Protein AF-0000000078026929 (afdb_homodimer)

Sequence (574 aa):
MNYSPESLEAFLQAVETGSFSAAARKLKKSQSTVSSAIANLEADLGVTLFDRQSRQPALTEQGKHVLPYIQSIVAASERLNEVSVRLAGNVEPRLSFVLSDVWQTTHHESILQRFSQRFPDIEFECLIAEDEDVIDLIQIGRAHVGVLRVQPRYPLDVTVARLQVGAEMAIFIHRQHELAHLPMVEMDTLQTVRQLSLSTFTDPMRNKSGGPMWSSPSLLMLLEMAEQGFGWGILPRWLVEQFGHDVLQELPVAGWPQRIDVDVLWSNKTPPGPAGRWMIDQLRAQNMNYSPESLEAFLQAVETGSFSAAARKLKKSQSTVSSAIANLEADLGVTLFDRQSRQPALTEQGKHVLPYIQSIVAASERLNEVSVRLAGNVEPRLSFVLSDVWQTTHHESILQRFSQRFPDIEFECLIAEDEDVIDLIQIGRAHVGVLRVQPRYPLDVTVARLQVGAEMAIFIHRQHELAHLPMVEMDTLQTVRQLSLSTFTDPMRNKSGGPMWSSPSLLMLLEMAEQGFGWGILPRWLVEQFGHDVLQELPVAGWPQRIDVDVLWSNKTPPGPAGRWMIDQLRAQN

Nearest PDB structures (foldseek):
  6g4r-assembly1_E  TM=5.130E-01  e=3.800E-19  Corynebacterium glutamicum
  6g1d-assembly1_C  TM=5.076E-01  e=5.201E-19  Corynebacterium glutamicum
  6g4r-assembly1_B  TM=5.100E-01  e=5.201E-19  Corynebacterium glutamicum
  7d98-assembly1_Q  TM=4.851E-01  e=2.608E-19  Cupriavidus necator
  7dwo-assembly1_A  TM=4.672E-01  e=8.927E-17  Aliivibrio fischeri ES114

Organism: NCBI:txid82991

Secondary structure (DSSP, 8-state):
--S-HHHHHHHHHHHHHS-HHHHHHHHTS-HHHHHHHHHHHHHHHTS--EETTSSS-EE-HHHHHHHHHHHHHHHHHHHHHHHHHHHH----SEEEEEE-TTS-HHHHHHHHHHHHHH-TTSEEEEEE--THHHHHHHHTTS-SEEEEEPPS---TTEEEEEEEEEEEEEEEEETTSGGGG-S-B-HHHHTTSPEEEE--SS-TTTT--SS-EEEES-HHHHHHHHHTTS-EEEEEHHHHHHH--S-EEE--BTT-SEEEEEEEEEESSS---HHHHHHHHHHHH--/--S-HHHHHHHHHHHHHS-HHHHHHHHTS-HHHHHHHHHHHHHHHTS--EETTSSS-EE-HHHHHHHHHHHHHHHHHHHHHHHHHHHH----SEEEEEE-TTS-HHHHHHHHHHHHHH-TTSEEEEEE--THHHHHHHHTTS-SEEEEEPPS---TTEEEEEEEEEEEEEEEEETTSGGGG-S-B-HHHHTTSPEEEE--SS-TTTT--SS-EEEES-HHHHHHHHHTTS-EEEEEHHHHHHH--S-EEE--BTT-SEEEEEEEEEESSS---HHHHHHHHHHHH--

Structure (mmCIF, N/CA/C/O backbone):
data_AF-0000000078026929-model_v1
#
loop_
_entity.id
_entity.type
_entity.pdbx_description
1 polymer 'LysR family transcriptional regulator'
#
loop_
_atom_site.group_PDB
_atom_site.id
_atom_site.type_symbol
_atom_site.label_atom_id
_atom_site.label_alt_id
_atom_site.label_comp_id
_atom_site.label_asym_id
_atom_site.label_entity_id
_atom_site.label_seq_id
_atom_site.pdbx_PDB_ins_code
_atom_site.Cartn_x
_atom_site.Cartn_y
_atom_site.Cartn_z
_atom_site.occupancy
_atom_site.B_iso_or_equiv
_atom_site.auth_seq_id
_atom_site.auth_comp_id
_atom_site.auth_asym_id
_atom_site.auth_atom_id
_atom_site.pdbx_PDB_model_num
ATOM 1 N N . MET A 1 1 ? 20.391 21.984 31.641 1 39.16 1 MET A N 1
ATOM 2 C CA . MET A 1 1 ? 19.969 20.609 31.344 1 39.16 1 MET A CA 1
ATOM 3 C C . MET A 1 1 ? 21.188 19.688 31.25 1 39.16 1 MET A C 1
ATOM 5 O O . MET A 1 1 ? 22.094 19.922 30.453 1 39.16 1 MET A O 1
ATOM 9 N N . ASN A 1 2 ? 21.594 18.984 32.344 1 56.19 2 ASN A N 1
ATOM 10 C CA . ASN A 1 2 ? 22.859 18.312 32.562 1 56.19 2 ASN A CA 1
ATOM 11 C C . ASN A 1 2 ? 22.938 16.984 31.828 1 56.19 2 ASN A C 1
ATOM 13 O O . ASN A 1 2 ? 23.859 16.188 32.031 1 56.19 2 ASN A O 1
ATOM 17 N N . TYR A 1 3 ? 21.875 16.688 31.188 1 63.66 3 TYR A N 1
ATOM 18 C CA . TYR A 1 3 ? 21.984 15.406 30.5 1 63.66 3 TYR A CA 1
ATOM 19 C C . TYR A 1 3 ? 22.328 15.609 29.031 1 63.66 3 TYR A C 1
ATOM 21 O O . TYR A 1 3 ? 21.688 16.406 28.328 1 63.66 3 TYR A O 1
ATOM 29 N N . SER A 1 4 ? 23.406 15.117 28.625 1 71.38 4 SER A N 1
ATOM 30 C CA . SER A 1 4 ? 23.828 15.25 27.234 1 71.38 4 SER A CA 1
ATOM 31 C C . SER A 1 4 ? 22.828 14.594 26.297 1 71.38 4 SER A C 1
ATOM 33 O O . SER A 1 4 ? 22.312 13.508 26.578 1 71.38 4 SER A O 1
ATOM 35 N N . PRO A 1 5 ? 22.5 15.32 25.25 1 72.56 5 PRO A N 1
ATOM 36 C CA . PRO A 1 5 ? 21.609 14.711 24.266 1 72.56 5 PRO A CA 1
ATOM 37 C C . PRO A 1 5 ? 22.125 13.367 23.75 1 72.56 5 PRO A C 1
ATOM 39 O O . PRO A 1 5 ? 21.328 12.453 23.5 1 72.56 5 PRO A O 1
ATOM 42 N N . GLU A 1 6 ? 23.328 13.266 23.672 1 75.12 6 GLU A N 1
ATOM 43 C CA . GLU A 1 6 ? 23.953 12.031 23.219 1 75.12 6 GLU A CA 1
ATOM 44 C C . GLU A 1 6 ? 23.672 10.883 24.203 1 75.12 6 GLU A C 1
ATOM 46 O O . GLU A 1 6 ? 23.406 9.758 23.781 1 75.12 6 GLU A O 1
ATOM 51 N N . SER A 1 7 ? 23.781 11.227 25.453 1 81.31 7 SER A N 1
ATOM 52 C CA . SER A 1 7 ? 23.578 10.211 26.469 1 81.31 7 SER A CA 1
ATOM 53 C C . SER A 1 7 ? 22.109 9.75 26.5 1 81.31 7 SER A C 1
ATOM 55 O O . SER A 1 7 ? 21.844 8.562 26.656 1 81.31 7 SER A O 1
ATOM 57 N N . LEU A 1 8 ? 21.281 10.742 26.312 1 80.25 8 LEU A N 1
ATOM 58 C CA . LEU A 1 8 ? 19.844 10.414 26.297 1 80.25 8 LEU A CA 1
ATOM 59 C C . LEU A 1 8 ? 19.516 9.523 25.109 1 80.25 8 LEU A C 1
ATOM 61 O O . LEU A 1 8 ? 18.797 8.539 25.25 1 80.25 8 LEU A O 1
ATOM 65 N N . GLU A 1 9 ? 20.141 9.867 24.062 1 80.19 9 GLU A N 1
ATOM 66 C CA . GLU A 1 9 ? 19.906 9.102 22.844 1 80.19 9 GLU A CA 1
ATOM 67 C C . GLU A 1 9 ? 20.5 7.695 22.953 1 80.19 9 GLU A C 1
ATOM 69 O O . GLU A 1 9 ? 19.875 6.719 22.531 1 80.19 9 GLU A O 1
ATOM 74 N N . ALA A 1 10 ? 21.656 7.613 23.406 1 84 10 ALA A N 1
ATOM 75 C CA . ALA A 1 10 ? 22.297 6.324 23.625 1 84 10 ALA A CA 1
ATOM 76 C C . ALA A 1 10 ? 21.438 5.418 24.5 1 84 10 ALA A C 1
ATOM 78 O O . ALA A 1 10 ? 21.281 4.23 24.219 1 84 10 ALA A O 1
ATOM 79 N N . PHE A 1 11 ? 20.906 6.027 25.562 1 86.12 11 PHE A N 1
ATOM 80 C CA . PHE A 1 11 ? 20.047 5.305 26.469 1 86.12 11 PHE A CA 1
ATOM 81 C C . PHE A 1 11 ? 18.812 4.77 25.75 1 86.12 11 PHE A C 1
ATOM 83 O O . PHE A 1 11 ? 18.5 3.582 25.844 1 86.12 11 PHE A O 1
ATOM 90 N N . LEU A 1 12 ? 18.203 5.617 25.062 1 82.12 12 LEU A N 1
ATOM 91 C CA . LEU A 1 12 ? 16.969 5.219 24.391 1 82.12 12 LEU A CA 1
ATOM 92 C C . LEU A 1 12 ? 17.234 4.133 23.359 1 82.12 12 LEU A C 1
ATOM 94 O O . LEU A 1 12 ? 16.453 3.182 23.234 1 82.12 12 LEU A O 1
ATOM 98 N N . GLN A 1 13 ? 18.281 4.215 22.609 1 81.56 13 GLN A N 1
ATOM 99 C CA . GLN A 1 13 ? 18.625 3.227 21.594 1 81.56 13 GLN A CA 1
ATOM 100 C C . GLN A 1 13 ? 18.984 1.886 22.234 1 81.56 13 GLN A C 1
ATOM 102 O O . GLN A 1 13 ? 18.641 0.829 21.703 1 81.56 13 GLN A O 1
ATOM 107 N N . ALA A 1 14 ? 19.641 1.945 23.297 1 85.38 14 ALA A N 1
ATOM 108 C CA . ALA A 1 14 ? 19.984 0.721 24.016 1 85.38 14 ALA A CA 1
ATOM 109 C C . ALA A 1 14 ? 18.734 0.008 24.5 1 85.38 14 ALA A C 1
ATOM 111 O O . ALA A 1 14 ? 18.656 -1.223 24.469 1 85.38 14 ALA A O 1
ATOM 112 N N . VAL A 1 15 ? 17.844 0.835 24.938 1 81.69 15 VAL A N 1
ATOM 113 C CA . VAL A 1 15 ? 16.578 0.264 25.391 1 81.69 15 VAL A CA 1
ATOM 114 C C . VAL A 1 15 ? 15.867 -0.404 24.219 1 81.69 15 VAL A C 1
ATOM 116 O O . VAL A 1 15 ? 15.367 -1.526 24.359 1 81.69 15 VAL A O 1
ATOM 119 N N . GLU A 1 16 ? 15.797 0.325 23.25 1 77.62 16 GLU A N 1
ATOM 120 C CA . GLU A 1 16 ? 15.062 -0.126 22.062 1 77.62 16 GLU A CA 1
ATOM 121 C C . GLU A 1 16 ? 15.68 -1.396 21.484 1 77.62 16 GLU A C 1
ATOM 123 O O . GLU A 1 16 ? 14.969 -2.334 21.125 1 77.62 16 GLU A O 1
ATOM 128 N N . THR A 1 17 ? 16.969 -1.421 21.328 1 77.19 17 THR A N 1
ATOM 129 C CA . THR A 1 17 ? 17.672 -2.518 20.672 1 77.19 17 THR A CA 1
ATOM 130 C C . THR A 1 17 ? 17.938 -3.656 21.656 1 77.19 17 THR A C 1
ATOM 132 O O . THR A 1 17 ? 18.219 -4.785 21.234 1 77.19 17 THR A O 1
ATOM 135 N N . GLY A 1 18 ? 17.859 -3.369 22.859 1 81.88 18 GLY A N 1
ATOM 136 C CA . GLY A 1 18 ? 18.125 -4.344 23.906 1 81.88 18 GLY A CA 1
ATOM 137 C C . GLY A 1 18 ? 19.594 -4.699 24.031 1 81.88 18 GLY A C 1
ATOM 138 O O . GLY A 1 18 ? 19.938 -5.707 24.641 1 81.88 18 GLY A O 1
ATOM 139 N N . SER A 1 19 ? 20.453 -3.996 23.297 1 85.94 19 SER A N 1
ATOM 140 C CA . SER A 1 19 ? 21.891 -4.246 23.312 1 85.94 19 SER A CA 1
ATOM 141 C C . SER A 1 19 ? 22.672 -2.953 23.125 1 85.94 19 SER A C 1
ATOM 143 O O . SER A 1 19 ? 22.281 -2.09 22.328 1 85.94 19 SER A O 1
ATOM 145 N N . PHE A 1 20 ? 23.828 -2.895 23.938 1 87.06 20 PHE A N 1
ATOM 146 C CA . PHE A 1 20 ? 24.688 -1.721 23.797 1 87.06 20 PHE A CA 1
ATOM 147 C C . PHE A 1 20 ? 25.406 -1.74 22.453 1 87.06 20 PHE A C 1
ATOM 149 O O . PHE A 1 20 ? 25.578 -0.697 21.812 1 87.06 20 PHE A O 1
ATOM 156 N N . SER A 1 21 ? 25.75 -2.934 22.016 1 87 21 SER A N 1
ATOM 157 C CA . SER A 1 21 ? 26.422 -3.051 20.734 1 87 21 SER A CA 1
ATOM 158 C C . SER A 1 21 ? 25.484 -2.742 19.578 1 87 21 SER A C 1
ATOM 160 O O . SER A 1 21 ? 25.875 -2.068 18.609 1 87 21 SER A O 1
ATOM 162 N N . ALA A 1 22 ? 24.328 -3.152 19.75 1 82.19 22 ALA A N 1
ATOM 163 C CA . ALA A 1 22 ? 23.344 -2.875 18.719 1 82.19 22 ALA A CA 1
ATOM 164 C C . ALA A 1 22 ? 23 -1.389 18.672 1 82.19 22 ALA A C 1
ATOM 166 O O . ALA A 1 22 ? 22.844 -0.812 17.594 1 82.19 22 ALA A O 1
ATOM 167 N N . ALA A 1 23 ? 22.875 -0.873 19.797 1 82.81 23 ALA A N 1
ATOM 168 C CA . ALA A 1 23 ? 22.641 0.565 19.891 1 82.81 23 ALA A CA 1
ATOM 169 C C . ALA A 1 23 ? 23.781 1.353 19.266 1 82.81 23 ALA A C 1
ATOM 171 O O . ALA A 1 23 ? 23.547 2.338 18.562 1 82.81 23 ALA A O 1
ATOM 172 N N . ALA A 1 24 ? 24.969 0.943 19.453 1 85.62 24 ALA A N 1
ATOM 173 C CA . ALA A 1 24 ? 26.156 1.589 18.891 1 85.62 24 ALA A CA 1
ATOM 174 C C . ALA A 1 24 ? 26.141 1.554 17.359 1 85.62 24 ALA A C 1
ATOM 176 O O . ALA A 1 24 ? 26.375 2.57 16.719 1 85.62 24 ALA A O 1
ATOM 177 N N . ARG A 1 25 ? 25.766 0.483 16.859 1 78.5 25 ARG A N 1
ATOM 178 C CA . ARG A 1 25 ? 25.672 0.326 15.414 1 78.5 25 ARG A CA 1
ATOM 179 C C . ARG A 1 25 ? 24.625 1.257 14.828 1 78.5 25 ARG A C 1
ATOM 181 O O . ARG A 1 25 ? 24.859 1.917 13.812 1 78.5 25 ARG A O 1
ATOM 188 N N . LYS A 1 26 ? 23.594 1.301 15.594 1 73.12 26 LYS A N 1
ATOM 189 C CA . LYS A 1 26 ? 22.484 2.129 15.141 1 73.12 26 LYS A CA 1
ATOM 190 C C . LYS A 1 26 ? 22.844 3.609 15.18 1 73.12 26 LYS A C 1
ATOM 192 O O . LYS A 1 26 ? 22.438 4.379 14.312 1 73.12 26 LYS A O 1
ATOM 197 N N . LEU A 1 27 ? 23.594 3.973 16.047 1 72.25 27 LEU A N 1
ATOM 198 C CA . LEU A 1 27 ? 23.969 5.363 16.266 1 72.25 27 LEU A CA 1
ATOM 199 C C . LEU A 1 27 ? 25.266 5.695 15.516 1 72.25 27 LEU A C 1
ATOM 201 O O . LEU A 1 27 ? 25.734 6.832 15.562 1 72.25 27 LEU A O 1
ATOM 205 N N . LYS A 1 28 ? 25.812 4.633 14.836 1 77.69 28 LYS A N 1
ATOM 206 C CA . LYS A 1 28 ? 27.094 4.766 14.141 1 77.69 28 LYS A CA 1
ATOM 207 C C . LYS A 1 28 ? 28.172 5.285 15.078 1 77.69 28 LYS A C 1
ATOM 209 O O . LYS A 1 28 ? 28.906 6.211 14.727 1 77.69 28 LYS A O 1
ATOM 214 N N . LYS A 1 29 ? 28.188 4.734 16.141 1 80.38 29 LYS A N 1
ATOM 215 C CA . LYS A 1 29 ? 29.172 5.039 17.172 1 80.38 29 LYS A CA 1
ATOM 216 C C . LYS A 1 29 ? 29.828 3.766 17.703 1 80.38 29 LYS A C 1
ATOM 218 O O . LYS A 1 29 ? 29.375 2.66 17.406 1 80.38 29 LYS A O 1
ATOM 223 N N . SER A 1 30 ? 30.953 3.861 18.312 1 85.12 30 SER A N 1
ATOM 224 C CA . SER A 1 30 ? 31.578 2.713 18.953 1 85.12 30 SER A CA 1
ATOM 225 C C . SER A 1 30 ? 30.797 2.273 20.188 1 85.12 30 SER A C 1
ATOM 227 O O . SER A 1 30 ? 30.125 3.09 20.828 1 85.12 30 SER A O 1
ATOM 229 N N . GLN A 1 31 ? 30.797 1.047 20.391 1 87.69 31 GLN A N 1
ATOM 230 C CA . GLN A 1 31 ? 30.125 0.524 21.578 1 87.69 31 GLN A CA 1
ATOM 231 C C . GLN A 1 31 ? 30.656 1.189 22.844 1 87.69 31 GLN A C 1
ATOM 233 O O . GLN A 1 31 ? 29.906 1.437 23.797 1 87.69 31 GLN A O 1
ATOM 238 N N . SER A 1 32 ? 31.969 1.468 22.844 1 89.75 32 SER A N 1
ATOM 239 C CA . SER A 1 32 ? 32.562 2.148 24 1 89.75 32 SER A CA 1
ATOM 240 C C . SER A 1 32 ? 31.938 3.527 24.203 1 89.75 32 SER A C 1
ATOM 242 O O . SER A 1 32 ? 31.656 3.93 25.328 1 89.75 32 SER A O 1
ATOM 244 N N . THR A 1 33 ? 31.719 4.238 23.188 1 85.62 33 THR A N 1
ATOM 245 C CA . THR A 1 33 ? 31.125 5.566 23.234 1 85.62 33 THR A CA 1
ATOM 246 C C . THR A 1 33 ? 29.688 5.496 23.766 1 85.62 33 THR A C 1
ATOM 248 O O . THR A 1 33 ? 29.297 6.297 24.625 1 85.62 33 THR A O 1
ATOM 251 N N . VAL A 1 34 ? 29 4.523 23.328 1 89.94 34 VAL A N 1
ATOM 252 C CA . VAL A 1 34 ? 27.625 4.355 23.75 1 89.94 34 VAL A CA 1
ATOM 253 C C . VAL A 1 34 ? 27.578 3.934 25.219 1 89.94 34 VAL A C 1
ATOM 255 O O . VAL A 1 34 ? 26.797 4.473 26 1 89.94 34 VAL A O 1
ATOM 258 N N . SER A 1 35 ? 28.406 2.996 25.5 1 90 35 SER A N 1
ATOM 259 C CA . SER A 1 35 ? 28.469 2.529 26.875 1 90 35 SER A CA 1
ATOM 260 C C . SER A 1 35 ? 28.859 3.656 27.828 1 90 35 SER A C 1
ATOM 262 O O . SER A 1 35 ? 28.281 3.797 28.906 1 90 35 SER A O 1
ATOM 264 N N . SER A 1 36 ? 29.766 4.445 27.391 1 90.38 36 SER A N 1
ATOM 265 C CA . SER A 1 36 ? 30.219 5.574 28.203 1 90.38 36 SER A CA 1
ATOM 266 C C . SER A 1 36 ? 29.109 6.621 28.328 1 90.38 36 SER A C 1
ATOM 268 O O . SER A 1 36 ? 28.922 7.199 29.406 1 90.38 36 SER A O 1
ATOM 270 N N . ALA A 1 37 ? 28.484 6.84 27.297 1 87.88 37 ALA A N 1
ATOM 271 C CA . ALA A 1 37 ? 27.391 7.797 27.312 1 87.88 37 ALA A CA 1
ATOM 272 C C . ALA A 1 37 ? 26.297 7.367 28.297 1 87.88 37 ALA A C 1
ATOM 274 O O . ALA A 1 37 ? 25.781 8.188 29.062 1 87.88 37 ALA A O 1
ATOM 275 N N . ILE A 1 38 ? 26.016 6.168 28.328 1 89.44 38 ILE A N 1
ATOM 276 C CA . ILE A 1 38 ? 24.984 5.633 29.219 1 89.44 38 ILE A CA 1
ATOM 277 C C . ILE A 1 38 ? 25.469 5.688 30.672 1 89.44 38 ILE A C 1
ATOM 279 O O . ILE A 1 38 ? 24.719 6.051 31.578 1 89.44 38 ILE A O 1
ATOM 283 N N . ALA A 1 39 ? 26.703 5.344 30.781 1 88.75 39 ALA A N 1
ATOM 284 C CA . ALA A 1 39 ? 27.297 5.422 32.125 1 88.75 39 ALA A CA 1
ATOM 285 C C . ALA A 1 39 ? 27.266 6.855 32.656 1 88.75 39 ALA A C 1
ATOM 287 O O . ALA A 1 39 ? 26.984 7.082 33.812 1 88.75 39 ALA A O 1
ATOM 288 N N . ASN A 1 40 ? 27.547 7.73 31.781 1 85.12 40 ASN A N 1
ATOM 289 C CA . ASN A 1 40 ? 27.5 9.141 32.156 1 85.12 40 ASN A CA 1
ATOM 290 C C . ASN A 1 40 ? 26.078 9.562 32.531 1 85.12 40 ASN A C 1
ATOM 292 O O . ASN A 1 40 ? 25.891 10.312 33.5 1 85.12 40 ASN A O 1
ATOM 296 N N . LEU A 1 41 ? 25.172 9.109 31.844 1 86.56 41 LEU A N 1
ATOM 297 C CA . LEU A 1 41 ? 23.781 9.406 32.156 1 86.56 41 LEU A CA 1
ATOM 298 C C . LEU A 1 41 ? 23.391 8.852 33.531 1 86.56 41 LEU A C 1
ATOM 300 O O . LEU A 1 41 ? 22.734 9.539 34.312 1 86.56 41 LEU A O 1
ATOM 304 N N . GLU A 1 42 ? 23.797 7.637 33.781 1 88.88 42 GLU A N 1
ATOM 305 C CA . GLU A 1 42 ? 23.531 7.008 35.062 1 88.88 42 GLU A CA 1
ATOM 306 C C . GLU A 1 42 ? 24.203 7.781 36.188 1 88.88 42 GLU A C 1
ATOM 308 O O . GLU A 1 42 ? 23.594 7.984 37.25 1 88.88 42 GLU A O 1
ATOM 313 N N . ALA A 1 43 ? 25.375 8.219 35.906 1 84.06 43 ALA A N 1
ATOM 314 C CA . ALA A 1 43 ? 26.094 9.016 36.906 1 84.06 43 ALA A CA 1
ATOM 315 C C . ALA A 1 43 ? 25.391 10.344 37.156 1 84.06 43 ALA A C 1
ATOM 317 O O . ALA A 1 43 ? 25.234 10.75 38.312 1 84.06 43 ALA A O 1
ATOM 318 N N . ASP A 1 44 ? 24.984 10.945 36.094 1 79.75 44 ASP A N 1
ATOM 319 C CA . ASP A 1 44 ? 24.312 12.234 36.219 1 79.75 44 ASP A CA 1
ATOM 320 C C . ASP A 1 44 ? 22.984 12.086 36.969 1 79.75 44 ASP A C 1
ATOM 322 O O . ASP A 1 44 ? 22.609 12.953 37.75 1 79.75 44 ASP A O 1
ATOM 326 N N . LEU A 1 45 ? 22.359 10.938 36.719 1 80.75 45 LEU A N 1
ATOM 327 C CA . LEU A 1 45 ? 21.047 10.688 37.312 1 80.75 45 LEU A CA 1
ATOM 328 C C . LEU A 1 45 ? 21.172 10.102 38.719 1 80.75 45 LEU A C 1
ATOM 330 O O . LEU A 1 45 ? 20.234 10.141 39.5 1 80.75 45 LEU A O 1
ATOM 334 N N . GLY A 1 46 ? 22.297 9.57 39 1 82.44 46 GLY A N 1
ATOM 335 C CA . GLY A 1 46 ? 22.547 8.945 40.312 1 82.44 46 GLY A CA 1
ATOM 336 C C . GLY A 1 46 ? 21.875 7.598 40.438 1 82.44 46 GLY A C 1
ATOM 337 O O . GLY A 1 46 ? 21.609 7.156 41.562 1 82.44 46 GLY A O 1
ATOM 338 N N . VAL A 1 47 ? 21.422 7.086 39.344 1 84.38 47 VAL A N 1
ATOM 339 C CA . VAL A 1 47 ? 20.766 5.781 39.375 1 84.38 47 VAL A CA 1
ATOM 340 C C . VAL A 1 47 ? 21.344 4.883 38.281 1 84.38 47 VAL A C 1
ATOM 342 O O . VAL A 1 47 ? 21.906 5.371 37.312 1 84.38 47 VAL A O 1
ATOM 345 N N . THR A 1 48 ? 21.25 3.596 38.469 1 88.12 48 THR A N 1
ATOM 346 C CA . THR A 1 48 ? 21.609 2.605 37.469 1 88.12 48 THR A CA 1
ATOM 347 C C . THR A 1 48 ? 20.406 2.283 36.562 1 88.12 48 THR A C 1
ATOM 349 O O . THR A 1 48 ? 19.344 1.924 37.094 1 88.12 48 THR A O 1
ATOM 352 N N . LEU A 1 49 ? 20.625 2.492 35.312 1 90 49 LEU A N 1
ATOM 353 C CA . LEU A 1 49 ? 19.5 2.35 34.406 1 90 49 LEU A CA 1
ATOM 354 C C . LEU A 1 49 ? 19.438 0.94 33.812 1 90 49 LEU A C 1
ATOM 356 O O . LEU A 1 49 ? 18.359 0.449 33.469 1 90 49 LEU A O 1
ATOM 360 N N . PHE A 1 50 ? 20.531 0.287 33.688 1 90.5 50 PHE A N 1
ATOM 361 C CA . PHE A 1 50 ? 20.594 -1.052 33.125 1 90.5 50 PHE A CA 1
ATOM 362 C C . PHE A 1 50 ? 21.219 -2.035 34.094 1 90.5 50 PHE A C 1
ATOM 364 O O . PHE A 1 50 ? 22.188 -1.698 34.781 1 90.5 50 PHE A O 1
ATOM 371 N N . ASP A 1 51 ? 20.578 -3.203 34.188 1 84.38 51 ASP A N 1
ATOM 372 C CA . ASP A 1 51 ? 21.203 -4.336 34.844 1 84.38 51 ASP A CA 1
ATOM 373 C C . ASP A 1 51 ? 22.172 -5.062 33.906 1 84.38 51 ASP A C 1
ATOM 375 O O . ASP A 1 51 ? 21.734 -5.699 32.938 1 84.38 51 ASP A O 1
ATOM 379 N N . ARG A 1 52 ? 23.438 -4.855 34.125 1 76.19 52 ARG A N 1
ATOM 380 C CA . ARG A 1 52 ? 24.469 -5.387 33.219 1 76.19 52 ARG A CA 1
ATOM 381 C C . ARG A 1 52 ? 24.922 -6.77 33.688 1 76.19 52 ARG A C 1
ATOM 383 O O . ARG A 1 52 ? 25.922 -7.297 33.188 1 76.19 52 ARG A O 1
ATOM 390 N N . GLN A 1 53 ? 24.312 -7.32 34.656 1 70.62 53 GLN A N 1
ATOM 391 C CA . GLN A 1 53 ? 24.719 -8.617 35.188 1 70.62 53 GLN A CA 1
ATOM 392 C C . GLN A 1 53 ? 24.297 -9.75 34.25 1 70.62 53 GLN A C 1
ATOM 394 O O . GLN A 1 53 ? 24.891 -10.836 34.281 1 70.62 53 GLN A O 1
ATOM 399 N N . SER A 1 54 ? 23.312 -9.461 33.438 1 61.47 54 SER A N 1
ATOM 400 C CA . SER A 1 54 ? 22.844 -10.477 32.5 1 61.47 54 SER A CA 1
ATOM 401 C C . SER A 1 54 ? 23.438 -10.273 31.109 1 61.47 54 SER A C 1
ATOM 403 O O . SER A 1 54 ? 23.984 -9.211 30.812 1 61.47 54 SER A O 1
ATOM 405 N N . ARG A 1 55 ? 23.469 -11.273 30.281 1 65.81 55 ARG A N 1
ATOM 406 C CA . ARG A 1 55 ? 24.016 -11.305 28.938 1 65.81 55 ARG A CA 1
ATOM 407 C C . ARG A 1 55 ? 23.438 -10.18 28.078 1 65.81 55 ARG A C 1
ATOM 409 O O . ARG A 1 55 ? 24.141 -9.578 27.266 1 65.81 55 ARG A O 1
ATOM 416 N N . GLN A 1 56 ? 22.219 -9.812 28.297 1 73.81 56 GLN A N 1
ATOM 417 C CA . GLN A 1 56 ? 21.609 -8.664 27.641 1 73.81 56 GLN A CA 1
ATOM 418 C C . GLN A 1 56 ? 21.234 -7.586 28.656 1 73.81 56 GLN A C 1
ATOM 420 O O . GLN A 1 56 ? 20.672 -7.887 29.719 1 73.81 56 GLN A O 1
ATOM 425 N N . PRO A 1 57 ? 21.641 -6.328 28.312 1 75.19 57 PRO A N 1
ATOM 426 C CA . PRO A 1 57 ? 21.281 -5.258 29.25 1 75.19 57 PRO A CA 1
ATOM 427 C C . PRO A 1 57 ? 19.766 -5.086 29.391 1 75.19 57 PRO A C 1
ATOM 429 O O . PRO A 1 57 ? 19.062 -4.98 28.375 1 75.19 57 PRO A O 1
ATOM 432 N N . ALA A 1 58 ? 19.297 -5.352 30.609 1 83.81 58 ALA A N 1
ATOM 433 C CA . ALA A 1 58 ? 17.875 -5.117 30.922 1 83.81 58 ALA A CA 1
ATOM 434 C C . ALA A 1 58 ? 17.719 -3.871 31.781 1 83.81 58 ALA A C 1
ATOM 436 O O . ALA A 1 58 ? 18.578 -3.545 32.594 1 83.81 58 ALA A O 1
ATOM 437 N N . LEU A 1 59 ? 16.594 -3.17 31.516 1 86.62 59 LEU A N 1
ATOM 438 C CA . LEU A 1 59 ? 16.328 -1.984 32.312 1 86.62 59 LEU A CA 1
ATOM 439 C C . LEU A 1 59 ? 16.156 -2.355 33.781 1 86.62 59 LEU A C 1
ATOM 441 O O . LEU A 1 59 ? 15.523 -3.365 34.094 1 86.62 59 LEU A O 1
ATOM 445 N N . THR A 1 60 ? 16.734 -1.604 34.688 1 86 60 THR A N 1
ATOM 446 C CA . THR A 1 60 ? 16.438 -1.68 36.125 1 86 60 THR A CA 1
ATOM 447 C C . THR A 1 60 ? 15.07 -1.082 36.406 1 86 60 THR A C 1
ATOM 449 O O . THR A 1 60 ? 14.422 -0.517 35.531 1 86 60 THR A O 1
ATOM 452 N N . GLU A 1 61 ? 14.578 -1.279 37.656 1 79.56 61 GLU A N 1
ATOM 453 C CA . GLU A 1 61 ? 13.336 -0.633 38.062 1 79.56 61 GLU A CA 1
ATOM 454 C C . GLU A 1 61 ? 13.43 0.884 37.906 1 79.56 61 GLU A C 1
ATOM 456 O O . GLU A 1 61 ? 12.477 1.531 37.5 1 79.56 61 GLU A O 1
ATOM 461 N N . GLN A 1 62 ? 14.539 1.396 38.281 1 80.25 62 GLN A N 1
ATOM 462 C CA . GLN A 1 62 ? 14.773 2.828 38.125 1 80.25 62 GLN A CA 1
ATOM 463 C C . GLN A 1 62 ? 14.789 3.23 36.656 1 80.25 62 GLN A C 1
ATOM 465 O O . GLN A 1 62 ? 14.281 4.289 36.281 1 80.25 62 GLN A O 1
ATOM 470 N N . GLY A 1 63 ? 15.414 2.348 35.812 1 83.94 63 GLY A N 1
ATOM 471 C CA . GLY A 1 63 ? 15.422 2.596 34.375 1 83.94 63 GLY A CA 1
ATOM 472 C C . GLY A 1 63 ? 14.031 2.674 33.781 1 83.94 63 GLY A C 1
ATOM 473 O O . GLY A 1 63 ? 13.75 3.557 32.969 1 83.94 63 GLY A O 1
ATOM 474 N N . LYS A 1 64 ? 13.227 1.844 34.219 1 80.12 64 LYS A N 1
ATOM 475 C CA . LYS A 1 64 ? 11.844 1.827 33.75 1 80.12 64 LYS A CA 1
ATOM 476 C C . LYS A 1 64 ? 11.117 3.107 34.156 1 80.12 64 LYS A C 1
ATOM 478 O O . LYS A 1 64 ? 10.32 3.639 33.375 1 80.12 64 LYS A O 1
ATOM 483 N N . HIS A 1 65 ? 11.43 3.59 35.344 1 74.69 65 HIS A N 1
ATOM 484 C CA . HIS A 1 65 ? 10.789 4.801 35.844 1 74.69 65 HIS A CA 1
ATOM 485 C C . HIS A 1 65 ? 11.289 6.039 35.094 1 74.69 65 HIS A C 1
ATOM 487 O O . HIS A 1 65 ? 10.531 6.988 34.906 1 74.69 65 HIS A O 1
ATOM 493 N N . VAL A 1 66 ? 12.523 6.035 34.75 1 77.62 66 VAL A N 1
ATOM 494 C CA . VAL A 1 66 ? 13.148 7.215 34.156 1 77.62 66 VAL A CA 1
ATOM 495 C C . VAL A 1 66 ? 12.828 7.273 32.656 1 77.62 66 VAL A C 1
ATOM 497 O O . VAL A 1 66 ? 12.758 8.359 32.062 1 77.62 66 VAL A O 1
ATOM 500 N N . LEU A 1 67 ? 12.562 6.117 32.094 1 80.38 67 LEU A N 1
ATOM 501 C CA . LEU A 1 67 ? 12.414 5.992 30.656 1 80.38 67 LEU A CA 1
ATOM 502 C C . LEU A 1 67 ? 11.352 6.957 30.125 1 80.38 67 LEU A C 1
ATOM 504 O O . LEU A 1 67 ? 11.617 7.723 29.203 1 80.38 67 LEU A O 1
ATOM 508 N N . PRO A 1 68 ? 10.211 7.066 30.781 1 67.5 68 PRO A N 1
ATOM 509 C CA . PRO A 1 68 ? 9.211 7.992 30.25 1 67.5 68 PRO A CA 1
ATOM 510 C C . PRO A 1 68 ? 9.664 9.453 30.312 1 67.5 68 PRO A C 1
ATOM 512 O O . PRO A 1 68 ? 9.328 10.242 29.438 1 67.5 68 PRO A O 1
ATOM 515 N N . TYR A 1 69 ? 10.406 9.758 31.312 1 66.44 69 TYR A N 1
ATOM 516 C CA . TYR A 1 69 ? 10.883 11.125 31.469 1 66.44 69 TYR A CA 1
ATOM 517 C C . TYR A 1 69 ? 11.922 11.461 30.406 1 66.44 69 TYR A C 1
ATOM 519 O O . TYR A 1 69 ? 11.906 12.547 29.828 1 66.44 69 TYR A O 1
ATOM 527 N N . ILE A 1 70 ? 12.789 10.5 30.172 1 73.81 70 ILE A N 1
ATOM 528 C CA . ILE A 1 70 ? 13.797 10.703 29.141 1 73.81 70 ILE A CA 1
ATOM 529 C C . ILE A 1 70 ? 13.117 10.844 27.781 1 73.81 70 ILE A C 1
ATOM 531 O O . ILE A 1 70 ? 13.477 11.711 26.984 1 73.81 70 ILE A O 1
ATOM 535 N N . GLN A 1 71 ? 12.148 10.078 27.594 1 70.38 71 GLN A N 1
ATOM 536 C CA . GLN A 1 71 ? 11.375 10.164 26.359 1 70.38 71 GLN A CA 1
ATOM 537 C C . GLN A 1 71 ? 10.727 11.539 26.203 1 70.38 71 GLN A C 1
ATOM 539 O O . GLN A 1 71 ? 10.734 12.117 25.109 1 70.38 71 GLN A O 1
ATOM 544 N N . SER A 1 72 ? 10.234 12.086 27.266 1 60.84 72 SER A N 1
ATOM 545 C CA . SER A 1 72 ? 9.602 13.398 27.266 1 60.84 72 SER A CA 1
ATOM 546 C C . SER A 1 72 ? 10.617 14.5 26.969 1 60.84 72 SER A C 1
ATOM 548 O O . SER A 1 72 ? 10.312 15.469 26.266 1 60.84 72 SER A O 1
ATOM 550 N N . ILE A 1 73 ? 11.758 14.398 27.562 1 62.34 73 ILE A N 1
ATOM 551 C CA . ILE A 1 73 ? 12.82 15.375 27.344 1 62.34 73 ILE A CA 1
ATOM 552 C C . ILE A 1 73 ? 13.227 15.375 25.875 1 62.34 73 ILE A C 1
ATOM 554 O O . ILE A 1 73 ? 13.344 16.438 25.25 1 62.34 73 ILE A O 1
ATOM 558 N N . VAL A 1 74 ? 13.422 14.258 25.422 1 63.88 74 VAL A N 1
ATOM 559 C CA . VAL A 1 74 ? 13.828 14.148 24.016 1 63.88 74 VAL A CA 1
ATOM 560 C C . VAL A 1 74 ? 12.727 14.688 23.125 1 63.88 74 VAL A C 1
ATOM 562 O O . VAL A 1 74 ? 13 15.406 22.156 1 63.88 74 VAL A O 1
ATOM 565 N N . ALA A 1 75 ? 11.555 14.516 23.531 1 59.78 75 ALA A N 1
ATOM 566 C CA . ALA A 1 75 ? 10.414 15.047 22.781 1 59.78 75 ALA A CA 1
ATOM 567 C C . ALA A 1 75 ? 10.375 16.578 22.859 1 59.78 75 ALA A C 1
ATOM 569 O O . ALA A 1 75 ? 10.102 17.234 21.859 1 59.78 75 ALA A O 1
ATOM 570 N N . ALA A 1 76 ? 10.633 17.125 24.031 1 53.59 76 ALA A N 1
ATOM 571 C CA . ALA A 1 76 ? 10.672 18.578 24.234 1 53.59 76 ALA A CA 1
ATOM 572 C C . ALA A 1 76 ? 11.82 19.203 23.453 1 53.59 76 ALA A C 1
ATOM 574 O O . ALA A 1 76 ? 11.672 20.281 22.875 1 53.59 76 ALA A O 1
ATOM 575 N N . SER A 1 77 ? 12.984 18.641 23.562 1 55.84 77 SER A N 1
ATOM 576 C CA . SER A 1 77 ? 14.125 19.109 22.797 1 55.84 77 SER A CA 1
ATOM 577 C C . SER A 1 77 ? 13.82 19.125 21.297 1 55.84 77 SER A C 1
ATOM 579 O O . SER A 1 77 ? 14.211 20.047 20.578 1 55.84 77 SER A O 1
ATOM 581 N N . GLU A 1 78 ? 13.172 18.188 20.984 1 53.09 78 GLU A N 1
ATOM 582 C CA . GLU A 1 78 ? 12.758 18.109 19.594 1 53.09 78 GLU A CA 1
ATOM 583 C C . GLU A 1 78 ? 11.82 19.266 19.219 1 53.09 78 GLU A C 1
ATOM 585 O O . GLU A 1 78 ? 11.914 19.828 18.141 1 53.09 78 GLU A O 1
ATOM 590 N N . ARG A 1 79 ? 10.953 19.594 20.078 1 49.59 79 ARG A N 1
ATOM 591 C CA . ARG A 1 79 ? 10.055 20.734 19.891 1 49.59 79 ARG A CA 1
ATOM 592 C C . ARG A 1 79 ? 10.844 22.031 19.75 1 49.59 79 ARG A C 1
ATOM 594 O O . ARG A 1 79 ? 10.508 22.891 18.938 1 49.59 79 ARG A O 1
ATOM 601 N N . LEU A 1 80 ? 11.82 22.141 20.594 1 48.22 80 LEU A N 1
ATOM 602 C CA . LEU A 1 80 ? 12.688 23.312 20.5 1 48.22 80 LEU A CA 1
ATOM 603 C C . LEU A 1 80 ? 13.422 23.344 19.156 1 48.22 80 LEU A C 1
ATOM 605 O O . LEU A 1 80 ? 13.547 24.406 18.531 1 48.22 80 LEU A O 1
ATOM 609 N N . ASN A 1 81 ? 14.008 22.25 18.781 1 49.16 81 ASN A N 1
ATOM 610 C CA . ASN A 1 81 ? 14.641 22.156 17.469 1 49.16 81 ASN A CA 1
ATOM 611 C C . ASN A 1 81 ? 13.672 22.531 16.359 1 49.16 81 ASN A C 1
ATOM 613 O O . ASN A 1 81 ? 14.055 23.172 15.375 1 49.16 81 ASN A O 1
ATOM 617 N N . GLU A 1 82 ? 12.516 22.203 16.594 1 46.78 82 GLU A N 1
ATOM 618 C CA . GLU A 1 82 ? 11.438 22.578 15.68 1 46.78 82 GLU A CA 1
ATOM 619 C C . GLU A 1 82 ? 11.375 24.094 15.484 1 46.78 82 GLU A C 1
ATOM 621 O O . GLU A 1 82 ? 11.203 24.578 14.367 1 46.78 82 GLU A O 1
ATOM 626 N N . VAL A 1 83 ? 11.469 24.734 16.531 1 45.47 83 VAL A N 1
ATOM 627 C CA . VAL A 1 83 ? 11.445 26.203 16.484 1 45.47 83 VAL A CA 1
ATOM 628 C C . VAL A 1 83 ? 12.664 26.703 15.711 1 45.47 83 VAL A C 1
ATOM 630 O O . VAL A 1 83 ? 12.562 27.641 14.914 1 45.47 83 VAL A O 1
ATOM 633 N N . SER A 1 84 ? 13.727 26.078 15.867 1 46.44 84 SER A N 1
ATOM 634 C CA . SER A 1 84 ? 14.938 26.516 15.172 1 46.44 84 SER A CA 1
ATOM 635 C C . SER A 1 84 ? 14.82 26.297 13.672 1 46.44 84 SER A C 1
ATOM 637 O O . SER A 1 84 ? 15.25 27.141 12.883 1 46.44 84 SER A O 1
ATOM 639 N N . VAL A 1 85 ? 14.383 25.141 13.312 1 49.38 85 VAL A N 1
ATOM 640 C CA . VAL A 1 85 ? 14.188 24.844 11.898 1 49.38 85 VAL A CA 1
ATOM 641 C C . VAL A 1 85 ? 13.219 25.859 11.281 1 49.38 85 VAL A C 1
ATOM 643 O O . VAL A 1 85 ? 13.438 26.344 10.172 1 49.38 85 VAL A O 1
ATOM 646 N N . ARG A 1 86 ? 12.148 26.078 12.008 1 46.38 86 ARG A N 1
ATOM 647 C CA . ARG A 1 86 ? 11.188 27.094 11.57 1 46.38 86 ARG A CA 1
ATOM 648 C C . ARG A 1 86 ? 11.867 28.438 11.367 1 46.38 86 ARG A C 1
ATOM 650 O O . ARG A 1 86 ? 11.547 29.172 10.43 1 46.38 86 ARG A O 1
ATOM 657 N N . LEU A 1 87 ? 12.766 28.625 12.227 1 45.03 87 LEU A N 1
ATOM 658 C CA . LEU A 1 87 ? 13.445 29.922 12.164 1 45.03 87 LEU A CA 1
ATOM 659 C C . LEU A 1 87 ? 14.477 29.938 11.039 1 45.03 87 LEU A C 1
ATOM 661 O O . LEU A 1 87 ? 14.773 31 10.477 1 45.03 87 LEU A O 1
ATOM 665 N N . ALA A 1 88 ? 15.07 28.812 10.867 1 49.41 88 ALA A N 1
ATOM 666 C CA . ALA A 1 88 ? 16.078 28.812 9.805 1 49.41 88 ALA A CA 1
ATOM 667 C C . ALA A 1 88 ? 15.438 29.031 8.438 1 49.41 88 ALA A C 1
ATOM 669 O O . ALA A 1 88 ? 16.109 29.422 7.488 1 49.41 88 ALA A O 1
ATOM 670 N N . GLY A 1 89 ? 14.172 29.062 8.242 1 56.22 89 GLY A N 1
ATOM 671 C CA . GLY A 1 89 ? 13.32 29.594 7.18 1 56.22 89 GLY A CA 1
ATOM 672 C C . GLY A 1 89 ? 13.32 28.719 5.941 1 56.22 89 GLY A C 1
ATOM 673 O O . GLY A 1 89 ? 12.539 28.953 5.012 1 56.22 89 GLY A O 1
ATOM 674 N N . ASN A 1 90 ? 14.211 27.688 5.812 1 70.56 90 ASN A N 1
ATOM 675 C CA . ASN A 1 90 ? 14.211 27.016 4.516 1 70.56 90 ASN A CA 1
ATOM 676 C C . ASN A 1 90 ? 13.266 25.828 4.496 1 70.56 90 ASN A C 1
ATOM 678 O O . ASN A 1 90 ? 13.43 24.875 5.273 1 70.56 90 ASN A O 1
ATOM 682 N N . VAL A 1 91 ? 12.211 25.938 3.762 1 81.12 91 VAL A N 1
ATOM 683 C CA . VAL A 1 91 ? 11.219 24.875 3.576 1 81.12 91 VAL A CA 1
ATOM 684 C C . VAL A 1 91 ? 11.875 23.656 2.941 1 81.12 91 VAL A C 1
ATOM 686 O O . VAL A 1 91 ? 12.688 23.781 2.025 1 81.12 91 VAL A O 1
ATOM 689 N N . GLU A 1 92 ? 11.656 22.484 3.604 1 87.25 92 GLU A N 1
ATOM 690 C CA . GLU A 1 92 ? 12.188 21.266 3.012 1 87.25 92 GLU A CA 1
ATOM 691 C C . GLU A 1 92 ? 11.703 21.078 1.577 1 87.25 92 GLU A C 1
ATOM 693 O O . GLU A 1 92 ? 10.578 21.469 1.247 1 87.25 92 GLU A O 1
ATOM 698 N N . PRO A 1 93 ? 12.562 20.531 0.851 1 80.19 93 PRO A N 1
ATOM 699 C CA . PRO A 1 93 ? 12.195 20.375 -0.558 1 80.19 93 PRO A CA 1
ATOM 700 C C . PRO A 1 93 ? 11.133 19.297 -0.77 1 80.19 93 PRO A C 1
ATOM 702 O O . PRO A 1 93 ? 10.43 19.312 -1.785 1 80.19 93 PRO A O 1
ATOM 705 N N . ARG A 1 94 ? 11.086 18.391 0.151 1 86.44 94 ARG A N 1
ATOM 706 C CA . ARG A 1 94 ? 10.156 17.266 0.019 1 86.44 94 ARG A CA 1
ATOM 707 C C . ARG A 1 94 ? 9.508 16.922 1.359 1 86.44 94 ARG A C 1
ATOM 709 O O . ARG A 1 94 ? 10.172 16.969 2.398 1 86.44 94 ARG A O 1
ATOM 716 N N . LEU A 1 95 ? 8.234 16.609 1.322 1 93.56 95 LEU A N 1
ATOM 717 C CA . LEU A 1 95 ? 7.512 16.094 2.475 1 93.56 95 LEU A CA 1
ATOM 718 C C . LEU A 1 95 ? 6.82 14.773 2.133 1 93.56 95 LEU A C 1
ATOM 720 O O . LEU A 1 95 ? 6.004 14.719 1.211 1 93.56 95 LEU A O 1
ATOM 724 N N . SER A 1 96 ? 7.23 13.734 2.797 1 93.62 96 SER A N 1
ATOM 725 C CA . SER A 1 96 ? 6.559 12.438 2.689 1 93.62 96 SER A CA 1
ATOM 726 C C . SER A 1 96 ? 5.633 12.195 3.875 1 93.62 96 SER A C 1
ATOM 728 O O . SER A 1 96 ? 6.074 12.203 5.027 1 93.62 96 SER A O 1
ATOM 730 N N . PHE A 1 97 ? 4.379 12.062 3.529 1 95.62 97 PHE A N 1
ATOM 731 C CA . PHE A 1 97 ? 3.289 11.867 4.477 1 95.62 97 PHE A CA 1
ATOM 732 C C . PHE A 1 97 ? 2.738 10.453 4.383 1 95.62 97 PHE A C 1
ATOM 734 O O . PHE A 1 97 ? 2.355 10 3.305 1 95.62 97 PHE A O 1
ATOM 741 N N . VAL A 1 98 ? 2.744 9.703 5.531 1 95.56 98 VAL A N 1
ATOM 742 C CA . VAL A 1 98 ? 2.207 8.352 5.516 1 95.56 98 VAL A CA 1
ATOM 743 C C . VAL A 1 98 ? 0.928 8.289 6.348 1 95.56 98 VAL A C 1
ATOM 745 O O . VAL A 1 98 ? 0.911 8.719 7.504 1 95.56 98 VAL A O 1
ATOM 748 N N . LEU A 1 99 ? -0.112 7.762 5.73 1 92.88 99 LEU A N 1
ATOM 749 C CA . LEU A 1 99 ? -1.384 7.746 6.445 1 92.88 99 LEU A CA 1
ATOM 750 C C . LEU A 1 99 ? -2.031 6.367 6.375 1 92.88 99 LEU A C 1
ATOM 752 O O . LEU A 1 99 ? -1.841 5.637 5.398 1 92.88 99 LEU A O 1
ATOM 756 N N . SER A 1 100 ? -2.742 6.074 7.406 1 91.56 100 SER A N 1
ATOM 757 C CA . SER A 1 100 ? -3.594 4.891 7.473 1 91.56 100 SER A CA 1
ATOM 758 C C . SER A 1 100 ? -4.961 5.16 6.852 1 91.56 100 SER A C 1
ATOM 760 O O . SER A 1 100 ? -5.535 6.234 7.043 1 91.56 100 SER A O 1
ATOM 762 N N . ASP A 1 101 ? -5.508 4.133 6.191 1 86.81 101 ASP A N 1
ATOM 763 C CA . ASP A 1 101 ? -6.828 4.254 5.578 1 86.81 101 ASP A CA 1
ATOM 764 C C . ASP A 1 101 ? -7.93 4.223 6.637 1 86.81 101 ASP A C 1
ATOM 766 O O . ASP A 1 101 ? -9.102 4.441 6.324 1 86.81 101 ASP A O 1
ATOM 770 N N . VAL A 1 102 ? -7.562 4.035 7.789 1 84.31 102 VAL A N 1
ATOM 771 C CA . VAL A 1 102 ? -8.547 4.191 8.859 1 84.31 102 VAL A CA 1
ATOM 772 C C . VAL A 1 102 ? -8.945 5.66 8.977 1 84.31 102 VAL A C 1
ATOM 774 O O . VAL A 1 102 ? -10.07 5.977 9.367 1 84.31 102 VAL A O 1
ATOM 777 N N . TRP A 1 103 ? -7.992 6.457 8.641 1 81.5 103 TRP A N 1
ATOM 778 C CA . TRP A 1 103 ? -8.211 7.898 8.633 1 81.5 103 TRP A CA 1
ATOM 779 C C . TRP A 1 103 ? -8.945 8.328 7.363 1 81.5 103 TRP A C 1
ATOM 781 O O . TRP A 1 103 ? -8.422 8.188 6.258 1 81.5 103 TRP A O 1
ATOM 791 N N . GLN A 1 104 ? -10.125 8.836 7.551 1 78.25 104 GLN A N 1
ATOM 792 C CA . GLN A 1 104 ? -11.023 9.125 6.438 1 78.25 104 GLN A CA 1
ATOM 793 C C . GLN A 1 104 ? -10.438 10.195 5.516 1 78.25 104 GLN A C 1
ATOM 795 O O . GLN A 1 104 ? -9.844 11.164 5.984 1 78.25 104 GLN A O 1
ATOM 800 N N . THR A 1 105 ? -10.758 10.047 4.285 1 72.19 105 THR A N 1
ATOM 801 C CA . THR A 1 105 ? -10.242 10.922 3.236 1 72.19 105 THR A CA 1
ATOM 802 C C . THR A 1 105 ? -10.68 12.359 3.471 1 72.19 105 THR A C 1
ATOM 804 O O . THR A 1 105 ? -9.906 13.297 3.246 1 72.19 105 THR A O 1
ATOM 807 N N . THR A 1 106 ? -11.828 12.508 3.885 1 75.19 106 THR A N 1
ATOM 808 C CA . THR A 1 106 ? -12.391 13.852 4.027 1 75.19 106 THR A CA 1
ATOM 809 C C . THR A 1 106 ? -11.602 14.656 5.055 1 75.19 106 THR A C 1
ATOM 811 O O . THR A 1 106 ? -11.57 15.891 4.992 1 75.19 106 THR A O 1
ATOM 814 N N . HIS A 1 107 ? -10.969 13.961 5.934 1 77.38 107 HIS A N 1
ATOM 815 C CA . HIS A 1 107 ? -10.258 14.656 7.008 1 77.38 107 HIS A CA 1
ATOM 816 C C . HIS A 1 107 ? -8.977 15.305 6.492 1 77.38 107 HIS A C 1
ATOM 818 O O . HIS A 1 107 ? -8.531 16.328 7.027 1 77.38 107 HIS A O 1
ATOM 824 N N . HIS A 1 108 ? -8.461 14.672 5.488 1 79.56 108 HIS A N 1
ATOM 825 C CA . HIS A 1 108 ? -7.188 15.258 5.074 1 79.56 108 HIS A CA 1
ATOM 826 C C . HIS A 1 108 ? -7.348 16.078 3.793 1 79.56 108 HIS A C 1
ATOM 828 O O . HIS A 1 108 ? -6.445 16.828 3.416 1 79.56 108 HIS A O 1
ATOM 834 N N . GLU A 1 109 ? -8.445 16.047 3.252 1 86.12 109 GLU A N 1
ATOM 835 C CA . GLU A 1 109 ? -8.648 16.75 1.991 1 86.12 109 GLU A CA 1
ATOM 836 C C . GLU A 1 109 ? -8.445 18.25 2.168 1 86.12 109 GLU A C 1
ATOM 838 O O . GLU A 1 109 ? -7.703 18.875 1.409 1 86.12 109 GLU A O 1
ATOM 843 N N . SER A 1 110 ? -9.117 18.781 3.162 1 88.5 110 SER A N 1
ATOM 844 C CA . SER A 1 110 ? -9.031 20.234 3.391 1 88.5 110 SER A CA 1
ATOM 845 C C . SER A 1 110 ? -7.617 20.641 3.771 1 88.5 110 SER A C 1
ATOM 847 O O . SER A 1 110 ? -7.145 21.703 3.355 1 88.5 110 SER A O 1
ATOM 849 N N . ILE A 1 111 ? -7.027 19.828 4.504 1 91.25 111 ILE A N 1
ATOM 850 C CA . ILE A 1 111 ? -5.664 20.125 4.934 1 91.25 111 ILE A CA 1
ATOM 851 C C . ILE A 1 111 ? -4.727 20.109 3.729 1 91.25 111 ILE A C 1
ATOM 853 O O . ILE A 1 111 ? -3.875 20.984 3.582 1 91.25 111 ILE A O 1
ATOM 857 N N . LEU A 1 112 ? -4.906 19.125 2.869 1 93 112 LEU A N 1
ATOM 858 C CA . LEU A 1 112 ? -4.062 19.016 1.683 1 93 112 LEU A CA 1
ATOM 859 C C . LEU A 1 112 ? -4.301 20.188 0.737 1 93 112 LEU A C 1
ATOM 861 O O . LEU A 1 112 ? -3.377 20.641 0.065 1 93 112 LEU A O 1
ATOM 865 N N . GLN A 1 113 ? -5.504 20.641 0.718 1 93.12 113 GLN A N 1
ATOM 866 C CA . GLN A 1 113 ? -5.812 21.797 -0.096 1 93.12 113 GLN A CA 1
ATOM 867 C C . GLN A 1 113 ? -5.055 23.031 0.396 1 93.12 113 GLN A C 1
ATOM 869 O O . GLN A 1 113 ? -4.422 23.734 -0.396 1 93.12 113 GLN A O 1
ATOM 874 N N . ARG A 1 114 ? -5.117 23.266 1.648 1 94.12 114 ARG A N 1
ATOM 875 C CA . ARG A 1 114 ? -4.395 24.391 2.229 1 94.12 114 ARG A CA 1
ATOM 876 C C . ARG A 1 114 ? -2.887 24.219 2.08 1 94.12 114 ARG A C 1
ATOM 878 O O . ARG A 1 114 ? -2.16 25.172 1.832 1 94.12 114 ARG A O 1
ATOM 885 N N . PHE A 1 115 ? -2.475 23.031 2.215 1 94.5 115 PHE A N 1
ATOM 886 C CA . PHE A 1 115 ? -1.061 22.703 2.066 1 94.5 115 PHE A CA 1
ATOM 887 C C . PHE A 1 115 ? -0.574 23.047 0.661 1 94.5 115 PHE A C 1
ATOM 889 O O . PHE A 1 115 ? 0.5 23.625 0.49 1 94.5 115 PHE A O 1
ATOM 896 N N . SER A 1 116 ? -1.354 22.594 -0.285 1 92 116 SER A N 1
ATOM 897 C CA . SER A 1 116 ? -0.985 22.812 -1.68 1 92 116 SER A CA 1
ATOM 898 C C . SER A 1 116 ? -0.887 24.297 -1.997 1 92 116 SER A C 1
ATOM 900 O O . SER A 1 116 ? -0.096 24.719 -2.85 1 92 116 SER A O 1
ATOM 902 N N . GLN A 1 117 ? -1.639 25.172 -1.323 1 91.62 117 GLN A N 1
ATOM 903 C CA . GLN A 1 117 ? -1.631 26.609 -1.524 1 91.62 117 GLN A CA 1
ATOM 904 C C . GLN A 1 117 ? -0.461 27.266 -0.792 1 91.62 117 GLN A C 1
ATOM 906 O O . GLN A 1 117 ? 0.198 28.156 -1.332 1 91.62 117 GLN A O 1
ATOM 911 N N . ARG A 1 118 ? -0.184 26.781 0.313 1 92.06 118 ARG A N 1
ATOM 912 C CA . ARG A 1 118 ? 0.836 27.391 1.166 1 92.06 118 ARG A CA 1
ATOM 913 C C . ARG A 1 118 ? 2.236 27.016 0.695 1 92.06 118 ARG A C 1
ATOM 915 O O . ARG A 1 118 ? 3.168 27.812 0.797 1 92.06 118 ARG A O 1
ATOM 922 N N . PHE A 1 119 ? 2.354 25.75 0.263 1 91.44 119 PHE A N 1
ATOM 923 C CA . PHE A 1 119 ? 3.65 25.25 -0.174 1 91.44 119 PHE A CA 1
ATOM 924 C C . PHE A 1 119 ? 3.578 24.75 -1.607 1 91.44 119 PHE A C 1
ATOM 926 O O . PHE A 1 119 ? 3.795 23.562 -1.858 1 91.44 119 PHE A O 1
ATOM 933 N N . PRO A 1 120 ? 3.414 25.562 -2.57 1 84.88 120 PRO A N 1
ATOM 934 C CA . PRO A 1 120 ? 3.156 25.141 -3.953 1 84.88 120 PRO A CA 1
ATOM 935 C C . PRO A 1 120 ? 4.355 24.453 -4.598 1 84.88 120 PRO A C 1
ATOM 937 O O . PRO A 1 120 ? 4.191 23.656 -5.523 1 84.88 120 PRO A O 1
ATOM 940 N N . ASP A 1 121 ? 5.531 24.672 -4.047 1 81 121 ASP A N 1
ATOM 941 C CA . ASP A 1 121 ? 6.73 24.188 -4.719 1 81 121 ASP A CA 1
ATOM 942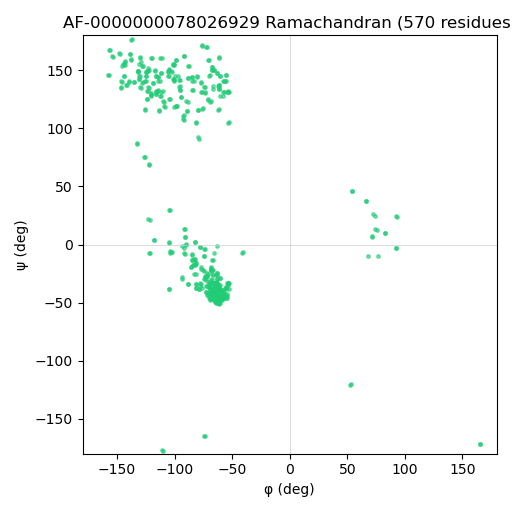 C C . ASP A 1 121 ? 7.258 22.906 -4.055 1 81 121 ASP A C 1
ATOM 944 O O . ASP A 1 121 ? 8.203 22.297 -4.547 1 81 121 ASP A O 1
ATOM 948 N N . ILE A 1 122 ? 6.715 22.516 -3.006 1 87.25 122 ILE A N 1
ATOM 949 C CA . ILE A 1 122 ? 7.199 21.359 -2.254 1 87.25 122 ILE A CA 1
ATOM 950 C C . ILE A 1 122 ? 6.824 20.078 -2.988 1 87.25 122 ILE A C 1
ATOM 952 O O . ILE A 1 122 ? 5.734 19.969 -3.557 1 87.25 122 ILE A O 1
ATOM 956 N N . GLU A 1 123 ? 7.762 19.172 -3.07 1 85.44 123 GLU A N 1
ATOM 957 C CA . GLU A 1 123 ? 7.426 17.828 -3.51 1 85.44 123 GLU A CA 1
ATOM 958 C C . GLU A 1 123 ? 6.727 17.047 -2.404 1 85.44 123 GLU A C 1
ATOM 960 O O . GLU A 1 123 ? 7.289 16.844 -1.327 1 85.44 123 GLU A O 1
ATOM 965 N N . PHE A 1 124 ? 5.543 16.734 -2.727 1 92.81 124 PHE A N 1
ATOM 966 C CA . PHE A 1 124 ? 4.734 16.047 -1.719 1 92.81 124 PHE A CA 1
ATOM 967 C C . PHE A 1 124 ? 4.488 14.602 -2.111 1 92.81 124 PHE A C 1
ATOM 969 O O . PHE A 1 124 ? 4.152 14.312 -3.264 1 92.81 124 PHE A O 1
ATOM 976 N N . GLU A 1 125 ? 4.707 13.68 -1.185 1 92.81 125 GLU A N 1
ATOM 977 C CA . GLU A 1 125 ? 4.418 12.258 -1.365 1 92.81 125 GLU A CA 1
ATOM 978 C C . GLU A 1 125 ? 3.482 11.742 -0.274 1 92.81 125 GLU A C 1
ATOM 980 O O . GLU A 1 125 ? 3.68 12.031 0.908 1 92.81 125 GLU A O 1
ATOM 985 N N . CYS A 1 126 ? 2.48 11.039 -0.696 1 93.62 126 CYS A N 1
ATOM 986 C CA . CYS A 1 126 ? 1.548 10.422 0.244 1 93.62 126 CYS A CA 1
ATOM 987 C C . CYS A 1 126 ? 1.642 8.906 0.192 1 93.62 126 CYS A C 1
ATOM 989 O O . CYS A 1 126 ? 1.278 8.289 -0.812 1 93.62 126 CYS A O 1
ATOM 991 N N . LEU A 1 127 ? 2.064 8.352 1.301 1 92.19 127 LEU A N 1
ATOM 992 C CA . LEU A 1 127 ? 2.188 6.902 1.445 1 92.19 127 LEU A CA 1
ATOM 993 C C . LEU A 1 127 ? 1.008 6.332 2.227 1 92.19 127 LEU A C 1
ATOM 995 O O . LEU A 1 127 ? 0.387 7.039 3.025 1 92.19 127 LEU A O 1
ATOM 999 N N . ILE A 1 128 ? 0.777 5.047 1.953 1 91.81 128 ILE A N 1
ATOM 1000 C CA . ILE A 1 128 ? -0.269 4.348 2.691 1 91.81 128 ILE A CA 1
ATOM 1001 C C . ILE A 1 128 ? 0.334 3.16 3.439 1 91.81 128 ILE A C 1
ATOM 1003 O O . ILE A 1 128 ? 1.031 2.334 2.846 1 91.81 128 ILE A O 1
ATOM 1007 N N . ALA A 1 129 ? 0.057 3.109 4.664 1 91.38 129 ALA A N 1
ATOM 1008 C CA . ALA A 1 129 ? 0.514 2.006 5.508 1 91.38 129 ALA A CA 1
ATOM 1009 C C . ALA A 1 129 ? -0.372 1.851 6.738 1 91.38 129 ALA A C 1
ATOM 1011 O O . ALA A 1 129 ? -1.21 2.711 7.02 1 91.38 129 ALA A O 1
ATOM 1012 N N . GLU A 1 130 ? -0.147 0.662 7.418 1 90.56 130 GLU A N 1
ATOM 1013 C CA . GLU A 1 130 ? -0.977 0.399 8.586 1 90.56 130 GLU A CA 1
ATOM 1014 C C . GLU A 1 130 ? -0.121 0.053 9.805 1 90.56 130 GLU A C 1
ATOM 1016 O O . GLU A 1 130 ? 0.893 -0.636 9.68 1 90.56 130 GLU A O 1
ATOM 1021 N N . ASP A 1 131 ? -0.532 0.59 10.922 1 90.56 131 ASP A N 1
ATOM 1022 C CA . ASP A 1 131 ? -0.024 0.205 12.242 1 90.56 131 ASP A CA 1
ATOM 1023 C C . ASP A 1 131 ? 1.501 0.283 12.281 1 90.56 131 ASP A C 1
ATOM 1025 O O . ASP A 1 131 ? 2.086 1.31 11.93 1 90.56 131 ASP A O 1
ATOM 1029 N N . GLU A 1 132 ? 2.164 -0.811 12.547 1 87.38 132 GLU A N 1
ATOM 1030 C CA . GLU A 1 132 ? 3.609 -0.811 12.75 1 87.38 132 GLU A CA 1
ATOM 1031 C C . GLU A 1 132 ? 4.348 -0.388 11.484 1 87.38 132 GLU A C 1
ATOM 1033 O O . GLU A 1 132 ? 5.441 0.171 11.555 1 87.38 132 GLU A O 1
ATOM 1038 N N . ASP A 1 133 ? 3.748 -0.605 10.406 1 89.38 133 ASP A N 1
ATOM 1039 C CA . ASP A 1 133 ? 4.387 -0.208 9.156 1 89.38 133 ASP A CA 1
ATOM 1040 C C . ASP A 1 133 ? 4.535 1.31 9.07 1 89.38 133 ASP A C 1
ATOM 1042 O O . ASP A 1 133 ? 5.512 1.814 8.516 1 89.38 133 ASP A O 1
ATOM 1046 N N . VAL A 1 134 ? 3.559 2.041 9.586 1 93.94 134 VAL A N 1
ATOM 1047 C CA . VAL A 1 134 ? 3.646 3.496 9.633 1 93.94 134 VAL A CA 1
ATOM 1048 C C . VAL A 1 134 ? 4.828 3.916 10.5 1 93.94 134 VAL A C 1
ATOM 1050 O O . VAL A 1 134 ? 5.625 4.773 10.109 1 93.94 134 VAL A O 1
ATOM 1053 N N . ILE A 1 135 ? 4.91 3.285 11.625 1 92.81 135 ILE A N 1
ATOM 1054 C CA . ILE A 1 135 ? 5.965 3.598 12.578 1 92.81 135 ILE A CA 1
ATOM 1055 C C . ILE A 1 135 ? 7.328 3.316 11.953 1 92.81 135 ILE A C 1
ATOM 1057 O O . ILE A 1 135 ? 8.242 4.145 12.039 1 92.81 135 ILE A O 1
ATOM 1061 N N . ASP A 1 136 ? 7.414 2.213 11.289 1 86.81 136 ASP A N 1
ATOM 1062 C CA . ASP A 1 136 ? 8.664 1.821 10.648 1 86.81 136 ASP A CA 1
ATOM 1063 C C . ASP A 1 136 ? 9.102 2.861 9.617 1 86.81 136 ASP A C 1
ATOM 1065 O O . ASP A 1 136 ? 10.273 3.232 9.555 1 86.81 136 ASP A O 1
ATOM 1069 N N . LEU A 1 137 ? 8.188 3.309 8.781 1 89.38 137 LEU A N 1
ATOM 1070 C CA . LEU A 1 137 ? 8.492 4.281 7.738 1 89.38 137 LEU A CA 1
ATOM 1071 C C . LEU A 1 137 ? 8.992 5.59 8.344 1 89.38 137 LEU A C 1
ATOM 1073 O O . LEU A 1 137 ? 9.875 6.246 7.781 1 89.38 137 LEU A O 1
ATOM 1077 N N . ILE A 1 138 ? 8.461 5.961 9.477 1 94.25 138 ILE A N 1
ATOM 1078 C CA . ILE A 1 138 ? 8.875 7.168 10.188 1 94.25 138 ILE A CA 1
ATOM 1079 C C . ILE A 1 138 ? 10.266 6.969 10.781 1 94.25 138 ILE A C 1
ATOM 1081 O O . ILE A 1 138 ? 11.125 7.844 10.664 1 94.25 138 ILE A O 1
ATOM 1085 N N . GLN A 1 139 ? 10.453 5.809 11.344 1 85.81 139 GLN A N 1
ATOM 1086 C CA . GLN A 1 139 ? 11.703 5.52 12.039 1 85.81 139 GLN A CA 1
ATOM 1087 C C . GLN A 1 139 ? 12.875 5.5 11.062 1 85.81 139 GLN A C 1
ATOM 1089 O O . GLN A 1 139 ? 13.961 5.988 11.383 1 85.81 139 GLN A O 1
ATOM 1094 N N . ILE A 1 140 ? 12.625 4.973 9.852 1 80.44 140 ILE A N 1
ATOM 1095 C CA . ILE A 1 140 ? 13.727 4.832 8.914 1 80.44 140 ILE A CA 1
ATOM 1096 C C . ILE A 1 140 ? 13.844 6.098 8.062 1 80.44 140 ILE A C 1
ATOM 1098 O O . ILE A 1 140 ? 14.68 6.168 7.16 1 80.44 140 ILE A O 1
ATOM 1102 N N . GLY A 1 141 ? 13.008 7.027 8.297 1 84.31 141 GLY A N 1
ATOM 1103 C CA . GLY A 1 141 ? 13.102 8.328 7.656 1 84.31 141 GLY A CA 1
ATOM 1104 C C . GLY A 1 141 ? 12.492 8.352 6.27 1 84.31 141 GLY A C 1
ATOM 1105 O O . GLY A 1 141 ? 12.688 9.312 5.516 1 84.31 141 GLY A O 1
ATOM 1106 N N . ARG A 1 142 ? 11.781 7.285 5.902 1 86.06 142 ARG A N 1
ATOM 1107 C CA . ARG A 1 142 ? 11.125 7.219 4.602 1 86.06 142 ARG A CA 1
ATOM 1108 C C . ARG A 1 142 ? 9.914 8.148 4.547 1 86.06 142 ARG A C 1
ATOM 1110 O O . ARG A 1 142 ? 9.57 8.664 3.484 1 86.06 142 ARG A O 1
ATOM 1117 N N . ALA A 1 143 ? 9.344 8.367 5.73 1 93.94 143 ALA A N 1
ATOM 1118 C CA . ALA A 1 143 ? 8.25 9.328 5.879 1 93.94 143 ALA A CA 1
ATOM 1119 C C . ALA A 1 143 ? 8.547 10.32 7.004 1 93.94 143 ALA A C 1
ATOM 1121 O O . ALA A 1 143 ? 9.289 10.008 7.938 1 93.94 143 ALA A O 1
ATOM 1122 N N . HIS A 1 144 ? 7.941 11.5 6.871 1 95.25 144 HIS A N 1
ATOM 1123 C CA . HIS A 1 144 ? 8.273 12.578 7.801 1 95.25 144 HIS A CA 1
ATOM 1124 C C . HIS A 1 144 ? 7.164 12.789 8.82 1 95.25 144 HIS A C 1
ATOM 1126 O O . HIS A 1 144 ? 7.43 13.164 9.969 1 95.25 144 HIS A O 1
ATOM 1132 N N . VAL A 1 145 ? 5.922 12.664 8.375 1 96.62 145 VAL A N 1
ATOM 1133 C CA . VAL A 1 145 ? 4.742 12.773 9.227 1 96.62 145 VAL A CA 1
ATOM 1134 C C . VAL A 1 145 ? 3.824 11.57 8.992 1 96.62 145 VAL A C 1
ATOM 1136 O O . VAL A 1 145 ? 3.607 11.164 7.848 1 96.62 145 VAL A O 1
ATOM 1139 N N . GLY A 1 146 ? 3.322 10.992 10.062 1 96.81 146 GLY A N 1
ATOM 1140 C CA . GLY A 1 146 ? 2.467 9.82 9.938 1 96.81 146 GLY A CA 1
ATOM 1141 C C . GLY A 1 146 ? 1.18 9.938 10.734 1 96.81 146 GLY A C 1
ATOM 1142 O O . GLY A 1 146 ? 1.153 10.555 11.797 1 96.81 146 GLY A O 1
ATOM 1143 N N . VAL A 1 147 ? 0.112 9.391 10.219 1 95.38 147 VAL A N 1
ATOM 1144 C CA . VAL A 1 147 ? -1.162 9.273 10.922 1 95.38 147 VAL A CA 1
ATOM 1145 C C . VAL A 1 147 ? -1.597 7.809 10.969 1 95.38 147 VAL A C 1
ATOM 1147 O O . VAL A 1 147 ? -1.648 7.141 9.93 1 95.38 147 VAL A O 1
ATOM 1150 N N . LEU A 1 148 ? -1.849 7.344 12.148 1 93.44 148 LEU A N 1
ATOM 1151 C CA . LEU A 1 148 ? -2.232 5.945 12.297 1 93.44 148 LEU A CA 1
ATOM 1152 C C . LEU A 1 148 ? -3.189 5.766 13.469 1 93.44 148 LEU A C 1
ATOM 1154 O O . LEU A 1 148 ? -3.371 6.68 14.273 1 93.44 148 LEU A O 1
ATOM 1158 N N . ARG A 1 149 ? -3.814 4.609 13.461 1 92.5 149 ARG A N 1
ATOM 1159 C CA . ARG A 1 149 ? -4.609 4.258 14.633 1 92.5 149 ARG A CA 1
ATOM 1160 C C . ARG A 1 149 ? -3.736 4.191 15.883 1 92.5 149 ARG A C 1
ATOM 1162 O O . ARG A 1 149 ? -2.596 3.729 15.828 1 92.5 149 ARG A O 1
ATOM 1169 N N . VAL A 1 150 ? -4.367 4.598 16.969 1 93.25 150 VAL A N 1
ATOM 1170 C CA . VAL A 1 150 ? -3.641 4.582 18.234 1 93.25 150 VAL A CA 1
ATOM 1171 C C . VAL A 1 150 ? -3.074 3.188 18.484 1 93.25 150 VAL A C 1
ATOM 1173 O O . VAL A 1 150 ? -3.773 2.188 18.312 1 93.25 150 VAL A O 1
ATOM 1176 N N . GLN A 1 151 ? -1.805 3.164 18.828 1 91.19 151 GLN A N 1
ATOM 1177 C CA . GLN A 1 151 ? -1.117 1.917 19.156 1 91.19 151 GLN A CA 1
ATOM 1178 C C . GLN A 1 151 ? -1 1.729 20.672 1 91.19 151 GLN A C 1
ATOM 1180 O O . GLN A 1 151 ? -0.995 2.703 21.422 1 91.19 151 GLN A O 1
ATOM 1185 N N . PRO A 1 152 ? -0.894 0.388 21.078 1 85.12 152 PRO A N 1
ATOM 1186 C CA . PRO A 1 152 ? -0.702 0.16 22.516 1 85.12 152 PRO A CA 1
ATOM 1187 C C . PRO A 1 152 ? 0.595 0.771 23.031 1 85.12 152 PRO A C 1
ATOM 1189 O O . PRO A 1 152 ? 0.657 1.197 24.188 1 85.12 152 PRO A O 1
ATOM 1192 N N . ARG A 1 153 ? 1.645 0.746 22.234 1 82.81 153 ARG A N 1
ATOM 1193 C CA . ARG A 1 153 ? 2.941 1.304 22.609 1 82.81 153 ARG A CA 1
ATOM 1194 C C . ARG A 1 153 ? 3.631 1.93 21.406 1 82.81 153 ARG A C 1
ATOM 1196 O O . ARG A 1 153 ? 3.465 1.459 20.266 1 82.81 153 ARG A O 1
ATOM 1203 N N . TYR A 1 154 ? 4.336 2.982 21.641 1 87.88 154 TYR A N 1
ATOM 1204 C CA . TYR A 1 154 ? 5.145 3.637 20.609 1 87.88 154 TYR A CA 1
ATOM 1205 C C . TYR A 1 154 ? 6.625 3.572 20.953 1 87.88 154 TYR A C 1
ATOM 1207 O O . TYR A 1 154 ? 6.992 3.592 22.141 1 87.88 154 TYR A O 1
ATOM 1215 N N . PRO A 1 155 ? 7.398 3.443 19.906 1 81.62 155 PRO A N 1
ATOM 1216 C CA . PRO A 1 155 ? 8.836 3.553 20.172 1 81.62 155 PRO A CA 1
ATOM 1217 C C . PRO A 1 155 ? 9.227 4.914 20.75 1 81.62 155 PRO A C 1
ATOM 1219 O O . PRO A 1 155 ? 8.523 5.902 20.516 1 81.62 155 PRO A O 1
ATOM 1222 N N . LEU A 1 156 ? 10.367 4.977 21.359 1 75.94 156 LEU A N 1
ATOM 1223 C CA . LEU A 1 156 ? 10.805 6.176 22.078 1 75.94 156 LEU A CA 1
ATOM 1224 C C . LEU A 1 156 ? 11.297 7.238 21.094 1 75.94 156 LEU A C 1
ATOM 1226 O O . LEU A 1 156 ? 11.367 8.422 21.438 1 75.94 156 LEU A O 1
ATOM 1230 N N . ASP A 1 157 ? 11.648 6.84 19.922 1 79.56 157 ASP A N 1
ATOM 1231 C CA . ASP A 1 157 ? 12.281 7.766 19 1 79.56 157 ASP A CA 1
ATOM 1232 C C . ASP A 1 157 ? 11.234 8.461 18.125 1 79.56 157 ASP A C 1
ATOM 1234 O O . ASP A 1 157 ? 11.578 9.055 17.094 1 79.56 157 ASP A O 1
ATOM 1238 N N . VAL A 1 158 ? 10.008 8.336 18.516 1 91.31 158 VAL A N 1
ATOM 1239 C CA . VAL A 1 158 ? 8.969 9.07 17.797 1 91.31 158 VAL A CA 1
ATOM 1240 C C . VAL A 1 158 ? 8.172 9.922 18.781 1 91.31 158 VAL A C 1
ATOM 1242 O O . VAL A 1 158 ? 7.988 9.531 19.938 1 91.31 158 VAL A O 1
ATOM 1245 N N . THR A 1 159 ? 7.738 11.078 18.344 1 91.88 159 THR A N 1
ATOM 1246 C CA . THR A 1 159 ? 6.773 11.906 19.047 1 91.88 159 THR A CA 1
ATOM 1247 C C . THR A 1 159 ? 5.359 11.664 18.531 1 91.88 159 THR A C 1
ATOM 1249 O O . THR A 1 159 ? 5.156 11.492 17.328 1 91.88 159 THR A O 1
ATOM 1252 N N . VAL A 1 160 ? 4.422 11.664 19.453 1 93.88 160 VAL A N 1
ATOM 1253 C CA . VAL A 1 160 ? 3.049 11.32 19.109 1 93.88 160 VAL A CA 1
ATOM 1254 C C . VAL A 1 160 ? 2.094 12.375 19.672 1 93.88 160 VAL A C 1
ATOM 1256 O O . VAL A 1 160 ? 2.344 12.93 20.734 1 93.88 160 VAL A O 1
ATOM 1259 N N . ALA A 1 161 ? 1.045 12.711 18.922 1 93.31 161 ALA A N 1
ATOM 1260 C CA . ALA A 1 161 ? -0.043 13.555 19.406 1 93.31 161 ALA A CA 1
ATOM 1261 C C . ALA A 1 161 ? -1.4 12.984 19.016 1 93.31 161 ALA A C 1
ATOM 1263 O O . ALA A 1 161 ? -1.573 12.508 17.891 1 93.31 161 ALA A O 1
ATOM 1264 N N . ARG A 1 162 ? -2.352 13.078 19.953 1 92.94 162 ARG A N 1
ATOM 1265 C CA . AR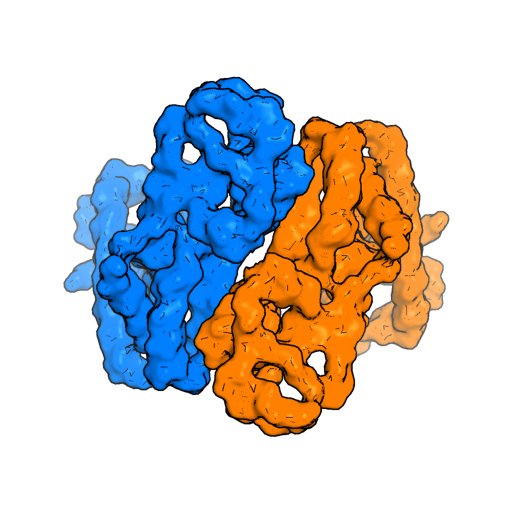G A 1 162 ? -3.703 12.586 19.719 1 92.94 162 ARG A CA 1
ATOM 1266 C C . ARG A 1 162 ? -4.492 13.547 18.828 1 92.94 162 ARG A C 1
ATOM 1268 O O . ARG A 1 162 ? -4.457 14.758 19.047 1 92.94 162 ARG A O 1
ATOM 1275 N N . LEU A 1 163 ? -5.098 12.961 17.828 1 91.19 163 LEU A N 1
ATOM 1276 C CA . LEU A 1 163 ? -5.969 13.781 16.984 1 91.19 163 LEU A CA 1
ATOM 1277 C C . LEU A 1 163 ? -7.406 13.742 17.5 1 91.19 163 LEU A C 1
ATOM 1279 O O . LEU A 1 163 ? -7.785 12.828 18.219 1 91.19 163 LEU A O 1
ATOM 1283 N N . GLN A 1 164 ? -8.234 14.703 17.078 1 84.62 164 GLN A N 1
ATOM 1284 C CA . GLN A 1 164 ? -9.602 14.844 17.578 1 84.62 164 GLN A CA 1
ATOM 1285 C C . GLN A 1 164 ? -10.586 14.086 16.703 1 84.62 164 GLN A C 1
ATOM 1287 O O . GLN A 1 164 ? -11.773 13.977 17.031 1 84.62 164 GLN A O 1
ATOM 1292 N N . VAL A 1 165 ? -10.109 13.625 15.68 1 80.06 165 VAL A N 1
ATOM 1293 C CA . VAL A 1 165 ? -10.992 12.883 14.781 1 80.06 165 VAL A CA 1
ATOM 1294 C C . VAL A 1 165 ? -10.742 11.383 14.945 1 80.06 165 VAL A C 1
ATOM 1296 O O . VAL A 1 165 ? -9.672 10.969 15.391 1 80.06 165 VAL A O 1
ATOM 1299 N N . GLY A 1 166 ? -11.719 10.609 14.75 1 80.19 166 GLY A N 1
ATOM 1300 C CA . GLY A 1 166 ? -11.625 9.156 14.805 1 80.19 166 GLY A CA 1
ATOM 1301 C C . GLY A 1 166 ? -12.383 8.469 13.695 1 80.19 166 GLY A C 1
ATOM 1302 O O . GLY A 1 166 ? -12.828 9.109 12.742 1 80.19 166 GLY A O 1
ATOM 1303 N N . ALA A 1 167 ? -12.242 7.184 13.711 1 84.44 167 ALA A N 1
ATOM 1304 C CA . ALA A 1 167 ? -12.977 6.344 12.758 1 84.44 167 ALA A CA 1
ATOM 1305 C C . ALA A 1 167 ? -13.828 5.309 13.492 1 84.44 167 ALA A C 1
ATOM 1307 O O . ALA A 1 167 ? -13.586 5.008 14.656 1 84.44 167 ALA A O 1
ATOM 1308 N N . GLU A 1 168 ? -14.852 5.023 12.758 1 92.06 168 GLU A N 1
ATOM 1309 C CA . GLU A 1 168 ? -15.664 3.924 13.281 1 92.06 168 GLU A CA 1
ATOM 1310 C C . GLU A 1 168 ? -15.445 2.646 12.477 1 92.06 168 GLU A C 1
ATOM 1312 O O . GLU A 1 168 ? -15.555 2.652 11.242 1 92.06 168 GLU A O 1
ATOM 1317 N N . MET A 1 169 ? -15.094 1.628 13.219 1 95.19 169 MET A N 1
ATOM 1318 C CA . MET A 1 169 ? -14.914 0.311 12.617 1 95.19 169 MET A CA 1
ATOM 1319 C C . MET A 1 169 ? -16.125 -0.573 12.867 1 95.19 169 MET A C 1
ATOM 1321 O O . MET A 1 169 ? -16.719 -0.536 13.945 1 95.19 169 MET A O 1
ATOM 1325 N N . ALA A 1 170 ? -16.469 -1.324 11.867 1 97.38 170 ALA A N 1
ATOM 1326 C CA . ALA A 1 170 ? -17.578 -2.266 12 1 97.38 170 ALA A CA 1
ATOM 1327 C C . ALA A 1 170 ? -17.25 -3.596 11.32 1 97.38 170 ALA A C 1
ATOM 1329 O O . ALA A 1 170 ? -16.25 -3.709 10.617 1 97.38 170 ALA A O 1
ATOM 1330 N N . ILE A 1 171 ? -18.047 -4.574 11.688 1 97.69 171 ILE A N 1
ATOM 1331 C CA . ILE A 1 171 ? -17.891 -5.906 11.109 1 97.69 171 ILE A CA 1
ATOM 1332 C C . ILE A 1 171 ? -18.844 -6.062 9.922 1 97.69 171 ILE A C 1
ATOM 1334 O O . ILE A 1 171 ? -20.047 -5.812 10.039 1 97.69 171 ILE A O 1
ATOM 1338 N N . PHE A 1 172 ? -18.266 -6.469 8.773 1 98.44 172 PHE A N 1
ATOM 1339 C CA . PHE A 1 172 ? -19.047 -6.586 7.551 1 98.44 172 PHE A CA 1
ATOM 1340 C C . PHE A 1 172 ? -18.938 -7.984 6.961 1 98.44 172 PHE A C 1
ATOM 1342 O O . PHE A 1 172 ? -17.891 -8.633 7.102 1 98.44 172 PHE A O 1
ATOM 1349 N N . ILE A 1 173 ? -19.969 -8.375 6.336 1 98.19 173 ILE A N 1
ATOM 1350 C CA . ILE A 1 173 ? -20.031 -9.633 5.602 1 98.19 173 ILE A CA 1
ATOM 1351 C C . ILE A 1 173 ? -20.906 -9.477 4.363 1 98.19 173 ILE A C 1
ATOM 1353 O O . ILE A 1 173 ? -21.703 -8.531 4.273 1 98.19 173 ILE A O 1
ATOM 1357 N N . HIS A 1 174 ? -20.656 -10.297 3.326 1 98.12 174 HIS A N 1
ATOM 1358 C CA . HIS A 1 174 ? -21.531 -10.242 2.158 1 98.12 174 HIS A CA 1
ATOM 1359 C C . HIS A 1 174 ? -22.984 -10.461 2.547 1 98.12 174 HIS A C 1
ATOM 1361 O O . HIS A 1 174 ? -23.297 -11.336 3.361 1 98.12 174 HIS A O 1
ATOM 1367 N N . ARG A 1 175 ? -23.859 -9.773 1.958 1 97.88 175 ARG A N 1
ATOM 1368 C CA . ARG A 1 175 ? -25.266 -9.742 2.363 1 97.88 175 ARG A CA 1
ATOM 1369 C C . ARG A 1 175 ? -25.938 -11.086 2.082 1 97.88 175 ARG A C 1
ATOM 1371 O O . ARG A 1 175 ? -26.969 -11.406 2.684 1 97.88 175 ARG A O 1
ATOM 1378 N N . GLN A 1 176 ? -25.406 -11.852 1.209 1 97 176 GLN A N 1
ATOM 1379 C CA . GLN A 1 176 ? -26 -13.133 0.85 1 97 176 GLN A CA 1
ATOM 1380 C C . GLN A 1 176 ? -25.609 -14.219 1.849 1 97 176 GLN A C 1
ATOM 1382 O O . GLN A 1 176 ? -26.188 -15.312 1.834 1 97 176 GLN A O 1
ATOM 1387 N N . HIS A 1 177 ? -24.688 -13.977 2.668 1 95.94 177 HIS A N 1
ATOM 1388 C CA . HIS A 1 177 ? -24.297 -14.961 3.668 1 95.94 177 HIS A CA 1
ATOM 1389 C C . HIS A 1 177 ? -25.406 -15.164 4.703 1 95.94 177 HIS A C 1
ATOM 1391 O O . HIS A 1 177 ? -26.094 -14.211 5.062 1 95.94 177 HIS A O 1
ATOM 1397 N N . GLU A 1 178 ? -25.5 -16.297 5.258 1 95.69 178 GLU A N 1
ATOM 1398 C CA . GLU A 1 178 ? -26.562 -16.641 6.207 1 95.69 178 GLU A CA 1
ATOM 1399 C C . GLU A 1 178 ? -26.484 -15.766 7.461 1 95.69 178 GLU A C 1
ATOM 1401 O O . GLU A 1 178 ? -27.516 -15.359 8 1 95.69 178 GLU A O 1
ATOM 1406 N N . LEU A 1 179 ? -25.328 -15.484 7.871 1 95.62 179 LEU A N 1
ATOM 1407 C CA . LEU A 1 179 ? -25.156 -14.719 9.102 1 95.62 179 LEU A CA 1
ATOM 1408 C C . LEU A 1 179 ? -25.672 -13.297 8.93 1 95.62 179 LEU A C 1
ATOM 1410 O O . LEU A 1 179 ? -25.953 -12.609 9.914 1 95.62 179 LEU A O 1
ATOM 1414 N N . ALA A 1 180 ? -25.75 -12.852 7.688 1 96.31 180 ALA A N 1
ATOM 1415 C CA . ALA A 1 180 ? -26.203 -11.492 7.398 1 96.31 180 ALA A CA 1
ATOM 1416 C C . ALA A 1 180 ? -27.672 -11.312 7.766 1 96.31 180 ALA A C 1
ATOM 1418 O O . ALA A 1 180 ? -28.141 -10.18 7.902 1 96.31 180 ALA A O 1
ATOM 1419 N N . HIS A 1 181 ? -28.344 -12.375 8 1 94.88 181 HIS A N 1
ATOM 1420 C CA . HIS A 1 181 ? -29.781 -12.312 8.211 1 94.88 181 HIS A CA 1
ATOM 1421 C C . HIS A 1 181 ? -30.125 -12.484 9.688 1 94.88 181 HIS A C 1
ATOM 1423 O O . HIS A 1 181 ? -31.297 -12.414 10.07 1 94.88 181 HIS A O 1
ATOM 1429 N N . LEU A 1 182 ? -29.203 -12.602 10.477 1 94.31 182 LEU A N 1
ATOM 1430 C CA . LEU A 1 182 ? -29.422 -12.773 11.906 1 94.31 182 LEU A CA 1
ATOM 1431 C C . LEU A 1 182 ? -29.516 -11.414 12.602 1 94.31 182 LEU A C 1
ATOM 1433 O O . LEU A 1 182 ? -28.781 -10.484 12.258 1 94.31 182 LEU A O 1
ATOM 1437 N N . PRO A 1 183 ? -30.359 -11.312 13.586 1 93.56 183 PRO A N 1
ATOM 1438 C CA . PRO A 1 183 ? -30.469 -10.055 14.328 1 93.56 183 PRO A CA 1
ATOM 1439 C C . PRO A 1 183 ? -29.25 -9.789 15.219 1 93.56 183 PRO A C 1
ATOM 1441 O O . PRO A 1 183 ? -28.953 -8.633 15.531 1 93.56 183 PRO A O 1
ATOM 1444 N N . MET A 1 184 ? -28.672 -10.898 15.695 1 94.81 184 MET A N 1
ATOM 1445 C CA . MET A 1 184 ? -27.453 -10.82 16.5 1 94.81 184 MET A CA 1
ATOM 1446 C C . MET A 1 184 ? -26.516 -11.984 16.172 1 94.81 184 MET A C 1
ATOM 1448 O O . MET A 1 184 ? -26.969 -13.117 15.992 1 94.81 184 MET A O 1
ATOM 1452 N N . VAL A 1 185 ? -25.297 -11.617 16.078 1 95.12 185 VAL A N 1
ATOM 1453 C CA . VAL A 1 185 ? -24.312 -12.656 15.758 1 95.12 185 VAL A CA 1
ATOM 1454 C C . VAL A 1 185 ? -23.281 -12.75 16.875 1 95.12 185 VAL A C 1
ATOM 1456 O O . VAL A 1 185 ? -22.719 -11.742 17.297 1 95.12 185 VAL A O 1
ATOM 1459 N N . GLU A 1 186 ? -23.031 -13.922 17.359 1 92.75 186 GLU A N 1
ATOM 1460 C CA . GLU A 1 186 ? -21.984 -14.156 18.344 1 92.75 186 GLU A CA 1
ATOM 1461 C C . GLU A 1 186 ? -20.609 -14.242 17.703 1 92.75 186 GLU A C 1
ATOM 1463 O O . GLU A 1 186 ? -20.469 -14.828 16.625 1 92.75 186 GLU A O 1
ATOM 1468 N N . MET A 1 187 ? -19.688 -13.75 18.406 1 89.38 187 MET A N 1
ATOM 1469 C CA . MET A 1 187 ? -18.312 -13.75 17.906 1 89.38 187 MET A CA 1
ATOM 1470 C C . MET A 1 187 ? -17.828 -15.172 17.656 1 89.38 187 MET A C 1
ATOM 1472 O O . MET A 1 187 ? -17.156 -15.438 16.656 1 89.38 187 MET A O 1
ATOM 1476 N N . ASP A 1 188 ? -18.203 -16.031 18.5 1 86.5 188 ASP A N 1
ATOM 1477 C CA . ASP A 1 188 ? -17.781 -17.422 18.359 1 86.5 188 ASP A CA 1
ATOM 1478 C C . ASP A 1 188 ? -18.312 -18.031 17.062 1 86.5 188 ASP A C 1
ATOM 1480 O O . ASP A 1 188 ? -17.609 -18.797 16.391 1 86.5 188 ASP A O 1
ATOM 1484 N N . THR A 1 189 ? -19.578 -17.719 16.812 1 88.75 189 THR A N 1
ATOM 1485 C CA . THR A 1 189 ? -20.172 -18.188 15.562 1 88.75 189 THR A CA 1
ATOM 1486 C C . THR A 1 189 ? -19.469 -17.562 14.359 1 88.75 189 THR A C 1
ATOM 1488 O O . THR A 1 189 ? -19.188 -18.25 13.375 1 88.75 189 THR A O 1
ATOM 1491 N N . LEU A 1 190 ? -19.141 -16.312 14.477 1 91.12 190 LEU A N 1
ATOM 1492 C CA . LEU A 1 190 ? -18.469 -15.562 13.414 1 91.12 190 LEU A CA 1
ATOM 1493 C C . LEU A 1 190 ? -17.094 -16.141 13.117 1 91.12 190 LEU A C 1
ATOM 1495 O O . LEU A 1 190 ? -16.672 -16.203 11.961 1 91.12 190 LEU A O 1
ATOM 1499 N N . GLN A 1 191 ? -16.453 -16.641 14.094 1 87.38 191 GLN A N 1
ATOM 1500 C CA . GLN A 1 191 ? -15.086 -17.141 13.984 1 87.38 191 GLN A CA 1
ATOM 1501 C C . GLN A 1 191 ? -15.039 -18.484 13.242 1 87.38 191 GLN A C 1
ATOM 1503 O O . GLN A 1 191 ? -13.969 -18.938 12.844 1 87.38 191 GLN A O 1
ATOM 1508 N N . THR A 1 192 ? -16.188 -19.062 13.016 1 86.75 192 THR A N 1
ATOM 1509 C CA . THR A 1 192 ? -16.234 -20.297 12.234 1 86.75 192 THR A CA 1
ATOM 1510 C C . THR A 1 192 ? -16.203 -20 10.742 1 86.75 192 THR A C 1
ATOM 1512 O O . THR A 1 192 ? -15.961 -20.891 9.922 1 86.75 192 THR A O 1
ATOM 1515 N N . VAL A 1 193 ? -16.438 -18.75 10.461 1 91.25 193 VAL A N 1
ATOM 1516 C CA . VAL A 1 193 ? -16.375 -18.266 9.086 1 91.25 193 VAL A CA 1
ATOM 1517 C C . VAL A 1 193 ? -15.031 -17.578 8.852 1 91.25 193 VAL A C 1
ATOM 1519 O O . VAL A 1 193 ? -14.484 -16.938 9.758 1 91.25 193 VAL A O 1
ATOM 1522 N N . ARG A 1 194 ? -14.477 -17.703 7.629 1 93.62 194 ARG A N 1
ATOM 1523 C CA . ARG A 1 194 ? -13.18 -17.109 7.309 1 93.62 194 ARG A CA 1
ATOM 1524 C C . ARG A 1 194 ? -13.148 -15.625 7.656 1 93.62 194 ARG A C 1
ATOM 1526 O O . ARG A 1 194 ? -14.039 -14.875 7.258 1 93.62 194 ARG A O 1
ATOM 1533 N N . GLN A 1 195 ? -12.125 -15.242 8.344 1 93.31 195 GLN A N 1
ATOM 1534 C CA . GLN A 1 195 ? -11.906 -13.828 8.633 1 93.31 195 GLN A CA 1
ATOM 1535 C C . GLN A 1 195 ? -10.969 -13.195 7.613 1 93.31 195 GLN A C 1
ATOM 1537 O O . GLN A 1 195 ? -9.977 -13.805 7.207 1 93.31 195 GLN A O 1
ATOM 1542 N N . LEU A 1 196 ? -11.352 -12.094 7.148 1 95.44 196 LEU A N 1
ATOM 1543 C CA . LEU A 1 196 ? -10.477 -11.227 6.371 1 95.44 196 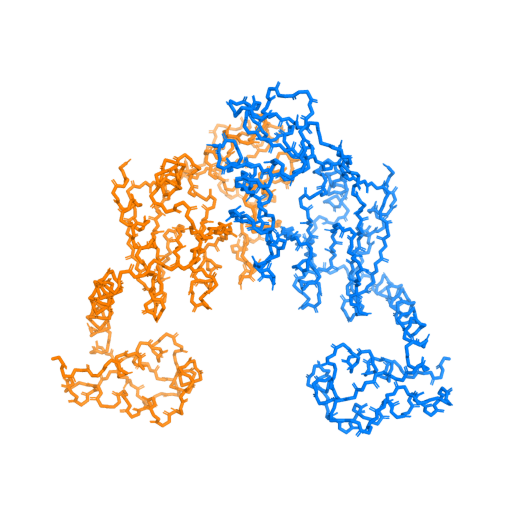LEU A CA 1
ATOM 1544 C C . LEU A 1 196 ? -9.766 -10.219 7.27 1 95.44 196 LEU A C 1
ATOM 1546 O O . LEU A 1 196 ? -10.391 -9.258 7.734 1 95.44 196 LEU A O 1
ATOM 1550 N N . SER A 1 197 ? -8.484 -10.438 7.477 1 92.75 197 SER A N 1
ATOM 1551 C CA . SER A 1 197 ? -7.781 -9.719 8.539 1 92.75 197 SER A CA 1
ATOM 1552 C C . SER A 1 197 ? -6.727 -8.781 7.961 1 92.75 197 SER A C 1
ATOM 1554 O O . SER A 1 197 ? -6.109 -9.086 6.941 1 92.75 197 SER A O 1
ATOM 1556 N N . LEU A 1 198 ? -6.613 -7.68 8.625 1 90.88 198 LEU A N 1
ATOM 1557 C CA . LEU A 1 198 ? -5.559 -6.738 8.273 1 90.88 198 LEU A CA 1
ATOM 1558 C C . LEU A 1 198 ? -4.191 -7.277 8.672 1 90.88 198 LEU A C 1
ATOM 1560 O O . LEU A 1 198 ? -3.998 -7.715 9.812 1 90.88 198 LEU A O 1
ATOM 1564 N N . SER A 1 199 ? -3.318 -7.352 7.746 1 84.88 199 SER A N 1
ATOM 1565 C CA . SER A 1 199 ? -1.922 -7.684 8.008 1 84.88 199 SER A CA 1
ATOM 1566 C C . SER A 1 199 ? -1.014 -6.484 7.762 1 84.88 199 SER A C 1
ATOM 1568 O O . SER A 1 199 ? -1.457 -5.461 7.23 1 84.88 199 SER A O 1
ATOM 1570 N N . THR A 1 200 ? 0.189 -6.52 8.328 1 78.94 200 THR A N 1
ATOM 1571 C CA . THR A 1 200 ? 1.214 -5.535 8 1 78.94 200 THR A CA 1
ATOM 1572 C C . THR A 1 200 ? 2.453 -6.211 7.422 1 78.94 200 THR A C 1
ATOM 1574 O O . THR A 1 200 ? 2.57 -7.438 7.461 1 78.94 200 THR A O 1
ATOM 1577 N N . PHE A 1 201 ? 3.238 -5.387 6.734 1 69.56 201 PHE A N 1
ATOM 1578 C CA . PHE A 1 201 ? 4.473 -5.934 6.184 1 69.56 201 PHE A CA 1
ATOM 1579 C C . PHE A 1 201 ? 5.398 -6.41 7.293 1 69.56 201 PHE A C 1
ATOM 1581 O O . PHE A 1 201 ? 6.098 -7.414 7.137 1 69.56 201 PHE A O 1
ATOM 1588 N N . THR A 1 202 ? 5.293 -5.777 8.422 1 64.06 202 THR A N 1
ATOM 1589 C CA . THR A 1 202 ? 6.145 -6.09 9.57 1 64.06 202 THR A CA 1
ATOM 1590 C C . THR A 1 202 ? 5.617 -7.312 10.32 1 64.06 202 THR A C 1
ATOM 1592 O O . THR A 1 202 ? 6.398 -8.094 10.867 1 64.06 202 THR A O 1
ATOM 1595 N N . ASP A 1 203 ? 4.305 -7.414 10.32 1 65.19 203 ASP A N 1
ATOM 1596 C CA . ASP A 1 203 ? 3.691 -8.547 11 1 65.19 203 ASP A CA 1
ATOM 1597 C C . ASP A 1 203 ? 2.627 -9.211 10.125 1 65.19 203 ASP A C 1
ATOM 1599 O O . ASP A 1 203 ? 1.434 -8.945 10.289 1 65.19 203 ASP A O 1
ATOM 1603 N N . PRO A 1 204 ? 3.092 -10.133 9.305 1 62.28 204 PRO A N 1
ATOM 1604 C CA . PRO A 1 204 ? 2.145 -10.789 8.398 1 62.28 204 PRO A CA 1
ATOM 1605 C C . PRO A 1 204 ? 1.146 -11.68 9.125 1 62.28 204 PRO A C 1
ATOM 1607 O O . PRO A 1 204 ? 0.101 -12.023 8.57 1 62.28 204 PRO A O 1
ATOM 1610 N N . MET A 1 205 ? 1.457 -12.094 10.258 1 56.41 205 MET A N 1
ATOM 1611 C CA . MET A 1 205 ? 0.596 -13.016 10.984 1 56.41 205 MET A CA 1
ATOM 1612 C C . MET A 1 205 ? -0.147 -12.297 12.109 1 56.41 205 MET A C 1
ATOM 1614 O O . MET A 1 205 ? -0.568 -12.922 13.078 1 56.41 205 MET A O 1
ATOM 1618 N N . ARG A 1 206 ? -0.332 -11.07 11.773 1 58.94 206 ARG A N 1
ATOM 1619 C CA . ARG A 1 206 ? -1.045 -10.297 12.781 1 58.94 206 ARG A CA 1
ATOM 1620 C C . ARG A 1 206 ? -2.482 -10.789 12.93 1 58.94 206 ARG A C 1
ATOM 1622 O O . ARG A 1 206 ? -3.137 -11.117 11.945 1 58.94 206 ARG A O 1
ATOM 1629 N N . ASN A 1 207 ? -2.965 -10.977 14.094 1 56.75 207 ASN A N 1
ATOM 1630 C CA . ASN A 1 207 ? -4.355 -11.195 14.484 1 56.75 207 ASN A CA 1
ATOM 1631 C C . ASN A 1 207 ? -4.828 -12.594 14.117 1 56.75 207 ASN A C 1
ATOM 1633 O O . ASN A 1 207 ? -5.98 -12.789 13.727 1 56.75 207 ASN A O 1
ATOM 1637 N N . LYS A 1 208 ? -3.975 -13.562 13.977 1 55.81 208 LYS A N 1
ATOM 1638 C CA . LYS A 1 208 ? -4.406 -14.93 13.695 1 55.81 208 LYS A CA 1
ATOM 1639 C C . LYS A 1 208 ? -5.449 -15.391 14.703 1 55.81 208 LYS A C 1
ATOM 1641 O O . LYS A 1 208 ? -5.254 -15.258 15.914 1 55.81 208 LYS A O 1
ATOM 1646 N N . SER A 1 209 ? -6.598 -15.391 14.102 1 56.69 209 SER A N 1
ATOM 1647 C CA . SER A 1 209 ? -7.621 -16.078 14.875 1 56.69 209 SER A CA 1
ATOM 1648 C C . SER A 1 209 ? -7.59 -17.578 14.625 1 56.69 209 SER A C 1
ATOM 1650 O O . SER A 1 209 ? -7.031 -18.031 13.625 1 56.69 209 SER A O 1
ATOM 1652 N N . GLY A 1 210 ? -7.785 -18.328 15.648 1 60.78 210 GLY A N 1
ATOM 1653 C CA . GLY A 1 210 ? -7.805 -19.797 15.617 1 60.78 210 GLY A CA 1
ATOM 1654 C C . GLY A 1 210 ? -8.516 -20.359 14.406 1 60.78 210 GLY A C 1
ATOM 1655 O O . GLY A 1 210 ? -8.359 -21.531 14.078 1 60.78 210 GLY A O 1
ATOM 1656 N N . GLY A 1 211 ? -9.211 -19.531 13.492 1 68.62 211 GLY A N 1
ATOM 1657 C CA . GLY A 1 211 ? -9.969 -20.047 12.359 1 68.62 211 GLY A CA 1
ATOM 1658 C C . GLY A 1 211 ? -9.32 -19.719 11.023 1 68.62 211 GLY A C 1
ATOM 1659 O O . GLY A 1 211 ? -8.18 -19.25 10.977 1 68.62 211 GLY A O 1
ATOM 1660 N N . PRO A 1 212 ? -10.047 -20.125 9.93 1 81.81 212 PRO A N 1
ATOM 1661 C CA . PRO A 1 212 ? -9.555 -19.781 8.594 1 81.81 212 PRO A CA 1
ATOM 1662 C C . PRO A 1 212 ? -9.391 -18.281 8.398 1 81.81 212 PRO A C 1
ATOM 1664 O O . PRO A 1 212 ? -10.195 -17.5 8.906 1 81.81 212 PRO A O 1
ATOM 1667 N N . MET A 1 213 ? -8.297 -17.938 7.699 1 87.56 213 MET A N 1
ATOM 1668 C CA . MET A 1 213 ? -8.023 -16.516 7.598 1 87.56 213 MET A CA 1
ATOM 1669 C C . MET A 1 213 ? -7.375 -16.172 6.258 1 87.56 213 MET A C 1
ATOM 1671 O O . MET A 1 213 ? -6.523 -16.922 5.77 1 87.56 213 MET A O 1
ATOM 1675 N N . TRP A 1 214 ? -7.84 -15.141 5.637 1 93.31 214 TRP A N 1
ATOM 1676 C CA . TRP A 1 214 ? -7.145 -14.414 4.582 1 93.31 214 TRP A CA 1
ATOM 1677 C C . TRP A 1 214 ? -6.742 -13.023 5.051 1 93.31 214 TRP A C 1
ATOM 1679 O O . TRP A 1 214 ? -7.371 -12.453 5.949 1 93.31 214 TRP A O 1
ATOM 1689 N N . SER A 1 215 ? -5.664 -12.578 4.543 1 92.81 215 SER A N 1
ATOM 1690 C CA . SER A 1 215 ? -5.195 -11.297 5.066 1 92.81 215 SER A CA 1
ATOM 1691 C C . SER A 1 215 ? -4.684 -10.391 3.947 1 92.81 215 SER A C 1
ATOM 1693 O O . SER A 1 215 ? -4.438 -10.859 2.834 1 92.81 215 SER A O 1
ATOM 1695 N N . SER A 1 216 ? -4.645 -9.125 4.246 1 93.44 216 SER A N 1
ATOM 1696 C CA . SER A 1 216 ? -4.074 -8.086 3.387 1 93.44 216 SER A CA 1
ATOM 1697 C C . SER A 1 216 ? -3.688 -6.852 4.191 1 93.44 216 SER A C 1
ATOM 1699 O O . SER A 1 216 ? -4.371 -6.488 5.152 1 93.44 216 SER A O 1
ATOM 1701 N N . PRO A 1 217 ? -2.627 -6.211 3.775 1 89.31 217 PRO A N 1
ATOM 1702 C CA . PRO A 1 217 ? -2.311 -4.93 4.406 1 89.31 217 PRO A CA 1
ATOM 1703 C C . PRO A 1 217 ? -3.111 -3.77 3.82 1 89.31 217 PRO A C 1
ATOM 1705 O O . PRO A 1 217 ? -2.93 -2.619 4.227 1 89.31 217 PRO A O 1
ATOM 1708 N N . SER A 1 218 ? -3.965 -4.039 2.912 1 90.06 218 SER A N 1
ATOM 1709 C CA . SER A 1 218 ? -4.809 -3.039 2.264 1 90.06 218 SER A CA 1
ATOM 1710 C C . SER A 1 218 ? -6.262 -3.178 2.699 1 90.06 218 SER A C 1
ATOM 1712 O O . SER A 1 218 ? -6.918 -4.18 2.396 1 90.06 218 SER A O 1
ATOM 1714 N N . LEU A 1 219 ? -6.727 -2.129 3.289 1 90.69 219 LEU A N 1
ATOM 1715 C CA . LEU A 1 219 ? -8.125 -2.139 3.703 1 90.69 219 LEU A CA 1
ATOM 1716 C C . LEU A 1 219 ? -9.047 -2.201 2.49 1 90.69 219 LEU A C 1
ATOM 1718 O O . LEU A 1 219 ? -10.117 -2.816 2.551 1 90.69 219 LEU A O 1
ATOM 1722 N N . LEU A 1 220 ? -8.641 -1.624 1.465 1 88.25 220 LEU A N 1
ATOM 1723 C CA . LEU A 1 220 ? -9.445 -1.682 0.247 1 88.25 220 LEU A CA 1
ATOM 1724 C C . LEU A 1 220 ? -9.508 -3.105 -0.293 1 88.25 220 LEU A C 1
ATOM 1726 O O . LEU A 1 220 ? -10.562 -3.547 -0.763 1 88.25 220 LEU A O 1
ATOM 1730 N N . MET A 1 221 ? -8.383 -3.744 -0.285 1 90.81 221 MET A N 1
ATOM 1731 C CA . MET A 1 221 ? -8.383 -5.137 -0.727 1 90.81 221 MET A CA 1
ATOM 1732 C C . MET A 1 221 ? -9.281 -5.992 0.16 1 90.81 221 MET A C 1
ATOM 1734 O O . MET A 1 221 ? -9.992 -6.863 -0.333 1 90.81 221 MET A O 1
ATOM 1738 N N . LEU A 1 222 ? -9.234 -5.734 1.413 1 94.19 222 LEU A N 1
ATOM 1739 C CA . LEU A 1 222 ? -10.102 -6.465 2.326 1 94.19 222 LEU A CA 1
ATOM 1740 C C . LEU A 1 222 ? -11.57 -6.195 2.008 1 94.19 222 LEU A C 1
ATOM 1742 O O . LEU A 1 222 ? -12.398 -7.105 2.062 1 94.19 222 LEU A O 1
ATOM 1746 N N . LEU A 1 223 ? -11.867 -4.977 1.682 1 94.69 223 LEU A N 1
ATOM 1747 C CA . LEU A 1 223 ? -13.219 -4.621 1.261 1 94.69 223 LEU A CA 1
ATOM 1748 C C . LEU A 1 223 ? -13.633 -5.422 0.028 1 94.69 223 LEU A C 1
ATOM 1750 O O . LEU A 1 223 ? -14.711 -6.012 -0 1 94.69 223 LEU A O 1
ATOM 1754 N N . GLU A 1 224 ? -12.773 -5.48 -0.941 1 91.31 224 GLU A N 1
ATOM 1755 C CA . GLU A 1 224 ? -13.062 -6.199 -2.18 1 91.31 224 GLU A CA 1
ATOM 1756 C C . GLU A 1 224 ? -13.281 -7.684 -1.917 1 91.31 224 GLU A C 1
ATOM 1758 O O . GLU A 1 224 ? -14.203 -8.289 -2.469 1 91.31 224 GLU A O 1
ATOM 1763 N N . MET A 1 225 ? -12.43 -8.219 -1.084 1 94.38 225 MET A N 1
ATOM 1764 C CA . MET A 1 225 ? -12.547 -9.633 -0.75 1 94.38 225 MET A CA 1
ATOM 1765 C C . MET A 1 225 ? -13.875 -9.914 -0.052 1 94.38 225 MET A C 1
ATOM 1767 O O . MET A 1 225 ? -14.531 -10.922 -0.337 1 94.38 225 MET A O 1
ATOM 1771 N N . ALA A 1 226 ? -14.227 -9.047 0.807 1 96.94 226 ALA A N 1
ATOM 1772 C CA . ALA A 1 226 ? -15.508 -9.203 1.5 1 96.94 226 ALA A CA 1
ATOM 1773 C C . ALA A 1 226 ? -16.672 -9.133 0.521 1 96.94 226 ALA A C 1
ATOM 1775 O O . ALA A 1 226 ? -17.625 -9.922 0.617 1 96.94 226 ALA A O 1
ATOM 1776 N N . GLU A 1 227 ? -16.562 -8.219 -0.416 1 95.62 227 GLU A N 1
ATOM 1777 C CA . GLU A 1 227 ? -17.625 -8.039 -1.397 1 95.62 227 GLU A CA 1
ATOM 1778 C C . GLU A 1 227 ? -17.734 -9.25 -2.312 1 95.62 227 GLU A C 1
ATOM 1780 O O . GLU A 1 227 ? -18.812 -9.516 -2.865 1 95.62 227 GLU A O 1
ATOM 1785 N N . GLN A 1 228 ? -16.672 -9.914 -2.42 1 93.5 228 GLN A N 1
ATOM 1786 C CA . GLN A 1 228 ? -16.688 -11.117 -3.244 1 93.5 228 GLN A CA 1
ATOM 1787 C C . GLN A 1 228 ? -17.172 -12.32 -2.447 1 93.5 228 GLN A C 1
ATOM 1789 O O . GLN A 1 228 ? -17.312 -13.414 -2.996 1 93.5 228 GLN A O 1
ATOM 1794 N N . GLY A 1 229 ? -17.312 -12.18 -1.182 1 94.88 229 GLY A N 1
ATOM 1795 C CA . GLY A 1 229 ? -17.922 -13.211 -0.353 1 94.88 229 GLY A CA 1
ATOM 1796 C C . GLY A 1 229 ? -16.906 -14.164 0.256 1 94.88 229 GLY A C 1
ATOM 1797 O O . GLY A 1 229 ? -17.25 -15.289 0.623 1 94.88 229 GLY A O 1
ATOM 1798 N N . PHE A 1 230 ? -15.68 -13.742 0.398 1 94.94 230 PHE A N 1
ATOM 1799 C CA . PHE A 1 230 ? -14.648 -14.672 0.843 1 94.94 230 PHE A CA 1
ATOM 1800 C C . PHE A 1 230 ? -14.633 -14.773 2.363 1 94.94 230 PHE A C 1
ATOM 1802 O O . PHE A 1 230 ? -13.977 -15.656 2.924 1 94.94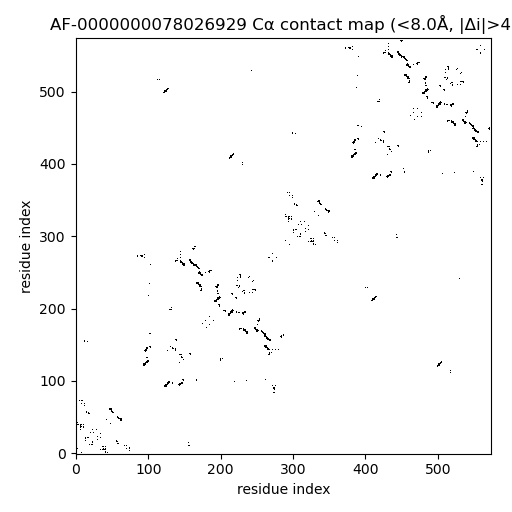 230 PHE A O 1
ATOM 1809 N N . GLY A 1 231 ? -15.297 -13.867 3.023 1 95.69 231 GLY A N 1
ATOM 1810 C CA . GLY A 1 231 ? -15.305 -13.875 4.477 1 95.69 231 GLY A CA 1
ATOM 1811 C C . GLY A 1 231 ? -15.82 -12.578 5.074 1 95.69 231 GLY A C 1
ATOM 1812 O O . GLY A 1 231 ? -16.422 -11.758 4.375 1 95.69 231 GLY A O 1
ATOM 1813 N N . TRP A 1 232 ? -15.672 -12.484 6.391 1 96.75 232 TRP A N 1
ATOM 1814 C CA . TRP A 1 232 ? -16.047 -11.258 7.098 1 96.75 232 TRP A CA 1
ATOM 1815 C C . TRP A 1 232 ? -14.805 -10.469 7.504 1 96.75 232 TRP A C 1
ATOM 1817 O O . TRP A 1 232 ? -13.727 -11.039 7.66 1 96.75 232 TRP A O 1
ATOM 1827 N N . GLY A 1 233 ? -14.984 -9.195 7.57 1 96.19 233 GLY A N 1
ATOM 1828 C CA . GLY A 1 233 ? -13.867 -8.352 7.953 1 96.19 233 GLY A CA 1
ATOM 1829 C C . GLY A 1 233 ? -14.273 -7.164 8.805 1 96.19 233 GLY A C 1
ATOM 1830 O O . GLY A 1 233 ? -15.445 -6.781 8.828 1 96.19 233 GLY A O 1
ATOM 1831 N N . ILE A 1 234 ? -13.328 -6.676 9.57 1 95.12 234 ILE A N 1
ATOM 1832 C CA . ILE A 1 234 ? -13.469 -5.414 10.289 1 95.12 234 ILE A CA 1
ATOM 1833 C C . ILE A 1 234 ? -12.977 -4.262 9.414 1 95.12 234 ILE A C 1
ATOM 1835 O O . ILE A 1 234 ? -11.797 -4.188 9.078 1 95.12 234 ILE A O 1
ATOM 1839 N N . LEU A 1 235 ? -13.883 -3.381 9.031 1 96.44 235 LEU A N 1
ATOM 1840 C CA . LEU A 1 235 ? -13.578 -2.305 8.094 1 96.44 235 LEU A CA 1
ATOM 1841 C C . LEU A 1 235 ? -14.086 -0.967 8.625 1 96.44 235 LEU A C 1
ATOM 1843 O O . LEU A 1 235 ? -15.094 -0.918 9.328 1 96.44 235 LEU A O 1
ATOM 1847 N N . PRO A 1 236 ? -13.375 0.121 8.258 1 94 236 PRO A N 1
ATOM 1848 C CA . PRO A 1 236 ? -13.969 1.428 8.539 1 94 236 PRO A CA 1
ATOM 1849 C C . PRO A 1 236 ? -15.289 1.645 7.816 1 94 236 PRO A C 1
ATOM 1851 O O . PRO A 1 236 ? -15.383 1.408 6.605 1 94 236 PRO A O 1
ATOM 1854 N N . ARG A 1 237 ? -16.266 2.205 8.523 1 93.31 237 ARG A N 1
ATOM 1855 C CA . ARG A 1 237 ? -17.578 2.455 7.922 1 93.31 237 ARG A CA 1
ATOM 1856 C C . ARG A 1 237 ? -17.453 3.391 6.727 1 93.31 237 ARG A C 1
ATOM 1858 O O . ARG A 1 237 ? -18.094 3.178 5.699 1 93.31 237 ARG A O 1
ATOM 1865 N N . TRP A 1 238 ? -16.641 4.395 6.855 1 89.31 238 TRP A N 1
ATOM 1866 C CA . TRP A 1 238 ? -16.516 5.383 5.793 1 89.31 238 TRP A CA 1
ATOM 1867 C C . TRP A 1 238 ? -16.016 4.734 4.504 1 89.31 238 TRP A C 1
ATOM 1869 O O . TRP A 1 238 ? -16.438 5.113 3.408 1 89.31 238 TRP A O 1
ATOM 1879 N N . LEU A 1 239 ? -15.086 3.807 4.613 1 91.44 239 LEU A N 1
ATOM 1880 C CA . LEU A 1 239 ? -14.508 3.135 3.457 1 91.44 239 LEU A CA 1
ATOM 1881 C C . LEU A 1 239 ? -15.57 2.346 2.699 1 91.44 239 LEU A C 1
ATOM 1883 O O . LEU A 1 239 ? -15.633 2.404 1.469 1 91.44 239 LEU A O 1
ATOM 1887 N N . VAL A 1 240 ? -16.406 1.668 3.451 1 93.81 240 VAL A N 1
ATOM 1888 C CA . VAL A 1 240 ? -17.484 0.883 2.857 1 93.81 240 VAL A CA 1
ATOM 1889 C C . VAL A 1 240 ? -18.484 1.812 2.184 1 93.81 240 VAL A C 1
ATOM 1891 O O . VAL A 1 240 ? -18.984 1.52 1.091 1 93.81 240 VAL A O 1
ATOM 1894 N N . GLU A 1 241 ? -18.719 2.934 2.807 1 90.94 241 GLU A N 1
ATOM 1895 C CA . GLU A 1 241 ? -19.672 3.9 2.279 1 90.94 241 GLU A CA 1
ATOM 1896 C C . GLU A 1 241 ? -19.156 4.555 1.003 1 90.94 241 GLU A C 1
ATOM 1898 O O . GLU A 1 241 ? -19.906 4.738 0.041 1 90.94 241 GLU A O 1
ATOM 1903 N N . GLN A 1 242 ? -17.922 4.793 1.006 1 86.94 242 GLN A N 1
ATOM 1904 C CA . GLN A 1 242 ? -17.359 5.594 -0.078 1 86.94 242 GLN A CA 1
ATOM 1905 C C . GLN A 1 242 ? -16.953 4.719 -1.26 1 86.94 242 GLN A C 1
ATOM 1907 O O . GLN A 1 242 ? -17.078 5.133 -2.416 1 86.94 242 GLN A O 1
ATOM 1912 N N . PHE A 1 243 ? -16.5 3.502 -0.999 1 88.06 243 PHE A N 1
ATOM 1913 C CA . PHE A 1 243 ? -15.898 2.715 -2.072 1 88.06 243 PHE A CA 1
ATOM 1914 C C . PHE A 1 243 ? -16.641 1.396 -2.254 1 88.06 243 PHE A C 1
ATOM 1916 O O . PHE A 1 243 ? -16.391 0.664 -3.215 1 88.06 243 PHE A O 1
ATOM 1923 N N . GLY A 1 244 ? -17.562 1.138 -1.354 1 91.5 244 GLY A N 1
ATOM 1924 C CA . GLY A 1 244 ? -18.328 -0.096 -1.459 1 91.5 244 GLY A CA 1
ATOM 1925 C C . GLY A 1 244 ? -19.391 -0.041 -2.525 1 91.5 244 GLY A C 1
ATOM 1926 O O . GLY A 1 244 ? -19.656 1.02 -3.096 1 91.5 244 GLY A O 1
ATOM 1927 N N . HIS A 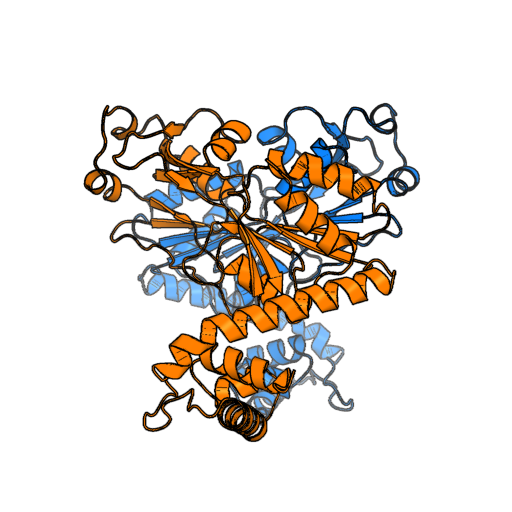1 245 ? -20.031 -1.222 -2.791 1 93.06 245 HIS A N 1
ATOM 1928 C CA . HIS A 1 245 ? -21.031 -1.349 -3.846 1 93.06 245 HIS A CA 1
ATOM 1929 C C . HIS A 1 245 ? -22.359 -1.855 -3.287 1 93.06 245 HIS A C 1
ATOM 1931 O O . HIS A 1 245 ? -23.094 -2.557 -3.979 1 93.06 245 HIS A O 1
ATOM 1937 N N . ASP A 1 246 ? -22.547 -1.688 -2.066 1 95.19 246 ASP A N 1
ATOM 1938 C CA . ASP A 1 246 ? -23.797 -1.97 -1.389 1 95.19 246 ASP A CA 1
ATOM 1939 C C . ASP A 1 246 ? -24.109 -3.465 -1.407 1 95.19 246 ASP A C 1
ATOM 1941 O O . ASP A 1 246 ? -25.266 -3.861 -1.597 1 95.19 246 ASP A O 1
ATOM 1945 N N . VAL A 1 247 ? -23.125 -4.266 -1.273 1 97.06 247 VAL A N 1
ATOM 1946 C CA . VAL A 1 247 ? -23.344 -5.707 -1.246 1 97.06 247 VAL A CA 1
ATOM 1947 C C . VAL A 1 247 ? -22.906 -6.273 0.102 1 97.06 247 VAL A C 1
ATOM 1949 O O . VAL A 1 247 ? -22.938 -7.484 0.316 1 97.06 247 VAL A O 1
ATOM 1952 N N . LEU A 1 248 ? -22.5 -5.406 0.989 1 97.94 248 LEU A N 1
ATOM 1953 C CA . LEU A 1 248 ? -22.078 -5.832 2.318 1 97.94 248 LEU A CA 1
ATOM 1954 C C . LEU A 1 248 ? -23.141 -5.492 3.361 1 97.94 248 LEU A C 1
ATOM 1956 O O . LEU A 1 248 ? -23.875 -4.52 3.201 1 97.94 248 LEU A O 1
ATOM 1960 N N . GLN A 1 249 ? -23.188 -6.316 4.352 1 97.94 249 GLN A N 1
ATOM 1961 C CA . GLN A 1 249 ? -24.047 -6.105 5.516 1 97.94 249 GLN A CA 1
ATOM 1962 C C . GLN A 1 249 ? -23.219 -5.926 6.785 1 97.94 249 GLN A C 1
ATOM 1964 O O . GLN A 1 249 ? -22.312 -6.727 7.066 1 97.94 249 GLN A O 1
ATOM 1969 N N . GLU A 1 250 ? -23.547 -4.875 7.473 1 97.88 250 GLU A N 1
ATOM 1970 C CA . GLU A 1 250 ? -22.953 -4.707 8.797 1 97.88 250 GLU A CA 1
ATOM 1971 C C . GLU A 1 250 ? -23.578 -5.672 9.805 1 97.88 250 GLU A C 1
ATOM 1973 O O . GLU A 1 250 ? -24.797 -5.758 9.922 1 97.88 250 GLU A O 1
ATOM 1978 N N . LEU A 1 251 ? -22.781 -6.348 10.539 1 97.69 251 LEU A N 1
ATOM 1979 C CA . LEU A 1 251 ? -23.281 -7.359 11.461 1 97.69 251 LEU A CA 1
ATOM 1980 C C . LEU A 1 251 ? -23.438 -6.789 12.867 1 97.69 251 LEU A C 1
ATOM 1982 O O . LEU A 1 251 ? -22.562 -6.082 13.352 1 97.69 251 LEU A O 1
ATOM 1986 N N . PRO A 1 252 ? -24.516 -7.109 13.453 1 97 252 PRO A N 1
ATOM 1987 C CA . PRO A 1 252 ? -24.703 -6.73 14.852 1 97 252 PRO A CA 1
ATOM 1988 C C . PRO A 1 252 ? -23.969 -7.66 15.82 1 97 252 PRO A C 1
ATOM 1990 O O . PRO A 1 252 ? -24.531 -8.672 16.25 1 97 252 PRO A O 1
ATOM 1993 N N . VAL A 1 253 ? -22.875 -7.371 16.156 1 95.69 253 VAL A N 1
ATOM 1994 C CA . VAL A 1 253 ? -22.062 -8.125 17.094 1 95.69 253 VAL A CA 1
ATOM 1995 C C . VAL A 1 253 ? -21.828 -7.301 18.359 1 95.69 253 VAL A C 1
ATOM 1997 O O . VAL A 1 253 ? -21.609 -6.09 18.281 1 95.69 253 VAL A O 1
ATOM 2000 N N . ALA A 1 254 ? -21.859 -7.949 19.438 1 94.31 254 ALA A N 1
ATOM 2001 C CA . ALA A 1 254 ? -21.641 -7.246 20.703 1 94.31 254 ALA A CA 1
ATOM 2002 C C . ALA A 1 254 ? -20.297 -6.535 20.703 1 94.31 254 ALA A C 1
ATOM 2004 O O . ALA A 1 254 ? -19.266 -7.129 20.344 1 94.31 254 ALA A O 1
ATOM 2005 N N . GLY A 1 255 ? -20.312 -5.285 21.078 1 94.12 255 GLY A N 1
ATOM 2006 C CA . GLY A 1 255 ? -19.078 -4.52 21.156 1 94.12 255 GLY A CA 1
ATOM 2007 C C . GLY A 1 255 ? -18.766 -3.764 19.875 1 94.12 255 GLY A C 1
ATOM 2008 O O . GLY A 1 255 ? -17.797 -3.012 19.812 1 94.12 255 GLY A O 1
ATOM 2009 N N . TRP A 1 256 ? -19.656 -4.004 18.906 1 94.38 256 TRP A N 1
ATOM 2010 C CA . TRP A 1 256 ? -19.453 -3.34 17.625 1 94.38 256 TRP A CA 1
ATOM 2011 C C . TRP A 1 256 ? -20.688 -2.529 17.234 1 94.38 256 TRP A C 1
ATOM 2013 O O . TRP A 1 256 ? -21.797 -2.857 17.641 1 94.38 256 TRP A O 1
ATOM 2023 N N . PRO A 1 257 ? -20.422 -1.477 16.531 1 95.25 257 PRO A N 1
ATOM 2024 C CA . PRO A 1 257 ? -19.188 -0.887 16 1 95.25 257 PRO A CA 1
ATOM 2025 C C . PRO A 1 257 ? -18.312 -0.278 17.094 1 95.25 257 PRO A C 1
ATOM 2027 O O . PRO A 1 257 ? -18.781 -0.047 18.203 1 95.25 257 PRO A O 1
ATOM 2030 N N . GLN A 1 258 ? -16.969 -0.136 16.719 1 94 258 GLN A N 1
ATOM 2031 C CA . GLN A 1 258 ? -16.016 0.422 17.656 1 94 258 GLN A CA 1
ATOM 2032 C C . GLN A 1 258 ? -15.398 1.714 17.125 1 94 258 GLN A C 1
ATOM 2034 O O . GLN A 1 258 ? -15.102 1.815 15.93 1 94 258 GLN A O 1
ATOM 2039 N N . ARG A 1 259 ? -15.258 2.643 18.016 1 91.88 259 ARG A N 1
ATOM 2040 C CA . ARG A 1 259 ? -14.555 3.871 17.672 1 91.88 259 ARG A CA 1
ATOM 2041 C C . ARG A 1 259 ? -13.047 3.699 17.828 1 91.88 259 ARG A C 1
ATOM 2043 O O . ARG A 1 259 ? -12.586 3.131 18.828 1 91.88 259 ARG A O 1
ATOM 2050 N N . ILE A 1 260 ? -12.406 4.148 16.828 1 90.44 260 ILE A N 1
ATOM 2051 C CA . ILE A 1 260 ? -10.945 4.07 16.859 1 90.44 260 ILE A CA 1
ATOM 2052 C C . ILE A 1 260 ? -10.352 5.477 16.891 1 90.44 260 ILE A C 1
ATOM 2054 O O . ILE A 1 260 ? -10.773 6.352 16.141 1 90.44 260 ILE A O 1
ATOM 2058 N N . ASP A 1 261 ? -9.406 5.633 17.797 1 92.12 261 ASP A N 1
ATOM 2059 C CA . ASP A 1 261 ? -8.688 6.902 17.875 1 92.12 261 ASP A CA 1
ATOM 2060 C C . ASP A 1 261 ? -7.473 6.898 16.953 1 92.12 261 ASP A C 1
ATOM 2062 O O . ASP A 1 261 ? -6.941 5.836 16.609 1 92.12 261 ASP A O 1
ATOM 2066 N N . VAL A 1 262 ? -7.137 8.125 16.562 1 92.88 262 VAL A N 1
ATOM 2067 C CA . VAL A 1 262 ? -6.043 8.281 15.609 1 92.88 262 VAL A CA 1
ATOM 2068 C C . VAL A 1 262 ? -5 9.242 16.172 1 92.88 262 VAL A C 1
ATOM 2070 O O . VAL A 1 262 ? -5.34 10.227 16.812 1 92.88 262 VAL A O 1
ATOM 2073 N N . ASP A 1 263 ? -3.713 8.859 15.898 1 94.94 263 ASP A N 1
ATOM 2074 C CA . ASP A 1 263 ? -2.588 9.688 16.328 1 94.94 263 ASP A CA 1
ATOM 2075 C C . ASP A 1 263 ? -1.796 10.195 15.125 1 94.94 263 ASP A C 1
ATOM 2077 O O . ASP A 1 263 ? -1.786 9.562 14.07 1 94.94 263 ASP A O 1
ATOM 2081 N N . VAL A 1 264 ? -1.222 11.344 15.312 1 95.75 264 VAL A N 1
ATOM 2082 C CA . VAL A 1 264 ? -0.165 11.805 14.414 1 95.75 264 VAL A CA 1
ATOM 2083 C C . VAL A 1 264 ? 1.197 11.586 15.07 1 95.75 264 VAL A C 1
ATOM 2085 O O . VAL A 1 264 ? 1.336 11.711 16.281 1 95.75 264 VAL A O 1
ATOM 2088 N N . LEU A 1 265 ? 2.184 11.203 14.289 1 96.62 265 LEU A N 1
ATOM 2089 C CA . LEU A 1 265 ? 3.506 10.961 14.859 1 96.62 265 LEU A CA 1
ATOM 2090 C C . LEU A 1 265 ? 4.602 11.414 13.898 1 96.62 265 LEU A C 1
ATOM 2092 O O . LEU A 1 265 ? 4.375 11.492 12.688 1 96.62 265 LEU A O 1
ATOM 2096 N N . TRP A 1 266 ? 5.777 11.688 14.344 1 95.62 266 TRP A N 1
ATOM 2097 C CA . TRP A 1 266 ? 6.973 12.047 13.586 1 95.62 266 TRP A CA 1
ATOM 2098 C C . TRP A 1 266 ? 8.234 11.68 14.352 1 95.62 266 TRP A C 1
ATOM 2100 O O . TRP A 1 266 ? 8.188 11.438 15.562 1 95.62 266 TRP A O 1
ATOM 2110 N N . SER A 1 267 ? 9.32 11.617 13.625 1 92.5 267 SER A N 1
ATOM 2111 C CA . SER A 1 267 ? 10.586 11.172 14.203 1 92.5 267 SER A CA 1
ATOM 2112 C C . SER A 1 267 ? 11.219 12.273 15.047 1 92.5 267 SER A C 1
ATOM 2114 O O . SER A 1 267 ? 11.234 13.438 14.656 1 92.5 267 SER A O 1
ATOM 2116 N N . ASN A 1 268 ? 11.742 11.828 16.125 1 81.69 268 ASN A N 1
ATOM 2117 C CA . ASN A 1 268 ? 12.547 12.734 16.938 1 81.69 268 ASN A CA 1
ATOM 2118 C C . ASN A 1 268 ? 13.938 12.93 16.359 1 81.69 268 ASN A C 1
ATOM 2120 O O . ASN A 1 268 ? 14.547 13.992 16.516 1 81.69 268 ASN A O 1
ATOM 2124 N N . LYS A 1 269 ? 14.398 11.93 15.773 1 76.38 269 LYS A N 1
ATOM 2125 C CA . LYS A 1 269 ? 15.75 11.93 15.219 1 76.38 269 LYS A CA 1
ATOM 2126 C C . LYS A 1 269 ? 15.82 12.797 13.961 1 76.38 269 LYS A C 1
ATOM 2128 O O . LYS A 1 269 ? 16.812 13.484 13.727 1 76.38 269 LYS A O 1
ATOM 2133 N N . THR A 1 270 ? 14.836 12.688 13.18 1 82.12 270 THR A N 1
ATOM 2134 C CA . THR A 1 270 ? 14.734 13.461 11.945 1 82.12 270 THR A CA 1
ATOM 2135 C C . THR A 1 270 ? 13.414 14.227 11.891 1 82.12 270 THR A C 1
ATOM 2137 O O . THR A 1 270 ? 12.539 13.891 11.086 1 82.12 270 THR A O 1
ATOM 2140 N N . PRO A 1 271 ? 13.352 15.273 12.656 1 86 271 PRO A N 1
ATOM 2141 C CA . PRO A 1 271 ? 12.086 16.016 12.711 1 86 271 PRO A CA 1
ATOM 2142 C C . PRO A 1 271 ? 11.727 16.672 11.383 1 86 271 PRO A C 1
ATOM 2144 O O . PRO A 1 271 ? 12.617 17.047 10.609 1 86 271 PRO A O 1
ATOM 2147 N N . PRO A 1 272 ? 10.406 16.797 11.172 1 91.12 272 PRO A N 1
ATOM 2148 C CA . PRO A 1 272 ? 10 17.453 9.922 1 91.12 272 PRO A CA 1
ATOM 2149 C C . PRO A 1 272 ? 10.359 18.938 9.891 1 91.12 272 PRO A C 1
ATOM 2151 O O . PRO A 1 272 ? 10.5 19.562 10.945 1 91.12 272 PRO A O 1
ATOM 2154 N N . GLY A 1 273 ? 10.547 19.453 8.695 1 88.44 273 GLY A N 1
ATOM 2155 C CA . GLY A 1 273 ? 10.789 20.875 8.5 1 88.44 273 GLY A CA 1
ATOM 2156 C C . GLY A 1 273 ? 9.539 21.719 8.672 1 88.44 273 GLY A C 1
ATOM 2157 O O . GLY A 1 273 ? 8.539 21.266 9.227 1 88.44 273 GLY A O 1
ATOM 2158 N N . PRO A 1 274 ? 9.609 22.953 8.211 1 89.75 274 PRO A N 1
ATOM 2159 C CA . PRO A 1 274 ? 8.5 23.891 8.391 1 89.75 274 PRO A CA 1
ATOM 2160 C C . PRO A 1 274 ? 7.195 23.391 7.781 1 89.75 274 PRO A C 1
ATOM 2162 O O . PRO A 1 274 ? 6.129 23.531 8.383 1 89.75 274 PRO A O 1
ATOM 2165 N N . ALA A 1 275 ? 7.258 22.812 6.625 1 93.12 275 ALA A N 1
ATOM 2166 C CA . ALA A 1 275 ? 6.047 22.312 5.973 1 93.12 275 ALA A CA 1
ATOM 2167 C C . ALA A 1 275 ? 5.445 21.156 6.762 1 93.12 275 ALA A C 1
ATOM 2169 O O . ALA A 1 275 ? 4.227 21.094 6.945 1 93.12 275 ALA A O 1
ATOM 2170 N N . GLY A 1 276 ? 6.312 20.25 7.168 1 95.62 276 GLY A N 1
ATOM 2171 C CA . GLY A 1 276 ? 5.848 19.141 7.984 1 95.62 276 GLY A CA 1
ATOM 2172 C C . GLY A 1 276 ? 5.246 19.578 9.305 1 95.62 276 GLY A C 1
ATOM 2173 O O . GLY A 1 276 ? 4.219 19.047 9.734 1 95.62 276 GLY A O 1
ATOM 2174 N N . ARG A 1 277 ? 5.812 20.531 9.883 1 92.75 277 ARG A N 1
ATOM 2175 C CA . ARG A 1 277 ? 5.305 21.047 11.148 1 92.75 277 ARG A CA 1
ATOM 2176 C C . ARG A 1 277 ? 3.959 21.734 10.953 1 92.75 277 ARG A C 1
ATOM 2178 O O . ARG A 1 277 ? 3.061 21.594 11.789 1 92.75 277 ARG A O 1
ATOM 2185 N N . TRP A 1 278 ? 3.949 22.453 9.938 1 94 278 TRP A N 1
ATOM 2186 C CA . TRP A 1 278 ? 2.674 23.078 9.609 1 94 278 TRP A CA 1
ATOM 2187 C C . TRP A 1 278 ? 1.576 22.031 9.453 1 94 278 TRP A C 1
ATOM 2189 O O . TRP A 1 278 ? 0.464 22.219 9.953 1 94 278 TRP A O 1
ATOM 2199 N N . MET A 1 279 ? 1.846 20.969 8.766 1 94.44 279 MET A N 1
ATOM 2200 C CA . MET A 1 279 ? 0.897 19.875 8.578 1 94.44 279 MET A CA 1
ATOM 2201 C C . MET A 1 279 ? 0.445 19.312 9.914 1 94.44 279 MET A C 1
ATOM 2203 O O . MET A 1 279 ? -0.749 19.109 10.141 1 94.44 279 MET A O 1
ATOM 2207 N N . ILE A 1 280 ? 1.371 19.109 10.742 1 94.5 280 ILE A N 1
ATOM 2208 C CA . ILE A 1 280 ? 1.089 18.578 12.07 1 94.5 280 ILE A CA 1
ATOM 2209 C C . ILE A 1 280 ? 0.152 19.516 12.82 1 94.5 280 ILE A C 1
ATOM 2211 O O . ILE A 1 280 ? -0.834 19.078 13.422 1 94.5 280 ILE A O 1
ATOM 2215 N N . ASP A 1 281 ? 0.469 20.734 12.758 1 94.06 281 ASP A N 1
ATOM 2216 C CA . ASP A 1 281 ? -0.355 21.734 13.438 1 94.06 281 ASP A CA 1
ATOM 2217 C C . ASP A 1 281 ? -1.781 21.734 12.891 1 94.06 281 ASP A C 1
ATOM 2219 O O . ASP A 1 281 ? -2.744 21.828 13.656 1 94.06 281 ASP A O 1
ATOM 2223 N N . GLN A 1 282 ? -1.912 21.625 11.586 1 93.56 282 GLN A N 1
ATOM 2224 C CA . GLN A 1 282 ? -3.232 21.594 10.969 1 93.56 282 GLN A CA 1
ATOM 2225 C C . GLN A 1 282 ? -4.008 20.344 11.383 1 93.56 282 GLN A C 1
ATOM 2227 O O . GLN A 1 282 ? -5.219 20.406 11.617 1 93.56 282 GLN A O 1
ATOM 2232 N N . LEU A 1 283 ? -3.307 19.234 11.422 1 92.56 283 LEU A N 1
ATOM 2233 C CA . LEU A 1 283 ? -3.934 17.984 11.82 1 92.56 283 LEU A CA 1
ATOM 2234 C C . LEU A 1 283 ? -4.445 18.062 13.258 1 92.56 283 LEU A C 1
ATOM 2236 O O . LEU A 1 283 ? -5.547 17.609 13.555 1 92.56 283 LEU A O 1
ATOM 2240 N N . ARG A 1 284 ? -3.695 18.672 14.047 1 91.25 284 ARG A N 1
ATOM 2241 C CA . ARG A 1 284 ? -4.043 18.781 15.461 1 91.25 284 ARG A CA 1
ATOM 2242 C C . ARG A 1 284 ? -5.184 19.766 15.68 1 91.25 284 ARG A C 1
ATOM 2244 O O . ARG A 1 284 ? -5.949 19.641 16.641 1 91.25 284 ARG A O 1
ATOM 2251 N N . ALA A 1 285 ? -5.281 20.688 14.836 1 88.75 285 ALA A N 1
ATOM 2252 C CA . ALA A 1 285 ? -6.293 21.734 14.969 1 88.75 285 ALA A CA 1
ATOM 2253 C C . ALA A 1 285 ? -7.645 21.25 14.445 1 88.75 285 ALA A C 1
ATOM 2255 O O . ALA A 1 285 ? -8.672 21.891 14.711 1 88.75 285 ALA A O 1
ATOM 2256 N N . GLN A 1 286 ? -7.578 20.156 13.68 1 77.62 286 GLN A N 1
ATOM 2257 C CA . GLN A 1 286 ? -8.812 19.672 13.078 1 77.62 286 GLN A CA 1
ATOM 2258 C C . GLN A 1 286 ? -9.758 19.109 14.141 1 77.62 286 GLN A C 1
ATOM 2260 O O . GLN A 1 286 ? -9.336 18.391 15.031 1 77.62 286 GLN A O 1
ATOM 2265 N N . ASN A 1 287 ? -11 19.672 14.219 1 65.69 287 ASN A N 1
ATOM 2266 C CA . ASN A 1 287 ? -12.047 19.266 15.141 1 65.69 287 ASN A CA 1
ATOM 2267 C C . ASN A 1 287 ? -13.055 18.328 14.469 1 65.69 287 ASN A C 1
ATOM 2269 O O . ASN A 1 287 ? -13.312 18.453 13.266 1 65.69 287 ASN A O 1
ATOM 2273 N N . MET B 1 1 ? 23.406 -32.906 -17.328 1 39.19 1 MET B N 1
ATOM 2274 C CA . MET B 1 1 ? 23.484 -31.438 -17.297 1 39.19 1 MET B CA 1
ATOM 2275 C C . MET B 1 1 ? 24.703 -30.969 -16.516 1 39.19 1 MET B C 1
ATOM 2277 O O . MET B 1 1 ? 24.875 -31.328 -15.352 1 39.19 1 MET B O 1
ATOM 2281 N N . ASN B 1 2 ? 25.859 -30.672 -17.172 1 56.22 2 ASN B N 1
ATOM 2282 C CA . ASN B 1 2 ? 27.203 -30.531 -16.609 1 56.22 2 ASN B CA 1
ATOM 2283 C C . ASN B 1 2 ? 27.359 -29.172 -15.922 1 56.22 2 ASN B C 1
ATOM 2285 O O . ASN B 1 2 ? 28.484 -28.781 -15.562 1 56.22 2 ASN B O 1
ATOM 2289 N N . TYR B 1 3 ? 26.328 -28.422 -16 1 63.44 3 TYR B N 1
ATOM 2290 C CA . TYR B 1 3 ? 26.531 -27.141 -15.336 1 63.44 3 TYR B CA 1
ATOM 2291 C C . TYR B 1 3 ? 25.938 -27.156 -13.938 1 63.44 3 TYR B C 1
ATOM 2293 O O . TYR B 1 3 ? 24.781 -27.547 -13.75 1 63.44 3 TYR B O 1
ATOM 2301 N N . SER B 1 4 ? 26.734 -26.969 -12.984 1 71.56 4 SER B N 1
ATOM 2302 C CA . SER B 1 4 ? 26.266 -26.953 -11.602 1 71.56 4 SER B CA 1
ATOM 2303 C C . SER B 1 4 ? 25.25 -25.828 -11.375 1 71.56 4 SER B C 1
ATOM 2305 O O . SER B 1 4 ? 25.438 -24.703 -11.859 1 71.56 4 SER B O 1
ATOM 2307 N N . PRO B 1 5 ? 24.172 -26.188 -10.719 1 72.81 5 PRO B N 1
ATOM 2308 C CA . PRO B 1 5 ? 23.219 -25.141 -10.383 1 72.81 5 PRO B CA 1
ATOM 2309 C C . PRO B 1 5 ? 23.859 -23.969 -9.633 1 72.81 5 PRO B C 1
ATOM 2311 O O . PRO B 1 5 ? 23.469 -22.812 -9.844 1 72.81 5 PRO B O 1
ATOM 2314 N N . GLU B 1 6 ? 24.766 -24.266 -8.906 1 75.25 6 GLU B N 1
ATOM 2315 C CA . GLU B 1 6 ? 25.484 -23.234 -8.148 1 75.25 6 GLU B CA 1
ATOM 2316 C C . GLU B 1 6 ? 26.219 -22.281 -9.078 1 75.25 6 GLU B C 1
ATOM 2318 O O . GLU B 1 6 ? 26.234 -21.062 -8.852 1 75.25 6 GLU B O 1
ATOM 2323 N N . SER B 1 7 ? 26.859 -22.859 -10.062 1 81.25 7 SER B N 1
ATOM 2324 C CA . SER B 1 7 ? 27.625 -22.047 -11 1 81.25 7 SER B CA 1
ATOM 2325 C C . SER B 1 7 ? 26.703 -21.141 -11.828 1 81.25 7 SER B C 1
ATOM 2327 O O . SER B 1 7 ? 27.047 -19.984 -12.094 1 81.25 7 SER B O 1
ATOM 2329 N N . LEU B 1 8 ? 25.578 -21.734 -12.172 1 80.31 8 LEU B N 1
ATOM 2330 C CA . LEU B 1 8 ? 24.625 -20.969 -12.953 1 80.31 8 LEU B CA 1
ATOM 2331 C C . LEU B 1 8 ? 24.078 -19.797 -12.141 1 80.31 8 LEU B C 1
ATOM 2333 O O . LEU B 1 8 ? 23.984 -18.672 -12.641 1 80.31 8 LEU B O 1
ATOM 2337 N N . GLU B 1 9 ? 23.859 -20.109 -10.93 1 80.88 9 GLU B N 1
ATOM 2338 C CA . GLU B 1 9 ? 23.344 -19.094 -10.031 1 80.88 9 GLU B CA 1
ATOM 2339 C C . GLU B 1 9 ? 24.391 -18.016 -9.766 1 80.88 9 GLU B C 1
ATOM 2341 O O . GLU B 1 9 ? 24.078 -16.812 -9.742 1 80.88 9 GLU B O 1
ATOM 2346 N N . ALA B 1 10 ? 25.547 -18.406 -9.484 1 84.69 10 ALA B N 1
ATOM 2347 C CA . ALA B 1 10 ? 26.641 -17.469 -9.266 1 84.69 10 ALA B CA 1
ATOM 2348 C C . ALA B 1 10 ? 26.812 -16.516 -10.453 1 84.69 10 ALA B C 1
ATOM 2350 O O . ALA B 1 10 ? 26.984 -15.312 -10.273 1 84.69 10 ALA B O 1
ATOM 2351 N N . PHE B 1 11 ? 26.719 -17.094 -11.617 1 87.56 11 PHE B N 1
ATOM 2352 C CA . PHE B 1 11 ? 26.828 -16.312 -12.844 1 87.56 11 PHE B CA 1
ATOM 2353 C C . PHE B 1 11 ? 25.719 -15.273 -12.93 1 87.56 11 PHE B C 1
ATOM 2355 O O . PHE B 1 11 ? 25.984 -14.086 -13.148 1 87.56 11 PHE B O 1
ATOM 2362 N N . LEU B 1 12 ? 24.547 -15.711 -12.75 1 82.62 12 LEU B N 1
ATOM 2363 C CA . LEU B 1 12 ? 23.406 -14.812 -12.883 1 82.62 12 LEU B CA 1
ATOM 2364 C C . LEU B 1 12 ? 23.484 -13.688 -11.852 1 82.62 12 LEU B C 1
ATOM 2366 O O . LEU B 1 12 ? 23.188 -12.531 -12.172 1 82.62 12 LEU B O 1
ATOM 2370 N N . GLN B 1 13 ? 23.844 -13.977 -10.641 1 82.44 13 GLN B N 1
ATOM 2371 C CA . GLN B 1 13 ? 23.938 -12.969 -9.586 1 82.44 13 GLN B CA 1
ATOM 2372 C C . GLN B 1 13 ? 25.062 -11.977 -9.867 1 82.44 13 GLN B C 1
ATOM 2374 O O . GLN B 1 13 ? 24.922 -10.781 -9.594 1 82.44 13 GLN B O 1
ATOM 2379 N N . ALA B 1 14 ? 26.109 -12.438 -10.375 1 85.81 14 ALA B N 1
ATOM 2380 C CA . ALA B 1 14 ? 27.219 -11.562 -10.742 1 85.81 14 ALA B CA 1
ATOM 2381 C C . ALA B 1 14 ? 26.812 -10.594 -11.844 1 85.81 14 ALA B C 1
ATOM 2383 O O . ALA B 1 14 ? 27.203 -9.422 -11.82 1 85.81 14 ALA B O 1
ATOM 2384 N N . VAL B 1 15 ? 26.031 -11.141 -12.727 1 82.56 15 VAL B N 1
ATOM 2385 C CA . VAL B 1 15 ? 25.531 -10.289 -13.805 1 82.56 15 VAL B CA 1
ATOM 2386 C C . VAL B 1 15 ? 24.625 -9.203 -13.227 1 82.56 15 VAL B C 1
ATOM 2388 O O . VAL B 1 15 ? 24.75 -8.031 -13.586 1 82.56 15 VAL B O 1
ATOM 2391 N N . GLU B 1 16 ? 23.781 -9.648 -12.461 1 78.06 16 GLU B N 1
ATOM 2392 C CA . GLU B 1 16 ? 22.781 -8.766 -11.883 1 78.06 16 GLU B CA 1
ATOM 2393 C C . GLU B 1 16 ? 23.422 -7.68 -11.023 1 78.06 16 GLU B C 1
ATOM 2395 O O . GLU B 1 16 ? 23.031 -6.512 -11.102 1 78.06 16 GLU B O 1
ATOM 2400 N N . THR B 1 17 ? 24.328 -8.039 -10.156 1 77.94 17 THR B N 1
ATOM 2401 C CA . THR B 1 17 ? 24.922 -7.125 -9.195 1 77.94 17 THR B CA 1
ATOM 2402 C C . THR B 1 17 ? 26.078 -6.352 -9.836 1 77.94 17 THR B C 1
ATOM 2404 O O . THR B 1 17 ? 26.5 -5.32 -9.312 1 77.94 17 THR B O 1
ATOM 2407 N N . GLY B 1 18 ? 26.547 -6.832 -10.891 1 82.5 18 GLY B N 1
ATOM 2408 C CA . GLY B 1 18 ? 27.672 -6.227 -11.586 1 82.5 18 GLY B CA 1
ATOM 2409 C C . GLY B 1 18 ? 28.984 -6.41 -10.859 1 82.5 18 GLY B C 1
ATOM 2410 O O . GLY B 1 18 ? 29.969 -5.723 -11.148 1 82.5 18 GLY B O 1
ATOM 2411 N N . SER B 1 19 ? 29 -7.184 -9.773 1 86.25 19 SER B N 1
ATOM 2412 C CA . SER B 1 19 ? 30.203 -7.43 -8.977 1 86.25 19 SER B CA 1
ATOM 2413 C C . SER B 1 19 ? 30.203 -8.844 -8.406 1 86.25 19 SER B C 1
ATOM 2415 O O . SER B 1 19 ? 29.156 -9.352 -7.992 1 86.25 19 SER B O 1
ATOM 2417 N N . PHE B 1 20 ? 31.484 -9.461 -8.453 1 87.31 20 PHE B N 1
ATOM 2418 C CA . PHE B 1 20 ? 31.609 -10.797 -7.875 1 87.31 20 PHE B CA 1
ATOM 2419 C C . PHE B 1 20 ? 31.453 -10.75 -6.359 1 87.31 20 PHE B C 1
ATOM 2421 O O . PHE B 1 20 ? 30.859 -11.641 -5.762 1 87.31 20 PHE B O 1
ATOM 2428 N N . SER B 1 21 ? 31.953 -9.672 -5.785 1 87.5 21 SER B N 1
ATOM 2429 C CA . SER B 1 21 ? 31.844 -9.531 -4.336 1 87.5 21 SER B CA 1
ATOM 2430 C C . SER B 1 21 ? 30.406 -9.273 -3.908 1 87.5 21 SER B C 1
ATOM 2432 O O . SER B 1 21 ? 29.938 -9.828 -2.91 1 87.5 21 SER B O 1
ATOM 2434 N N . ALA B 1 22 ? 29.766 -8.547 -4.715 1 82.81 22 ALA B N 1
ATOM 2435 C CA . ALA B 1 22 ? 28.359 -8.266 -4.426 1 82.81 22 ALA B CA 1
ATOM 2436 C C . ALA B 1 22 ? 27.5 -9.516 -4.609 1 82.81 22 ALA B C 1
ATOM 2438 O O . ALA B 1 22 ? 26.609 -9.781 -3.812 1 82.81 22 ALA B O 1
ATOM 2439 N N . ALA B 1 23 ? 27.797 -10.18 -5.613 1 84.12 23 ALA B N 1
ATOM 2440 C CA . ALA B 1 23 ? 27.125 -11.445 -5.852 1 84.12 23 ALA B CA 1
ATOM 2441 C C . ALA B 1 23 ? 27.359 -12.422 -4.699 1 84.12 23 ALA B C 1
ATOM 2443 O O . ALA B 1 23 ? 26.422 -13.117 -4.27 1 84.12 23 ALA B O 1
ATOM 2444 N N . ALA B 1 24 ? 28.516 -12.5 -4.188 1 86.38 24 ALA B N 1
ATOM 2445 C CA . ALA B 1 24 ? 28.875 -13.367 -3.07 1 86.38 24 ALA B CA 1
ATOM 2446 C C . ALA B 1 24 ? 28.078 -13.016 -1.819 1 86.38 24 ALA B C 1
ATOM 2448 O O . ALA B 1 24 ? 27.531 -13.906 -1.158 1 86.38 24 ALA B O 1
ATOM 2449 N N . ARG B 1 25 ? 27.953 -11.797 -1.584 1 79.06 25 ARG B N 1
ATOM 2450 C CA . ARG B 1 25 ? 27.188 -11.328 -0.436 1 79.06 25 ARG B CA 1
ATOM 2451 C C . ARG B 1 25 ? 25.719 -11.719 -0.561 1 79.06 25 ARG B C 1
ATOM 2453 O O . ARG B 1 25 ? 25.109 -12.203 0.4 1 79.06 25 ARG B O 1
ATOM 2460 N N . LYS B 1 26 ? 25.312 -11.586 -1.774 1 74.31 26 LYS B N 1
ATOM 2461 C CA . LYS B 1 26 ? 23.922 -11.891 -2.041 1 74.31 26 LYS B CA 1
ATOM 2462 C C . LYS B 1 26 ? 23.641 -13.391 -1.901 1 74.31 26 LYS B C 1
ATOM 2464 O O . LYS B 1 26 ? 22.578 -13.789 -1.43 1 74.31 26 LYS B O 1
ATOM 2469 N N . LEU B 1 27 ? 24.516 -14.156 -2.203 1 73.69 27 LEU B N 1
ATOM 2470 C CA . LEU B 1 27 ? 24.391 -15.609 -2.193 1 73.69 27 LEU B CA 1
ATOM 2471 C C . LEU B 1 27 ? 24.828 -16.188 -0.856 1 73.69 27 LEU B C 1
ATOM 2473 O O . LEU B 1 27 ? 24.766 -17.406 -0.644 1 73.69 27 LEU B O 1
ATOM 2477 N N . LYS B 1 28 ? 25.297 -15.258 0.029 1 77.94 28 LYS B N 1
ATOM 2478 C CA . LYS B 1 28 ? 25.844 -15.656 1.326 1 77.94 28 LYS B CA 1
ATOM 2479 C C . LYS B 1 28 ? 26.953 -16.688 1.164 1 77.94 28 LYS B C 1
ATOM 2481 O O . LYS B 1 28 ? 26.969 -17.719 1.849 1 77.94 28 LYS B O 1
ATOM 2486 N N . LYS B 1 29 ? 27.75 -16.391 0.297 1 80.69 29 LYS B N 1
ATOM 2487 C CA . LYS B 1 29 ? 28.922 -17.203 0.004 1 80.69 29 LYS B CA 1
ATOM 2488 C C . LYS B 1 29 ? 30.188 -16.344 -0.039 1 80.69 29 LYS B C 1
ATOM 2490 O O . LYS B 1 29 ? 30.109 -15.117 -0.029 1 80.69 29 LYS B O 1
ATOM 2495 N N . SER B 1 30 ? 31.328 -16.938 0.086 1 85.12 30 SER B N 1
ATOM 2496 C CA . SER B 1 30 ? 32.594 -16.203 -0.07 1 85.12 30 SER B CA 1
ATOM 2497 C C . SER B 1 30 ? 32.812 -15.797 -1.521 1 85.12 30 SER B C 1
ATOM 2499 O O . SER B 1 30 ? 32.344 -16.469 -2.441 1 85.12 30 SER B O 1
ATOM 2501 N N . GLN B 1 31 ? 33.375 -14.703 -1.659 1 87.69 31 GLN B N 1
ATOM 2502 C CA . GLN B 1 31 ? 33.719 -14.242 -3.006 1 87.69 31 GLN B CA 1
ATOM 2503 C C . GLN B 1 31 ? 34.531 -15.289 -3.762 1 87.69 31 GLN B C 1
ATOM 2505 O O . GLN B 1 31 ? 34.375 -15.453 -4.973 1 87.69 31 GLN B O 1
ATOM 2510 N N . SER B 1 32 ? 35.438 -15.969 -3.031 1 89.69 32 SER B N 1
ATOM 2511 C CA . SER B 1 32 ? 36.219 -17.016 -3.656 1 89.69 32 SER B CA 1
ATOM 2512 C C . SER B 1 32 ? 35.312 -18.125 -4.199 1 89.69 32 SER B C 1
ATOM 2514 O O . SER B 1 32 ? 35.562 -18.641 -5.293 1 89.69 32 SER B O 1
ATOM 2516 N N . THR B 1 33 ? 34.344 -18.531 -3.5 1 85.31 33 THR B N 1
ATOM 2517 C CA . THR B 1 33 ? 33.406 -19.562 -3.9 1 85.31 33 THR B CA 1
ATOM 2518 C C . THR B 1 33 ? 32.656 -19.141 -5.148 1 85.31 33 THR B C 1
ATOM 2520 O O . THR B 1 33 ? 32.5 -19.922 -6.09 1 85.31 33 THR B O 1
ATOM 2523 N N . VAL B 1 34 ? 32.25 -17.922 -5.172 1 90.12 34 VAL B N 1
ATOM 2524 C CA . VAL B 1 34 ? 31.5 -17.406 -6.301 1 90.12 34 VAL B CA 1
ATOM 2525 C C . VAL B 1 34 ? 32.406 -17.297 -7.527 1 90.12 34 VAL B C 1
ATOM 2527 O O . VAL B 1 34 ? 32.031 -17.703 -8.625 1 90.12 34 VAL B O 1
ATOM 2530 N N . SER B 1 35 ? 33.531 -16.734 -7.273 1 90.19 35 SER B N 1
ATOM 2531 C CA . SER B 1 35 ? 34.5 -16.594 -8.367 1 90.19 35 SER B CA 1
ATOM 2532 C C . SER B 1 35 ? 34.875 -17.969 -8.945 1 90.19 35 SER B C 1
ATOM 2534 O O . SER B 1 35 ? 34.969 -18.125 -10.164 1 90.19 35 SER B O 1
ATOM 2536 N N . SER B 1 36 ? 35 -18.906 -8.086 1 90.44 36 SER B N 1
ATOM 2537 C CA . SER B 1 36 ? 35.344 -20.266 -8.523 1 90.44 36 SER B CA 1
ATOM 2538 C C . SER B 1 36 ? 34.188 -20.906 -9.281 1 90.44 36 SER B C 1
ATOM 2540 O O . SER B 1 36 ? 34.406 -21.594 -10.281 1 90.44 36 SER B O 1
ATOM 2542 N N . ALA B 1 37 ? 33.062 -20.703 -8.797 1 88.06 37 ALA B N 1
ATOM 2543 C CA . ALA B 1 37 ? 31.891 -21.234 -9.453 1 88.06 37 ALA B CA 1
ATOM 2544 C C . ALA B 1 37 ? 31.75 -20.672 -10.867 1 88.06 37 ALA B C 1
ATOM 2546 O O . ALA B 1 37 ? 31.438 -21.406 -11.805 1 88.06 37 ALA B O 1
ATOM 2547 N N . ILE B 1 38 ? 32 -19.469 -11.023 1 89.44 38 ILE B N 1
ATOM 2548 C CA . ILE B 1 38 ? 31.906 -18.812 -12.32 1 89.44 38 ILE B CA 1
ATOM 2549 C C . ILE B 1 38 ? 33.031 -19.312 -13.234 1 89.44 38 ILE B C 1
ATOM 2551 O O . ILE B 1 38 ? 32.781 -19.578 -14.422 1 89.44 38 ILE B O 1
ATOM 2555 N N . ALA B 1 39 ? 34.156 -19.422 -12.641 1 88.81 39 ALA B N 1
ATOM 2556 C CA . ALA B 1 39 ? 35.281 -19.953 -13.398 1 88.81 39 ALA B CA 1
ATOM 2557 C C . ALA B 1 39 ? 35 -21.375 -13.883 1 88.81 39 ALA B C 1
ATOM 2559 O O . ALA B 1 39 ? 35.312 -21.719 -15.016 1 88.81 39 ALA B O 1
ATOM 2560 N N . ASN B 1 40 ? 34.406 -22.109 -13.047 1 85.19 40 ASN B N 1
ATOM 2561 C CA . ASN B 1 40 ? 34.031 -23.469 -13.43 1 85.19 40 ASN B CA 1
ATOM 2562 C C . ASN B 1 40 ? 33 -23.469 -14.555 1 85.19 40 ASN B C 1
ATOM 2564 O O . ASN B 1 40 ? 33.062 -24.297 -15.469 1 85.19 40 ASN B O 1
ATOM 2568 N N . LEU B 1 41 ? 32.094 -22.609 -14.484 1 86.62 41 LEU B N 1
ATOM 2569 C CA . LEU B 1 41 ? 31.094 -22.484 -15.531 1 86.62 41 LEU B CA 1
ATOM 2570 C C . LEU B 1 41 ? 31.734 -22.125 -16.859 1 86.62 41 LEU B C 1
ATOM 2572 O O . LEU B 1 41 ? 31.391 -22.703 -17.906 1 86.62 41 LEU B O 1
ATOM 2576 N N . GLU B 1 42 ? 32.656 -21.172 -16.797 1 88.81 42 GLU B N 1
ATOM 2577 C CA . GLU B 1 42 ? 33.375 -20.766 -18 1 88.81 42 GLU B CA 1
ATOM 2578 C C . GLU B 1 42 ? 34.188 -21.922 -18.578 1 88.81 42 GLU B C 1
ATOM 2580 O O . GLU B 1 42 ? 34.219 -22.125 -19.797 1 88.81 42 GLU B O 1
ATOM 2585 N N . ALA B 1 43 ? 34.75 -22.672 -17.688 1 84.38 43 ALA B N 1
ATOM 2586 C CA . ALA B 1 43 ? 35.531 -23.844 -18.094 1 84.38 43 ALA B CA 1
ATOM 2587 C C . ALA B 1 43 ? 34.625 -24.891 -18.75 1 84.38 43 ALA B C 1
ATOM 2589 O O . ALA B 1 43 ? 34.969 -25.453 -19.797 1 84.38 43 ALA B O 1
ATOM 2590 N N . ASP B 1 44 ? 33.531 -25.109 -18.141 1 79.62 44 ASP B N 1
ATOM 2591 C CA . ASP B 1 44 ? 32.594 -26.094 -18.656 1 79.62 44 ASP B CA 1
ATOM 2592 C C . ASP B 1 44 ? 32.031 -25.672 -20.016 1 79.62 44 ASP B C 1
ATOM 2594 O O . ASP B 1 44 ? 31.828 -26.5 -20.891 1 79.62 44 ASP B O 1
ATOM 2598 N N . LEU B 1 45 ? 31.859 -24.344 -20.141 1 80.56 45 LEU B N 1
ATOM 2599 C CA . LEU B 1 45 ? 31.281 -23.812 -21.359 1 80.56 45 LEU B CA 1
ATOM 2600 C C . LEU B 1 45 ? 32.344 -23.594 -22.422 1 80.56 45 LEU B C 1
ATOM 2602 O O . LEU B 1 45 ? 32.062 -23.469 -23.609 1 80.56 45 LEU B O 1
ATOM 2606 N N . GLY B 1 46 ? 33.562 -23.531 -22.016 1 82.25 46 GLY B N 1
ATOM 2607 C CA . GLY B 1 46 ? 34.688 -23.297 -22.906 1 82.25 46 GLY B CA 1
ATOM 2608 C C . GLY B 1 46 ? 34.781 -21.859 -23.391 1 82.25 46 GLY B C 1
ATOM 2609 O O . GLY B 1 46 ? 35.344 -21.578 -24.453 1 82.25 46 GLY B O 1
ATOM 2610 N N . VAL B 1 47 ? 34.031 -21 -22.75 1 84.25 47 VAL B N 1
ATOM 2611 C CA . VAL B 1 47 ? 34.062 -19.594 -23.125 1 84.25 47 VAL B CA 1
ATOM 2612 C C . VAL B 1 47 ? 34.281 -18.734 -21.875 1 84.25 47 VAL B C 1
ATOM 2614 O O . VAL B 1 47 ? 33.969 -19.172 -20.75 1 84.25 47 VAL B O 1
ATOM 2617 N N . THR B 1 48 ? 34.781 -17.547 -22.047 1 88.38 48 THR B N 1
ATOM 2618 C CA . THR B 1 48 ? 34.875 -16.547 -20.984 1 88.38 48 THR B CA 1
ATOM 2619 C C . THR B 1 48 ? 33.625 -15.672 -20.938 1 88.38 48 THR B C 1
ATOM 2621 O O . THR B 1 48 ? 33.219 -15.094 -21.953 1 88.38 48 THR B O 1
ATOM 2624 N N . LEU B 1 49 ? 33.031 -15.68 -19.781 1 90.19 49 LEU B N 1
ATOM 2625 C CA . LEU B 1 49 ? 31.75 -14.992 -19.656 1 90.19 49 LEU B CA 1
ATOM 2626 C C . LEU B 1 49 ? 31.938 -13.562 -19.172 1 90.19 49 LEU B C 1
ATOM 2628 O O . LEU B 1 49 ? 31.125 -12.688 -19.484 1 90.19 49 LEU B O 1
ATOM 2632 N N . PHE B 1 50 ? 32.938 -13.281 -18.422 1 90.62 50 PHE B N 1
ATOM 2633 C CA . PHE B 1 50 ? 33.188 -11.945 -17.891 1 90.62 50 PHE B CA 1
ATOM 2634 C C . PHE B 1 50 ? 34.562 -11.438 -18.312 1 90.62 50 PHE B C 1
ATOM 2636 O O . PHE B 1 50 ? 35.531 -12.195 -18.344 1 90.62 50 PHE B O 1
ATOM 2643 N N . ASP B 1 51 ? 34.562 -10.172 -18.75 1 84.81 51 ASP B N 1
ATOM 2644 C CA . ASP B 1 51 ? 35.844 -9.461 -18.922 1 84.81 51 ASP B CA 1
ATOM 2645 C C . ASP B 1 51 ? 36.344 -8.914 -17.578 1 84.81 51 ASP B C 1
ATOM 2647 O O . ASP B 1 51 ? 35.75 -7.988 -17.016 1 84.81 51 ASP B O 1
ATOM 2651 N N . ARG B 1 52 ? 37.344 -9.555 -17.016 1 76.56 52 ARG B N 1
ATOM 2652 C CA . ARG B 1 52 ? 37.844 -9.227 -15.688 1 76.56 52 ARG B CA 1
ATOM 2653 C C . ARG B 1 52 ? 38.969 -8.195 -15.766 1 76.56 52 ARG B C 1
ATOM 2655 O O . ARG B 1 52 ? 39.656 -7.93 -14.773 1 76.56 52 ARG B O 1
ATOM 2662 N N . GLN B 1 53 ? 39.25 -7.652 -16.891 1 71.81 53 GLN B N 1
ATOM 2663 C CA . GLN B 1 53 ? 40.312 -6.691 -17.062 1 71.81 53 GLN B CA 1
ATOM 2664 C C . GLN B 1 53 ? 39.938 -5.328 -16.5 1 71.81 53 GLN B C 1
ATOM 2666 O O . GLN B 1 53 ? 40.812 -4.523 -16.156 1 71.81 53 GLN B O 1
ATOM 2671 N N . SER B 1 54 ? 38.656 -5.098 -16.406 1 62.09 54 SER B N 1
ATOM 2672 C CA . SER B 1 54 ? 38.188 -3.816 -15.883 1 62.09 54 SER B CA 1
ATOM 2673 C C . SER B 1 54 ? 37.812 -3.924 -14.406 1 62.09 54 SER B C 1
ATOM 2675 O O . SER B 1 54 ? 37.688 -5.027 -13.875 1 62.09 54 SER B O 1
ATOM 2677 N N . ARG B 1 55 ? 37.781 -2.844 -13.695 1 66.25 55 ARG B N 1
ATOM 2678 C CA . ARG B 1 55 ? 37.5 -2.725 -12.273 1 66.25 55 ARG B CA 1
ATOM 2679 C C . ARG B 1 55 ? 36.156 -3.404 -11.922 1 66.25 55 ARG B C 1
ATOM 2681 O O . ARG B 1 55 ? 36.031 -4.008 -10.852 1 66.25 55 ARG B O 1
ATOM 2688 N N . GLN B 1 56 ? 35.219 -3.385 -12.789 1 74 56 GLN B N 1
ATOM 2689 C CA . GLN B 1 56 ? 33.969 -4.113 -12.617 1 74 56 GLN B CA 1
ATOM 2690 C C . GLN B 1 56 ? 33.812 -5.191 -13.688 1 74 56 GLN B C 1
ATOM 2692 O O . GLN B 1 56 ? 34.031 -4.941 -14.867 1 74 56 GLN B O 1
ATOM 2697 N N . PRO B 1 57 ? 33.469 -6.426 -13.18 1 75.25 57 PRO B N 1
ATOM 2698 C CA . PRO B 1 57 ? 33.281 -7.48 -14.18 1 75.25 57 PRO B CA 1
ATOM 2699 C C . PRO B 1 57 ? 32.156 -7.176 -15.148 1 75.25 57 PRO B C 1
ATOM 2701 O O . PRO B 1 57 ? 31.031 -6.84 -14.719 1 75.25 57 PRO B O 1
ATOM 2704 N N . ALA B 1 58 ? 32.531 -7.023 -16.453 1 83.88 58 ALA B N 1
ATOM 2705 C CA . ALA B 1 58 ? 31.531 -6.84 -17.516 1 83.88 58 ALA B CA 1
ATOM 2706 C C . ALA B 1 58 ? 31.375 -8.109 -18.344 1 83.88 58 ALA B C 1
ATOM 2708 O O . ALA B 1 58 ? 32.344 -8.852 -18.531 1 83.88 58 ALA B O 1
ATOM 2709 N N . LEU B 1 59 ? 30.109 -8.336 -18.781 1 86.88 59 LEU B N 1
ATOM 2710 C CA . LEU B 1 59 ? 29.875 -9.5 -19.625 1 86.88 59 LEU B CA 1
ATOM 2711 C C . LEU B 1 59 ? 30.672 -9.398 -20.922 1 86.88 59 LEU B C 1
ATOM 2713 O O . LEU B 1 59 ? 30.75 -8.32 -21.516 1 86.88 59 LEU B O 1
ATOM 2717 N N . THR B 1 60 ? 31.312 -10.461 -21.359 1 86 60 THR B N 1
ATOM 2718 C CA . THR B 1 60 ? 31.875 -10.578 -22.703 1 86 60 THR B CA 1
ATOM 2719 C C . THR B 1 60 ? 30.781 -10.742 -23.734 1 86 60 THR B C 1
ATOM 2721 O O . THR B 1 60 ? 29.594 -10.875 -23.391 1 86 60 THR B O 1
ATOM 2724 N N . GLU B 1 61 ? 31.125 -10.648 -25.047 1 79.94 61 GLU B N 1
ATOM 2725 C CA . GLU B 1 61 ? 30.156 -10.922 -26.109 1 79.94 61 GLU B CA 1
ATOM 2726 C C . GLU B 1 61 ? 29.578 -12.32 -25.969 1 79.94 61 GLU B C 1
ATOM 2728 O O . GLU B 1 61 ? 28.375 -12.523 -26.172 1 79.94 61 GLU B O 1
ATOM 2733 N N . GLN B 1 62 ? 30.406 -13.234 -25.656 1 80.38 62 GLN B N 1
ATOM 2734 C CA . GLN B 1 62 ? 29.953 -14.602 -25.438 1 80.38 62 GLN B CA 1
ATOM 2735 C C . GLN B 1 62 ? 29.031 -14.688 -24.219 1 80.38 62 GLN B C 1
ATOM 2737 O O . GLN B 1 62 ? 28.047 -15.422 -24.219 1 80.38 62 GLN B O 1
ATOM 2742 N N . GLY B 1 63 ? 29.391 -13.906 -23.172 1 84.25 63 GLY B N 1
ATOM 2743 C CA . GLY B 1 63 ? 28.547 -13.852 -21.984 1 84.25 63 GLY B CA 1
ATOM 2744 C C . GLY B 1 63 ? 27.156 -13.344 -22.266 1 84.25 63 GLY B C 1
ATOM 2745 O O . GLY B 1 63 ? 26.172 -13.906 -21.781 1 84.25 63 GLY B O 1
ATOM 2746 N N . LYS B 1 64 ? 27.078 -12.391 -23.062 1 80.44 64 LYS B N 1
ATOM 2747 C CA . LYS B 1 64 ? 25.781 -11.828 -23.469 1 80.44 64 LYS B CA 1
ATOM 2748 C C . LYS B 1 64 ? 24.953 -12.844 -24.234 1 80.44 64 LYS B C 1
ATOM 2750 O O . LYS B 1 64 ? 23.734 -12.922 -24.062 1 80.44 64 LYS B O 1
ATOM 2755 N N . HIS B 1 65 ? 25.625 -13.641 -25.047 1 75.25 65 HIS B N 1
ATOM 2756 C CA . HIS B 1 65 ? 24.953 -14.648 -25.859 1 75.25 65 HIS B CA 1
ATOM 2757 C C . HIS B 1 65 ? 24.469 -15.805 -24.984 1 75.25 65 HIS B C 1
ATOM 2759 O O . HIS B 1 65 ? 23.422 -16.391 -25.266 1 75.25 65 HIS B O 1
ATOM 2765 N N . VAL B 1 66 ? 25.203 -16.141 -23.984 1 78.06 66 VAL B N 1
ATOM 2766 C CA . VAL B 1 66 ? 24.906 -17.312 -23.156 1 78.06 66 VAL B CA 1
ATOM 2767 C C . VAL B 1 66 ? 23.859 -16.953 -22.109 1 78.06 66 VAL B C 1
ATOM 2769 O O . VAL B 1 66 ? 23.078 -17.828 -21.703 1 78.06 66 VAL B O 1
ATOM 2772 N N . LEU B 1 67 ? 23.797 -15.68 -21.766 1 80.69 67 LEU B N 1
ATOM 2773 C CA . LEU B 1 67 ? 22.969 -15.227 -20.672 1 80.69 67 LEU B CA 1
ATOM 2774 C C . LEU B 1 67 ? 21.516 -15.672 -20.859 1 80.69 67 LEU B C 1
ATOM 2776 O O . LEU B 1 67 ? 20.922 -16.281 -19.969 1 80.69 67 LEU B O 1
ATOM 2780 N N . PRO B 1 68 ? 20.953 -15.508 -22.062 1 68 68 PRO B N 1
ATOM 2781 C CA . PRO B 1 68 ? 19.562 -15.93 -22.219 1 68 68 PRO B CA 1
ATOM 2782 C C . PRO B 1 68 ? 19.391 -17.438 -22.062 1 68 68 PRO B C 1
ATOM 2784 O O . PRO B 1 68 ? 18.359 -17.891 -21.547 1 68 68 PRO B O 1
ATOM 2787 N N . TYR B 1 69 ? 20.344 -18.172 -22.469 1 66.62 69 TYR B N 1
ATOM 2788 C CA . TYR B 1 69 ? 20.266 -19.625 -22.359 1 66.62 69 TYR B CA 1
ATOM 2789 C C . TYR B 1 69 ? 20.359 -20.062 -20.906 1 66.62 69 TYR B C 1
ATOM 2791 O O . TYR B 1 69 ? 19.609 -20.953 -20.469 1 66.62 69 TYR B O 1
ATOM 2799 N N . ILE B 1 70 ? 21.266 -19.422 -20.172 1 74.5 70 ILE B N 1
ATOM 2800 C CA . ILE B 1 70 ? 21.391 -19.75 -18.766 1 74.5 70 ILE B CA 1
ATOM 2801 C C . ILE B 1 70 ? 20.094 -19.391 -18.031 1 74.5 70 ILE B C 1
ATOM 2803 O O . ILE B 1 70 ? 19.609 -20.156 -17.203 1 74.5 70 ILE B O 1
ATOM 2807 N N . GLN B 1 71 ? 19.562 -18.297 -18.406 1 70.56 71 GLN B N 1
ATOM 2808 C CA . GLN B 1 71 ? 18.281 -17.891 -17.828 1 70.56 71 GLN B CA 1
ATOM 2809 C C . GLN B 1 71 ? 17.188 -18.906 -18.125 1 70.56 71 GLN B C 1
ATOM 2811 O O . GLN B 1 71 ? 16.391 -19.234 -17.25 1 70.56 71 GLN B O 1
ATOM 2816 N N . SER B 1 72 ? 17.172 -19.469 -19.312 1 61.28 72 SER B N 1
ATOM 2817 C CA . SER B 1 72 ? 16.188 -20.469 -19.703 1 61.28 72 SER B CA 1
ATOM 2818 C C . SER B 1 72 ? 16.391 -21.766 -18.938 1 61.28 72 SER B C 1
ATOM 2820 O O . SER B 1 72 ? 15.406 -22.422 -18.562 1 61.28 72 SER B O 1
ATOM 2822 N N . ILE B 1 73 ? 17.594 -22.172 -18.75 1 63.22 73 ILE B N 1
ATOM 2823 C CA . ILE B 1 73 ? 17.891 -23.391 -18 1 63.22 73 ILE B CA 1
ATOM 2824 C C . ILE B 1 73 ? 17.406 -23.234 -16.562 1 63.22 73 ILE B C 1
ATOM 2826 O O . ILE B 1 73 ? 16.766 -24.125 -16.016 1 63.22 73 ILE B O 1
ATOM 2830 N N . VAL B 1 74 ? 17.766 -22.156 -16.047 1 63.88 74 VAL B N 1
ATOM 2831 C CA . VAL B 1 74 ? 17.359 -21.922 -14.672 1 63.88 74 VAL B CA 1
ATOM 2832 C C . VAL B 1 74 ? 15.828 -21.875 -14.586 1 63.88 74 VAL B C 1
ATOM 2834 O O . VAL B 1 74 ? 15.234 -22.453 -13.664 1 63.88 74 VAL B O 1
ATOM 2837 N N . ALA B 1 75 ? 15.242 -21.375 -15.586 1 59.66 75 ALA B N 1
ATOM 2838 C CA . ALA B 1 75 ? 13.781 -21.359 -15.656 1 59.66 75 ALA B CA 1
ATOM 2839 C C . ALA B 1 75 ? 13.211 -22.766 -15.789 1 59.66 75 ALA B C 1
ATOM 2841 O O . ALA B 1 75 ? 12.211 -23.109 -15.164 1 59.66 75 ALA B O 1
ATOM 2842 N N . ALA B 1 76 ? 13.828 -23.594 -16.625 1 53.78 76 ALA B N 1
ATOM 2843 C CA . ALA B 1 76 ? 13.414 -24.984 -16.828 1 53.78 76 ALA B CA 1
ATOM 2844 C C . ALA B 1 76 ? 13.609 -25.797 -15.555 1 53.78 76 ALA B C 1
ATOM 2846 O O . ALA B 1 76 ? 12.766 -26.625 -15.203 1 53.78 76 ALA B O 1
ATOM 2847 N N . SER B 1 77 ? 14.758 -25.688 -14.961 1 56.12 77 SER B N 1
ATOM 2848 C CA . SER B 1 77 ? 15 -26.359 -13.688 1 56.12 77 SER B CA 1
ATOM 2849 C C . SER B 1 77 ? 13.953 -25.969 -12.648 1 56.12 77 SER B C 1
ATOM 2851 O O . SER B 1 77 ? 13.5 -26.812 -11.875 1 56.12 77 SER B O 1
ATOM 2853 N N . GLU B 1 78 ? 13.68 -24.812 -12.781 1 53.69 78 GLU B N 1
ATOM 2854 C CA . GLU B 1 78 ? 12.625 -24.344 -11.891 1 53.69 78 GLU B CA 1
ATOM 2855 C C . GLU B 1 78 ? 11.297 -25.031 -12.18 1 53.69 78 GLU B C 1
ATOM 2857 O O . GLU B 1 78 ? 10.562 -25.391 -11.258 1 53.69 78 GLU B O 1
ATOM 2862 N N . ARG B 1 79 ? 10.969 -25.188 -13.383 1 49.81 79 ARG B N 1
ATOM 2863 C CA . ARG B 1 79 ? 9.766 -25.906 -13.797 1 49.81 79 ARG B CA 1
ATOM 2864 C C . ARG B 1 79 ? 9.789 -27.359 -13.305 1 49.81 79 ARG B C 1
ATOM 2866 O O . ARG B 1 79 ? 8.766 -27.891 -12.867 1 49.81 79 ARG B O 1
ATOM 2873 N N . LEU B 1 80 ? 10.93 -27.953 -13.43 1 48.38 80 LEU B N 1
ATOM 2874 C CA . LEU B 1 80 ? 11.086 -29.297 -12.922 1 48.38 80 LEU B CA 1
ATOM 2875 C C . LEU B 1 80 ? 10.891 -29.344 -11.406 1 48.38 80 LEU B C 1
ATOM 2877 O O . LEU B 1 80 ? 10.242 -30.25 -10.883 1 48.38 80 LEU B O 1
ATOM 2881 N N . ASN B 1 81 ? 11.562 -28.469 -10.727 1 49.12 81 ASN B N 1
ATOM 2882 C CA . ASN B 1 81 ? 11.344 -28.375 -9.289 1 49.12 81 ASN B CA 1
ATOM 2883 C C . ASN B 1 81 ? 9.859 -28.188 -8.961 1 49.12 81 ASN B C 1
ATOM 2885 O O . ASN B 1 81 ? 9.367 -28.75 -7.973 1 49.12 81 ASN B O 1
ATOM 2889 N N . GLU B 1 82 ? 9.258 -27.516 -9.766 1 47.53 82 GLU B N 1
ATOM 2890 C CA . GLU B 1 82 ? 7.812 -27.344 -9.656 1 47.53 82 GLU B CA 1
ATOM 2891 C C . GLU B 1 82 ? 7.098 -28.688 -9.641 1 47.53 82 GLU B C 1
ATOM 2893 O O . GLU B 1 82 ? 6.176 -28.906 -8.852 1 47.53 82 GLU B O 1
ATOM 2898 N N . VAL B 1 83 ? 7.496 -29.484 -10.484 1 45.53 83 VAL B N 1
ATOM 2899 C CA . VAL B 1 83 ? 6.906 -30.812 -10.57 1 45.53 83 VAL B CA 1
ATOM 2900 C C . VAL B 1 83 ? 7.211 -31.594 -9.297 1 45.53 83 VAL B C 1
ATOM 2902 O O . VAL B 1 83 ? 6.344 -32.312 -8.766 1 45.53 83 VAL B O 1
ATOM 2905 N N . SER B 1 84 ? 8.336 -31.453 -8.797 1 46.09 84 SER B N 1
ATOM 2906 C CA . SER B 1 84 ? 8.711 -32.156 -7.582 1 46.09 84 SER B CA 1
ATOM 2907 C C . SER B 1 84 ? 7.887 -31.688 -6.391 1 46.09 84 SER B C 1
ATOM 2909 O O . SER B 1 84 ? 7.441 -32.5 -5.57 1 46.09 84 SER B O 1
ATOM 2911 N N . VAL B 1 85 ? 7.812 -30.422 -6.281 1 50 85 VAL B N 1
ATOM 2912 C CA . VAL B 1 85 ? 7.02 -29.859 -5.191 1 50 85 VAL B CA 1
ATOM 2913 C C . VAL B 1 85 ? 5.57 -30.328 -5.316 1 50 85 VAL B C 1
ATOM 2915 O O . VAL B 1 85 ? 4.938 -30.688 -4.316 1 50 85 VAL B O 1
ATOM 2918 N N . ARG B 1 86 ? 5.102 -30.25 -6.547 1 46.69 86 ARG B N 1
ATOM 2919 C CA . ARG B 1 86 ? 3.752 -30.75 -6.801 1 46.69 86 ARG B CA 1
ATOM 2920 C C . ARG B 1 86 ? 3.623 -32.219 -6.383 1 46.69 86 ARG B C 1
ATOM 2922 O O . ARG B 1 86 ? 2.596 -32.625 -5.832 1 46.69 86 ARG B O 1
ATOM 2929 N N . LEU B 1 87 ? 4.664 -32.875 -6.645 1 44.94 87 LEU B N 1
ATOM 2930 C CA . LEU B 1 87 ? 4.637 -34.312 -6.336 1 44.94 87 LEU B CA 1
ATOM 2931 C C . LEU B 1 87 ? 4.797 -34.531 -4.84 1 44.94 87 LEU B C 1
ATOM 2933 O O . LEU B 1 87 ? 4.316 -35.562 -4.312 1 44.94 87 LEU B O 1
ATOM 2937 N N . ALA B 1 88 ? 5.598 -33.719 -4.285 1 49.78 88 ALA B N 1
ATOM 2938 C CA . ALA B 1 88 ? 5.758 -33.938 -2.848 1 49.78 88 ALA B CA 1
ATOM 2939 C C . ALA B 1 88 ? 4.434 -33.719 -2.113 1 49.78 88 ALA B C 1
ATOM 2941 O O . ALA B 1 88 ? 4.266 -34.188 -0.985 1 49.78 88 ALA B O 1
ATOM 2942 N N . GLY B 1 89 ? 3.385 -33.375 -2.691 1 56.09 89 GLY B N 1
ATOM 2943 C CA . GLY B 1 89 ? 1.967 -33.406 -2.371 1 56.09 89 GLY B CA 1
ATOM 2944 C C . GLY B 1 89 ? 1.585 -32.469 -1.249 1 56.09 89 GLY B C 1
ATOM 2945 O O . GLY B 1 89 ? 0.399 -32.25 -0.982 1 56.09 89 GLY B O 1
ATOM 2946 N N . ASN B 1 90 ? 2.551 -31.875 -0.528 1 70.44 90 ASN B N 1
ATOM 2947 C CA . ASN B 1 90 ? 2.066 -31.109 0.622 1 70.44 90 ASN B CA 1
ATOM 2948 C C . ASN B 1 90 ? 1.846 -29.641 0.272 1 70.44 90 ASN B C 1
ATOM 2950 O O . ASN B 1 90 ? 2.777 -28.953 -0.145 1 70.44 90 ASN B O 1
ATOM 2954 N N . VAL B 1 91 ? 0.627 -29.234 0.228 1 80.94 91 VAL B N 1
ATOM 2955 C CA . VAL B 1 91 ? 0.218 -27.859 -0.032 1 80.94 91 VAL B CA 1
ATOM 2956 C C . VAL B 1 91 ? 0.84 -26.938 1.008 1 80.94 91 VAL B C 1
ATOM 2958 O O . VAL B 1 91 ? 0.871 -27.25 2.197 1 80.94 91 VAL B O 1
ATOM 2961 N N . GLU B 1 92 ? 1.517 -25.875 0.481 1 87.12 92 GLU B N 1
ATOM 2962 C CA . GLU B 1 92 ? 2.078 -24.906 1.416 1 87.12 92 GLU B CA 1
ATOM 2963 C C . GLU B 1 92 ? 1.006 -24.359 2.359 1 87.12 92 GLU B C 1
ATOM 2965 O O . GLU B 1 92 ? -0.154 -24.219 1.97 1 87.12 92 GLU B O 1
ATOM 2970 N N . PRO B 1 93 ? 1.465 -24.125 3.508 1 80.38 93 PRO B N 1
ATOM 2971 C CA . PRO B 1 93 ? 0.492 -23.641 4.496 1 80.38 93 PRO B CA 1
ATOM 2972 C C . PRO B 1 93 ? 0.026 -22.219 4.223 1 80.38 93 PRO B C 1
ATOM 2974 O O . PRO B 1 93 ? -1.055 -21.828 4.664 1 80.38 93 PRO B O 1
ATOM 2977 N N . ARG B 1 94 ? 0.862 -21.484 3.545 1 86.62 94 ARG B N 1
ATOM 2978 C CA . ARG B 1 94 ? 0.549 -20.094 3.281 1 86.62 94 ARG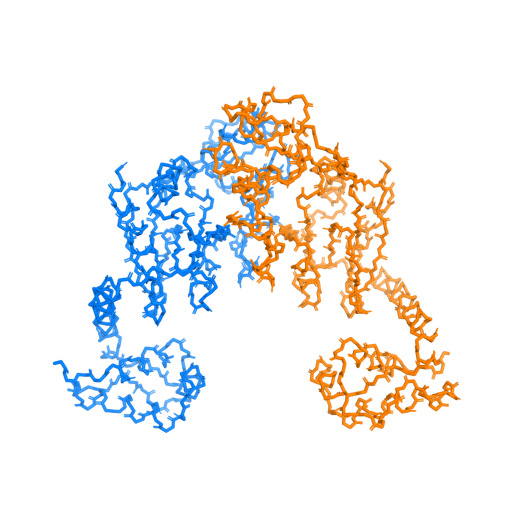 B CA 1
ATOM 2979 C C . ARG B 1 94 ? 0.947 -19.703 1.862 1 86.62 94 ARG B C 1
ATOM 2981 O O . ARG B 1 94 ? 1.991 -20.125 1.364 1 86.62 94 ARG B O 1
ATOM 2988 N N . LEU B 1 95 ? 0.107 -18.906 1.231 1 93.5 95 LEU B N 1
ATOM 2989 C CA . LEU B 1 95 ? 0.419 -18.281 -0.053 1 93.5 95 LEU B CA 1
ATOM 2990 C C . LEU B 1 95 ? 0.249 -16.766 0.016 1 93.5 95 LEU B C 1
ATOM 2992 O O . LEU B 1 95 ? -0.838 -16.281 0.325 1 93.5 95 LEU B O 1
ATOM 2996 N N . SER B 1 96 ? 1.338 -16.078 -0.154 1 93.75 96 SER B N 1
ATOM 2997 C CA . SER B 1 96 ? 1.304 -14.625 -0.268 1 93.75 96 SER B CA 1
ATOM 2998 C C . SER B 1 96 ? 1.371 -14.188 -1.726 1 93.75 96 SER B C 1
ATOM 3000 O O . SER B 1 96 ? 2.328 -14.508 -2.434 1 93.75 96 SER B O 1
ATOM 3002 N N . PHE B 1 97 ? 0.298 -13.5 -2.115 1 95.75 97 PHE B N 1
ATOM 3003 C CA . PHE B 1 97 ? 0.1 -13.008 -3.473 1 95.75 97 PHE B CA 1
ATOM 3004 C C . PHE B 1 97 ? 0.212 -11.484 -3.52 1 95.75 97 PHE B C 1
ATOM 3006 O O . PHE B 1 97 ? -0.472 -10.789 -2.771 1 95.75 97 PHE B O 1
ATOM 3013 N N . VAL B 1 98 ? 1.137 -10.969 -4.383 1 95.5 98 VAL B N 1
ATOM 3014 C CA . VAL B 1 98 ? 1.278 -9.516 -4.496 1 95.5 98 VAL B CA 1
ATOM 3015 C C . VAL B 1 98 ? 0.82 -9.055 -5.879 1 95.5 98 VAL B C 1
ATOM 3017 O O . VAL B 1 98 ? 1.271 -9.586 -6.895 1 95.5 98 VAL B O 1
ATOM 3020 N N . LEU B 1 99 ? -0.07 -8.086 -5.879 1 92.88 99 LEU B N 1
ATOM 3021 C CA . LEU B 1 99 ? -0.608 -7.652 -7.164 1 92.88 99 LEU B CA 1
ATOM 3022 C C . LEU B 1 99 ? -0.571 -6.133 -7.285 1 92.88 99 LEU B C 1
ATOM 3024 O O . LEU B 1 99 ? -0.668 -5.422 -6.281 1 92.88 99 LEU B O 1
ATOM 3028 N N . SER B 1 100 ? -0.4 -5.715 -8.492 1 91.5 100 SER B N 1
ATOM 3029 C CA . SER B 1 100 ? -0.52 -4.309 -8.859 1 91.5 100 SER B CA 1
ATOM 3030 C C . SER B 1 100 ? -1.972 -3.932 -9.133 1 91.5 100 SER B C 1
ATOM 3032 O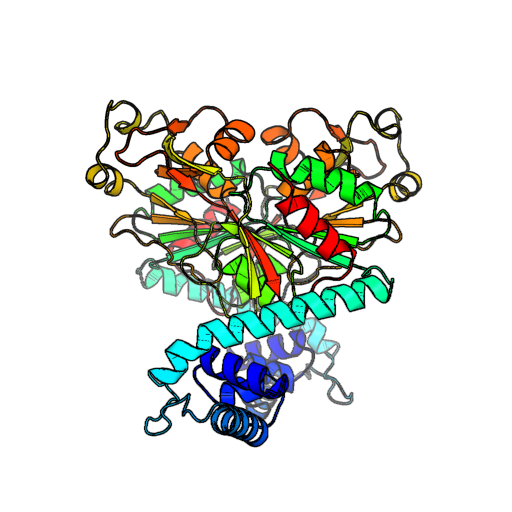 O . SER B 1 100 ? -2.715 -4.703 -9.742 1 91.5 100 SER B O 1
ATOM 3034 N N . ASP B 1 101 ? -2.32 -2.691 -8.75 1 86.81 101 ASP B N 1
ATOM 3035 C CA . ASP B 1 101 ? -3.676 -2.199 -8.984 1 86.81 101 ASP B CA 1
ATOM 3036 C C . ASP B 1 101 ? -3.893 -1.872 -10.461 1 86.81 101 ASP B C 1
ATOM 3038 O O . ASP B 1 101 ? -5.012 -1.563 -10.875 1 86.81 101 ASP B O 1
ATOM 3042 N N . VAL B 1 102 ? -2.916 -1.988 -11.188 1 84.12 102 VAL B N 1
ATOM 3043 C CA . VAL B 1 102 ? -3.117 -1.875 -12.633 1 84.12 102 VAL B CA 1
ATOM 3044 C C . VAL B 1 102 ? -3.926 -3.068 -13.133 1 84.12 102 VAL B C 1
ATOM 3046 O O . VAL B 1 102 ? -4.672 -2.953 -14.109 1 84.12 102 VAL B O 1
ATOM 3049 N N . TRP B 1 103 ? -3.73 -4.113 -12.438 1 81.31 103 TRP B N 1
ATOM 3050 C CA . TRP B 1 103 ? -4.469 -5.336 -12.734 1 81.31 103 TRP B CA 1
ATOM 3051 C C . TRP B 1 103 ? -5.875 -5.277 -12.148 1 81.31 103 TRP B C 1
ATOM 3053 O O . TRP B 1 103 ? -6.047 -5.207 -10.93 1 81.31 103 TRP B O 1
ATOM 3063 N N . GLN B 1 104 ? -6.84 -5.293 -13.008 1 78.25 104 GLN B N 1
ATOM 3064 C CA . GLN B 1 104 ? -8.227 -5.059 -12.625 1 78.25 104 GLN B CA 1
ATOM 3065 C C . GLN B 1 104 ? -8.727 -6.148 -11.68 1 78.25 104 GLN B C 1
ATOM 3067 O O . GLN B 1 104 ? -8.414 -7.328 -11.867 1 78.25 104 GLN B O 1
ATOM 3072 N N . THR B 1 105 ? -9.586 -5.738 -10.82 1 71.88 105 THR B N 1
ATOM 3073 C CA . THR B 1 105 ? -10.125 -6.602 -9.773 1 71.88 105 THR B CA 1
ATOM 3074 C C . THR B 1 105 ? -10.891 -7.773 -10.391 1 71.88 105 THR B C 1
ATOM 3076 O O . THR B 1 105 ? -10.812 -8.898 -9.891 1 71.88 105 THR B O 1
ATOM 3079 N N . THR B 1 106 ? -11.562 -7.5 -11.375 1 75.06 106 THR B N 1
ATOM 3080 C CA . THR B 1 106 ? -12.43 -8.516 -11.961 1 75.06 106 THR B CA 1
ATOM 3081 C C . THR B 1 106 ? -11.609 -9.695 -12.477 1 75.06 106 THR B C 1
ATOM 3083 O O . THR B 1 106 ? -12.117 -10.82 -12.555 1 75.06 106 THR B O 1
ATOM 3086 N N . HIS B 1 107 ? -10.391 -9.43 -12.781 1 77.44 107 HIS B N 1
ATOM 3087 C CA . HIS B 1 107 ? -9.555 -10.477 -13.359 1 77.44 107 HIS B CA 1
ATOM 3088 C C . HIS B 1 107 ? -9.156 -11.508 -12.305 1 77.44 107 HIS B C 1
ATOM 3090 O O . HIS B 1 107 ? -8.945 -12.68 -12.625 1 77.44 107 HIS B O 1
ATOM 3096 N N . HIS B 1 108 ? -9.078 -11.016 -11.125 1 79.44 108 HIS B N 1
ATOM 3097 C CA . HIS B 1 108 ? -8.609 -11.992 -10.148 1 79.44 108 HIS B CA 1
ATOM 3098 C C . HIS B 1 108 ? -9.758 -12.5 -9.289 1 79.44 108 HIS B C 1
ATOM 3100 O O . HIS B 1 108 ? -9.609 -13.5 -8.578 1 79.44 108 HIS B O 1
ATOM 3106 N N . GLU B 1 109 ? -10.844 -11.953 -9.43 1 86.19 109 GLU B N 1
ATOM 3107 C CA . GLU B 1 109 ? -11.969 -12.359 -8.586 1 86.19 109 GLU B CA 1
ATOM 3108 C C . GLU B 1 109 ? -12.328 -13.82 -8.82 1 86.19 109 GLU B C 1
ATOM 3110 O O . GLU B 1 109 ? -12.453 -14.594 -7.867 1 86.19 109 GLU B O 1
ATOM 3115 N N . SER B 1 110 ? -12.492 -14.156 -10.078 1 88.5 110 SER B N 1
ATOM 3116 C CA . SER B 1 110 ? -12.883 -15.523 -10.414 1 88.5 110 SER B CA 1
ATOM 3117 C C . SER B 1 110 ? -11.805 -16.531 -10 1 88.5 110 SER B C 1
ATOM 3119 O O . SER B 1 110 ? -12.109 -17.625 -9.539 1 88.5 110 SER B O 1
ATOM 3121 N N . ILE B 1 111 ? -10.641 -16.125 -10.172 1 91.25 111 ILE B N 1
ATOM 3122 C CA . ILE B 1 111 ? -9.523 -16.984 -9.82 1 91.25 111 ILE B CA 1
ATOM 3123 C C . ILE B 1 111 ? -9.492 -17.188 -8.305 1 91.25 111 ILE B C 1
ATOM 3125 O O . ILE B 1 111 ? -9.305 -18.312 -7.828 1 91.25 111 ILE B O 1
ATOM 3129 N N . LEU B 1 112 ? -9.703 -16.125 -7.559 1 93.06 112 LEU B N 1
ATOM 3130 C CA . LEU B 1 112 ? -9.688 -16.219 -6.102 1 93.06 112 LEU B CA 1
ATOM 3131 C C . LEU B 1 112 ? -10.852 -17.062 -5.602 1 93.06 112 LEU B C 1
ATOM 3133 O O . LEU B 1 112 ? -10.727 -17.766 -4.598 1 93.06 112 LEU B O 1
ATOM 3137 N N . GLN B 1 113 ? -11.922 -16.984 -6.301 1 93.19 113 GLN B N 1
ATOM 3138 C CA . GLN B 1 113 ? -13.062 -17.828 -5.945 1 93.19 113 GLN B CA 1
ATOM 3139 C C . GLN B 1 113 ? -12.727 -19.312 -6.094 1 93.19 113 GLN B C 1
ATOM 3141 O O . GLN B 1 113 ? -12.977 -20.094 -5.18 1 93.19 113 GLN B O 1
ATOM 3146 N N . ARG B 1 114 ? -12.172 -19.641 -7.207 1 94.12 114 ARG B N 1
ATOM 3147 C CA . ARG B 1 114 ? -11.773 -21.031 -7.434 1 94.12 114 ARG B CA 1
ATOM 3148 C C . ARG B 1 114 ? -10.68 -21.453 -6.461 1 94.12 114 ARG B C 1
ATOM 3150 O O . ARG B 1 114 ? -10.664 -22.578 -5.98 1 94.12 114 ARG B O 1
ATOM 3157 N N . PHE B 1 115 ? -9.836 -20.547 -6.195 1 94.38 115 PHE B N 1
ATOM 3158 C CA . PHE B 1 115 ? -8.75 -20.812 -5.258 1 94.38 115 PHE B CA 1
ATOM 3159 C C . PHE B 1 115 ? -9.297 -21.125 -3.871 1 94.38 115 PHE B C 1
ATOM 3161 O O . PHE B 1 115 ? -8.836 -22.062 -3.215 1 94.38 115 PHE B O 1
ATOM 3168 N N . SER B 1 116 ? -10.219 -20.297 -3.455 1 92.12 116 SER B N 1
ATOM 3169 C CA . SER B 1 116 ? -10.805 -20.484 -2.129 1 92.12 116 SER B CA 1
ATOM 3170 C C . SER B 1 116 ? -11.492 -21.828 -2.002 1 92.12 116 SER B C 1
ATOM 3172 O O . SER B 1 116 ? -11.539 -22.406 -0.916 1 92.12 116 SER B O 1
ATOM 3174 N N . GLN B 1 117 ? -12.008 -22.391 -3.092 1 91.56 117 GLN B N 1
ATOM 3175 C CA . GLN B 1 117 ? -12.695 -23.672 -3.104 1 91.56 117 GLN B CA 1
ATOM 3176 C C . GLN B 1 117 ? -11.695 -24.828 -3.152 1 91.56 117 GLN B C 1
ATOM 3178 O O . GLN B 1 117 ? -11.867 -25.828 -2.457 1 91.56 117 GLN B O 1
ATOM 3183 N N . ARG B 1 118 ? -10.703 -24.656 -3.842 1 92 118 ARG B N 1
ATOM 3184 C CA . ARG B 1 118 ? -9.727 -25.719 -4.062 1 92 118 ARG B CA 1
ATOM 3185 C C . ARG B 1 118 ? -8.805 -25.875 -2.861 1 92 118 ARG B C 1
ATOM 3187 O O . ARG B 1 118 ? -8.383 -26.984 -2.537 1 92 118 ARG B O 1
ATOM 3194 N N . PHE B 1 119 ? -8.453 -24.734 -2.289 1 91.38 119 PHE B N 1
ATOM 3195 C CA . PHE B 1 119 ? -7.535 -24.734 -1.155 1 91.38 119 PHE B CA 1
ATOM 3196 C C . PHE B 1 119 ? -8.172 -24.062 0.057 1 91.38 119 PHE B C 1
ATOM 3198 O O . PHE B 1 119 ? -7.676 -23.047 0.535 1 91.38 119 PHE B O 1
ATOM 3205 N N . PRO B 1 120 ? -9.148 -24.609 0.667 1 85.06 120 PRO B N 1
ATOM 3206 C CA . PRO B 1 120 ? -9.93 -23.953 1.722 1 85.06 120 PRO B CA 1
ATOM 3207 C C . PRO B 1 120 ? -9.125 -23.734 3.002 1 85.06 120 PRO B C 1
ATOM 3209 O O . PRO B 1 120 ? -9.43 -22.828 3.781 1 85.06 120 PRO B O 1
ATOM 3212 N N . ASP B 1 121 ? -8.039 -24.469 3.154 1 81.06 121 ASP B N 1
ATOM 3213 C CA . ASP B 1 121 ? -7.332 -24.422 4.43 1 81.06 121 ASP B CA 1
ATOM 3214 C C . ASP B 1 121 ? -6.078 -23.562 4.332 1 81.06 121 ASP B C 1
ATOM 3216 O O . ASP B 1 121 ? -5.406 -23.328 5.336 1 81.06 121 ASP B O 1
ATOM 3220 N N . ILE B 1 122 ? -5.734 -23.125 3.225 1 87.31 122 ILE B N 1
ATOM 3221 C CA . ILE B 1 122 ? -4.508 -22.359 3.016 1 87.31 122 ILE B CA 1
ATOM 3222 C C . ILE B 1 122 ? -4.676 -20.953 3.58 1 87.31 122 ILE B C 1
ATOM 3224 O O . ILE B 1 122 ? -5.75 -20.344 3.465 1 87.31 122 ILE B O 1
ATOM 3228 N N . GLU B 1 123 ? -3.668 -20.5 4.281 1 86.06 123 GLU B N 1
ATOM 3229 C CA . GLU B 1 123 ? -3.617 -19.078 4.633 1 86.06 123 GLU B CA 1
ATOM 3230 C C . GLU B 1 123 ? -3.215 -18.234 3.434 1 86.06 123 GLU B C 1
ATOM 3232 O O . GLU B 1 123 ? -2.133 -18.406 2.869 1 86.06 123 GLU B O 1
ATOM 3237 N N . PHE B 1 124 ? -4.129 -17.391 3.072 1 92.88 124 PHE B N 1
ATOM 3238 C CA . PHE B 1 124 ? -3.898 -16.578 1.882 1 92.88 124 PHE B CA 1
ATOM 3239 C C . PHE B 1 124 ? -3.717 -15.109 2.252 1 92.88 124 PHE B C 1
ATOM 3241 O O . PHE B 1 124 ? -4.477 -14.562 3.057 1 92.88 124 PHE B O 1
ATOM 3248 N N . GLU B 1 125 ? -2.684 -14.5 1.734 1 92.88 125 GLU B N 1
ATOM 3249 C CA . GLU B 1 125 ? -2.424 -13.07 1.902 1 92.88 125 GLU B CA 1
ATOM 3250 C C . GLU B 1 125 ? -2.307 -12.367 0.553 1 92.88 125 GLU B C 1
ATOM 3252 O O . GLU B 1 125 ? -1.626 -12.859 -0.351 1 92.88 125 GLU B O 1
ATOM 3257 N N . CYS B 1 126 ? -3 -11.281 0.446 1 93.62 126 CYS B N 1
ATOM 3258 C CA . CYS B 1 126 ? -2.926 -10.469 -0.766 1 93.62 126 CYS B CA 1
ATOM 3259 C C . CYS B 1 126 ? -2.283 -9.117 -0.48 1 93.62 126 CYS B C 1
ATOM 3261 O O . CYS B 1 126 ? -2.857 -8.289 0.23 1 93.62 126 CYS B O 1
ATOM 3263 N N . LEU B 1 127 ? -1.137 -8.93 -1.091 1 92.38 127 LEU B N 1
ATOM 3264 C CA . LEU B 1 127 ? -0.392 -7.684 -0.96 1 92.38 127 LEU B CA 1
ATOM 3265 C C . LEU B 1 127 ? -0.601 -6.797 -2.182 1 92.38 127 LEU B C 1
ATOM 3267 O O . LEU B 1 127 ? -0.908 -7.289 -3.27 1 92.38 127 LEU B O 1
ATOM 3271 N N . ILE B 1 128 ? -0.407 -5.492 -1.924 1 91.75 128 ILE B N 1
ATOM 3272 C CA . ILE B 1 128 ? -0.492 -4.531 -3.02 1 91.75 128 ILE B CA 1
ATOM 3273 C C . ILE B 1 128 ? 0.834 -3.787 -3.158 1 91.75 128 ILE B C 1
ATOM 3275 O O . ILE B 1 128 ? 1.353 -3.242 -2.18 1 91.75 128 ILE B O 1
ATOM 3279 N N . ALA B 1 129 ? 1.328 -3.797 -4.316 1 91.31 129 ALA B N 1
ATOM 3280 C CA . ALA B 1 129 ? 2.566 -3.084 -4.621 1 91.31 129 ALA B CA 1
ATOM 3281 C C . ALA B 1 129 ? 2.654 -2.746 -6.105 1 91.31 129 ALA B C 1
ATOM 3283 O O . ALA B 1 129 ? 1.848 -3.223 -6.906 1 91.31 129 ALA B O 1
ATOM 3284 N N . GLU B 1 130 ? 3.666 -1.836 -6.391 1 90.56 130 GLU B N 1
ATOM 3285 C CA . GLU B 1 130 ? 3.805 -1.412 -7.781 1 90.56 130 GLU B CA 1
ATOM 3286 C C . GLU B 1 130 ? 5.238 -1.598 -8.273 1 90.56 130 GLU B C 1
ATOM 3288 O O . GLU B 1 130 ? 6.191 -1.366 -7.527 1 90.56 130 GLU B O 1
ATOM 3293 N N . ASP B 1 131 ? 5.328 -2.055 -9.492 1 90.5 131 ASP B N 1
ATOM 3294 C CA . ASP B 1 131 ? 6.574 -2.076 -10.25 1 90.5 131 ASP B CA 1
ATOM 3295 C C . ASP B 1 131 ? 7.688 -2.762 -9.461 1 90.5 131 ASP B C 1
ATOM 3297 O O . ASP B 1 131 ? 7.516 -3.883 -8.977 1 90.5 131 ASP B O 1
ATOM 3301 N N . GLU B 1 132 ? 8.766 -2.07 -9.188 1 87.06 132 GLU B N 1
ATOM 3302 C CA . GLU B 1 132 ? 9.938 -2.674 -8.57 1 87.06 132 GLU B CA 1
ATOM 3303 C C . GLU B 1 132 ? 9.617 -3.193 -7.168 1 87.06 132 GLU B C 1
ATOM 3305 O O . GLU B 1 132 ? 10.234 -4.148 -6.695 1 87.06 132 GLU B O 1
ATOM 3310 N N . ASP B 1 133 ? 8.672 -2.625 -6.578 1 89.12 133 ASP B N 1
ATOM 3311 C CA . ASP B 1 133 ? 8.297 -3.084 -5.242 1 89.12 133 ASP B CA 1
ATOM 3312 C C . ASP B 1 133 ? 7.754 -4.508 -5.285 1 89.12 133 ASP B C 1
ATOM 3314 O O . ASP B 1 133 ? 7.965 -5.289 -4.352 1 89.12 133 ASP B O 1
ATOM 3318 N N . VAL B 1 134 ? 7.035 -4.844 -6.332 1 94 134 VAL B N 1
ATOM 3319 C CA . VAL B 1 134 ? 6.539 -6.203 -6.504 1 94 134 VAL B CA 1
ATOM 3320 C C . VAL B 1 134 ? 7.715 -7.172 -6.625 1 94 134 VAL B C 1
ATOM 3322 O O . VAL B 1 134 ? 7.742 -8.219 -5.969 1 94 134 VAL B O 1
ATOM 3325 N N . ILE B 1 135 ? 8.648 -6.77 -7.434 1 92.62 135 ILE B N 1
ATOM 3326 C CA . ILE B 1 135 ? 9.828 -7.594 -7.684 1 92.62 135 ILE B CA 1
ATOM 3327 C C . ILE B 1 135 ? 10.594 -7.805 -6.383 1 92.62 135 ILE B C 1
ATOM 3329 O O . ILE B 1 135 ? 10.984 -8.93 -6.062 1 92.62 135 ILE B O 1
ATOM 3333 N N . ASP B 1 136 ? 10.727 -6.758 -5.652 1 86.69 136 ASP B N 1
ATOM 3334 C CA . ASP B 1 136 ? 11.453 -6.82 -4.383 1 86.69 136 ASP B CA 1
ATOM 3335 C C . ASP B 1 136 ? 10.789 -7.809 -3.424 1 86.69 136 ASP B C 1
ATOM 3337 O O . ASP B 1 136 ? 11.469 -8.602 -2.777 1 86.69 136 ASP B O 1
ATOM 3341 N N . LEU B 1 137 ? 9.492 -7.734 -3.285 1 89.56 137 LEU B N 1
ATOM 3342 C CA . LEU B 1 137 ? 8.758 -8.609 -2.379 1 89.56 137 LEU B CA 1
ATOM 3343 C C . LEU B 1 137 ? 8.93 -10.07 -2.77 1 89.56 137 LEU B C 1
ATOM 3345 O O . LEU B 1 137 ? 9.008 -10.945 -1.904 1 89.56 137 LEU B O 1
ATOM 3349 N N . ILE B 1 138 ? 9.016 -10.344 -4.051 1 94.25 138 ILE B N 1
ATOM 3350 C CA . ILE B 1 138 ? 9.227 -11.695 -4.562 1 94.25 138 ILE B CA 1
ATOM 3351 C C . ILE B 1 138 ? 10.656 -12.141 -4.27 1 94.25 138 ILE B C 1
ATOM 3353 O O . ILE B 1 138 ? 10.875 -13.266 -3.811 1 94.25 138 ILE B O 1
ATOM 3357 N N . GLN B 1 139 ? 11.555 -11.242 -4.492 1 85.31 139 GLN B N 1
ATOM 3358 C CA . GLN B 1 139 ? 12.969 -11.562 -4.348 1 85.31 139 GLN B CA 1
ATOM 3359 C C . GLN B 1 139 ? 13.312 -11.891 -2.895 1 85.31 139 GLN B C 1
ATOM 3361 O O . GLN B 1 139 ? 14.094 -12.805 -2.629 1 85.31 139 GLN B O 1
ATOM 3366 N N . ILE B 1 140 ? 12.672 -11.164 -1.969 1 80.69 140 ILE B N 1
ATOM 3367 C CA . ILE B 1 140 ? 13.023 -11.352 -0.566 1 80.69 140 ILE B CA 1
ATOM 3368 C C . ILE B 1 140 ? 12.141 -12.445 0.042 1 80.69 140 ILE B C 1
ATOM 3370 O O . ILE B 1 140 ? 12.234 -12.727 1.238 1 80.69 140 ILE B O 1
ATOM 3374 N N . GLY B 1 141 ? 11.289 -12.977 -0.732 1 84.38 141 GLY B N 1
ATOM 3375 C CA . GLY B 1 141 ? 10.484 -14.117 -0.307 1 84.38 141 GLY B CA 1
ATOM 3376 C C . GLY B 1 141 ? 9.266 -13.719 0.498 1 84.38 141 GLY B C 1
ATOM 3377 O O . GLY B 1 141 ? 8.609 -14.57 1.106 1 84.38 141 GLY B O 1
ATOM 3378 N N . ARG B 1 142 ? 8.969 -12.422 0.554 1 86.25 142 ARG B N 1
ATOM 3379 C CA . ARG B 1 142 ? 7.805 -11.938 1.28 1 86.25 142 ARG B CA 1
ATOM 3380 C C . ARG B 1 142 ? 6.516 -12.289 0.547 1 86.25 142 ARG B C 1
ATOM 3382 O O . ARG B 1 142 ? 5.473 -12.484 1.174 1 86.25 142 ARG B O 1
ATOM 3389 N N . ALA B 1 143 ? 6.645 -12.414 -0.772 1 94 143 ALA B N 1
ATOM 3390 C CA . ALA B 1 143 ? 5.543 -12.867 -1.616 1 94 143 ALA B CA 1
ATOM 3391 C C . ALA B 1 143 ? 5.977 -14.031 -2.506 1 94 143 ALA B C 1
ATOM 3393 O O . ALA B 1 143 ? 7.16 -14.156 -2.836 1 94 143 ALA B O 1
ATOM 3394 N N . HIS B 1 144 ? 4.992 -14.836 -2.871 1 95.25 144 HIS B N 1
ATOM 3395 C CA . HIS B 1 144 ? 5.32 -16.062 -3.59 1 95.25 144 HIS B CA 1
ATOM 3396 C C . HIS B 1 144 ? 4.977 -15.945 -5.07 1 95.25 144 HIS B C 1
ATOM 3398 O O . HIS B 1 144 ? 5.645 -16.547 -5.918 1 95.25 144 HIS B O 1
ATOM 3404 N N . VAL B 1 145 ? 3.855 -15.289 -5.367 1 96.69 145 VAL B N 1
ATOM 3405 C CA . VAL B 1 145 ? 3.41 -15.023 -6.73 1 96.69 145 VAL B CA 1
ATOM 3406 C C . VAL B 1 145 ? 3.088 -13.539 -6.887 1 96.69 145 VAL B C 1
ATOM 3408 O O . VAL B 1 145 ? 2.459 -12.938 -6.012 1 96.69 145 VAL B O 1
ATOM 3411 N N . GLY B 1 146 ? 3.549 -12.945 -7.977 1 96.88 146 GLY B N 1
ATOM 3412 C CA . GLY B 1 146 ? 3.322 -11.523 -8.195 1 96.88 146 GLY B CA 1
ATOM 3413 C C . GLY B 1 146 ? 2.766 -11.211 -9.57 1 96.88 146 GLY B C 1
ATOM 3414 O O . GLY B 1 146 ? 3.082 -11.898 -10.547 1 96.88 146 GLY B O 1
ATOM 3415 N N . VAL B 1 147 ? 1.912 -10.219 -9.664 1 95.38 147 VAL B N 1
ATOM 3416 C CA . VAL B 1 147 ? 1.408 -9.695 -10.93 1 95.38 147 VAL B CA 1
ATOM 3417 C C . VAL B 1 147 ? 1.698 -8.195 -11.016 1 95.38 147 VAL B C 1
ATOM 3419 O O . VAL B 1 147 ? 1.362 -7.438 -10.102 1 95.38 147 VAL B O 1
ATOM 3422 N N . LEU B 1 148 ? 2.359 -7.82 -12.062 1 93.5 148 LEU B N 1
ATOM 3423 C CA . LEU B 1 148 ? 2.719 -6.414 -12.219 1 93.5 148 LEU B CA 1
ATOM 3424 C C . LEU B 1 148 ? 2.727 -6.016 -13.695 1 93.5 148 LEU B C 1
ATOM 3426 O O . LEU B 1 148 ? 2.67 -6.879 -14.578 1 93.5 148 LEU B O 1
ATOM 3430 N N . ARG B 1 149 ? 2.713 -4.719 -13.883 1 92.5 149 ARG B N 1
ATOM 3431 C CA . ARG B 1 149 ? 2.91 -4.23 -15.242 1 92.5 149 ARG B CA 1
ATOM 3432 C C . ARG B 1 149 ? 4.262 -4.668 -15.789 1 92.5 149 ARG B C 1
ATOM 3434 O O . ARG B 1 149 ? 5.258 -4.691 -15.062 1 92.5 149 ARG B O 1
ATOM 3441 N N . VAL B 1 150 ? 4.238 -4.926 -17.078 1 93.25 150 VAL B N 1
ATOM 3442 C CA . VAL B 1 150 ? 5.473 -5.359 -17.734 1 93.25 150 VAL B CA 1
ATOM 3443 C C . VAL B 1 150 ? 6.586 -4.355 -17.453 1 93.25 150 VAL B C 1
ATOM 3445 O O . VAL B 1 150 ? 6.375 -3.143 -17.547 1 93.25 150 VAL B O 1
ATOM 3448 N N . GLN B 1 151 ? 7.719 -4.887 -17.047 1 91.19 151 GLN B N 1
ATOM 3449 C CA . GLN B 1 151 ? 8.898 -4.074 -16.766 1 91.19 151 GLN B CA 1
ATOM 3450 C C . GLN B 1 151 ? 9.891 -4.137 -17.922 1 91.19 151 GLN B C 1
ATOM 3452 O O . GLN B 1 151 ? 9.922 -5.117 -18.672 1 91.19 151 GLN B O 1
ATOM 3457 N N . PRO B 1 152 ? 10.734 -3.027 -18.031 1 84.88 152 PRO B N 1
ATOM 3458 C CA . PRO B 1 152 ? 11.758 -3.078 -19.078 1 84.88 152 PRO B CA 1
ATOM 3459 C C . PRO B 1 152 ? 12.758 -4.215 -18.875 1 84.88 152 PRO B C 1
ATOM 3461 O O . PRO B 1 152 ? 13.273 -4.77 -19.859 1 84.88 152 PRO B O 1
ATOM 3464 N N . ARG B 1 153 ? 13.086 -4.508 -17.656 1 82.94 153 ARG B N 1
ATOM 3465 C CA . ARG B 1 153 ? 14.016 -5.578 -17.312 1 82.94 153 ARG B CA 1
ATOM 3466 C C . ARG B 1 153 ? 13.609 -6.277 -16.031 1 82.94 153 ARG B C 1
ATOM 3468 O O . ARG B 1 153 ? 13.047 -5.648 -15.125 1 82.94 153 ARG B O 1
ATOM 3475 N N . TYR B 1 154 ? 13.844 -7.539 -15.992 1 87.75 154 TYR B N 1
ATOM 3476 C CA . TYR B 1 154 ? 13.617 -8.336 -14.789 1 87.75 154 TYR B CA 1
ATOM 3477 C C . TYR B 1 154 ? 14.922 -8.914 -14.25 1 87.75 154 TYR B C 1
ATOM 3479 O O . TYR B 1 154 ? 15.828 -9.219 -15.023 1 87.75 154 TYR B O 1
ATOM 3487 N N . PRO B 1 155 ? 14.953 -8.977 -12.953 1 81.25 155 PRO B N 1
ATOM 3488 C CA . PRO B 1 155 ? 16.109 -9.688 -12.398 1 81.25 155 PRO B CA 1
ATOM 3489 C C . PRO B 1 155 ? 16.156 -11.148 -12.828 1 81.25 155 PRO B C 1
ATOM 3491 O O . PRO B 1 155 ? 15.133 -11.734 -13.164 1 81.25 155 PRO B O 1
ATOM 3494 N N . LEU B 1 156 ? 17.328 -11.742 -12.719 1 75.81 156 LEU B N 1
ATOM 3495 C CA . LEU B 1 156 ? 17.547 -13.094 -13.219 1 75.81 156 LEU B CA 1
ATOM 3496 C C . LEU B 1 156 ? 16.953 -14.133 -12.273 1 75.81 156 LEU B C 1
ATOM 3498 O O . LEU B 1 156 ? 16.734 -15.281 -12.664 1 75.81 156 LEU B O 1
ATOM 3502 N N . ASP B 1 157 ? 16.719 -13.766 -11.07 1 79.75 157 ASP B N 1
ATOM 3503 C CA . ASP B 1 157 ? 16.312 -14.742 -10.07 1 79.75 157 ASP B CA 1
ATOM 3504 C C . ASP B 1 157 ? 14.781 -14.844 -10 1 79.75 157 ASP B C 1
ATOM 3506 O O . ASP B 1 157 ? 14.234 -15.391 -9.039 1 79.75 157 ASP B O 1
ATOM 3510 N N . VAL B 1 158 ? 14.156 -14.281 -10.984 1 91.25 158 VAL B N 1
ATOM 3511 C CA . VAL B 1 158 ? 12.703 -14.438 -11.055 1 91.25 158 VAL B CA 1
ATOM 3512 C C . VAL B 1 158 ? 12.32 -15.016 -12.414 1 91.25 158 VAL B C 1
ATOM 3514 O O . VAL B 1 158 ? 12.969 -14.742 -13.422 1 91.25 158 VAL B O 1
ATOM 3517 N N . THR B 1 159 ? 11.289 -15.836 -12.414 1 92.19 159 THR B N 1
ATOM 3518 C CA . THR B 1 159 ? 10.641 -16.297 -13.641 1 92.19 159 THR B CA 1
ATOM 3519 C C . THR B 1 159 ? 9.422 -15.438 -13.961 1 92.19 159 THR B C 1
ATOM 3521 O O . THR B 1 159 ? 8.672 -15.047 -13.055 1 92.19 159 THR B O 1
ATOM 3524 N N . VAL B 1 160 ? 9.242 -15.172 -15.234 1 94 160 VAL B N 1
ATOM 3525 C CA . VAL B 1 160 ? 8.18 -14.266 -15.656 1 94 160 VAL B CA 1
ATOM 3526 C C . VAL B 1 160 ? 7.367 -14.906 -16.781 1 94 160 VAL B C 1
ATOM 3528 O O . VAL B 1 160 ? 7.914 -15.656 -17.594 1 94 160 VAL B O 1
ATOM 3531 N N . ALA B 1 161 ? 6.066 -14.703 -16.781 1 93.62 161 ALA B N 1
ATOM 3532 C CA . ALA B 1 161 ? 5.191 -15.094 -17.891 1 93.62 161 ALA B CA 1
ATOM 3533 C C . ALA B 1 161 ? 4.207 -13.984 -18.234 1 93.62 161 ALA B C 1
ATOM 3535 O O . ALA B 1 161 ? 3.646 -13.344 -17.344 1 93.62 161 ALA B O 1
ATOM 3536 N N . ARG B 1 162 ? 3.979 -13.797 -19.547 1 93.31 162 ARG B N 1
ATOM 3537 C CA . ARG B 1 162 ? 3.051 -12.781 -20.016 1 93.31 162 ARG B CA 1
ATOM 3538 C C . ARG B 1 162 ? 1.604 -13.227 -19.844 1 93.31 162 ARG B C 1
ATOM 3540 O O . ARG B 1 162 ? 1.263 -14.375 -20.141 1 93.31 162 ARG B O 1
ATOM 3547 N N . LEU B 1 163 ? 0.844 -12.305 -19.266 1 91.56 163 LEU B N 1
ATOM 3548 C CA . LEU B 1 163 ? -0.581 -12.602 -19.156 1 91.56 163 LEU B CA 1
ATOM 3549 C C . LEU B 1 163 ? -1.343 -12.055 -20.359 1 91.56 163 LEU B C 1
ATOM 3551 O O . LEU B 1 163 ? -0.854 -11.164 -21.062 1 91.56 163 LEU B O 1
ATOM 3555 N N . GLN B 1 164 ? -2.572 -12.555 -20.594 1 84.44 164 GLN B N 1
ATOM 3556 C CA . GLN B 1 164 ? -3.359 -12.203 -21.766 1 84.44 164 GLN B CA 1
ATOM 3557 C C . GLN B 1 164 ? -4.258 -11 -21.484 1 84.44 164 GLN B C 1
ATOM 3559 O O . GLN B 1 164 ? -4.875 -10.453 -22.391 1 84.44 164 GLN B O 1
ATOM 3564 N N . VAL B 1 165 ? -4.293 -10.648 -20.312 1 80.06 165 VAL B N 1
ATOM 3565 C CA . VAL B 1 165 ? -5.133 -9.508 -19.953 1 80.06 165 VAL B CA 1
ATOM 3566 C C . VAL B 1 165 ? -4.266 -8.266 -19.766 1 80.06 165 VAL B C 1
ATOM 3568 O O . VAL B 1 165 ? -3.064 -8.375 -19.5 1 80.06 165 VAL B O 1
ATOM 3571 N N . GLY B 1 166 ? -4.777 -7.168 -20.047 1 80 166 GLY B N 1
ATOM 3572 C CA . GLY B 1 166 ? -4.094 -5.898 -19.859 1 80 166 GLY B CA 1
ATOM 3573 C C . GLY B 1 166 ? -4.996 -4.82 -19.281 1 80 166 GLY B C 1
ATOM 3574 O O . GLY B 1 166 ? -6.109 -5.109 -18.828 1 80 166 GLY B O 1
ATOM 3575 N N . ALA B 1 167 ? -4.375 -3.715 -19.031 1 83.94 167 ALA B N 1
ATOM 3576 C CA . ALA B 1 167 ? -5.105 -2.545 -18.547 1 83.94 167 ALA B CA 1
ATOM 3577 C C . ALA B 1 167 ? -4.91 -1.354 -19.484 1 83.94 167 ALA B C 1
ATOM 3579 O O . ALA B 1 167 ? -3.961 -1.322 -20.266 1 83.94 167 ALA B O 1
ATOM 3580 N N . GLU B 1 168 ? -5.957 -0.597 -19.438 1 91.88 168 GLU B N 1
ATOM 3581 C CA . GLU B 1 168 ? -5.824 0.657 -20.172 1 91.88 168 GLU B CA 1
ATOM 3582 C C . GLU B 1 168 ? -5.594 1.831 -19.219 1 91.88 168 GLU B C 1
ATOM 3584 O O . GLU B 1 168 ? -6.355 2.025 -18.266 1 91.88 168 GLU B O 1
ATOM 3589 N N . MET B 1 169 ? -4.52 2.51 -19.516 1 95.12 169 MET B N 1
ATOM 3590 C CA . MET B 1 169 ? -4.195 3.713 -18.75 1 95.12 169 MET B CA 1
ATOM 3591 C C . MET B 1 169 ? -4.605 4.969 -19.516 1 95.12 169 MET B C 1
ATOM 3593 O O . MET B 1 169 ? -4.457 5.035 -20.734 1 95.12 169 MET B O 1
ATOM 3597 N N . ALA B 1 170 ? -5.105 5.918 -18.797 1 97.31 170 ALA B N 1
ATOM 3598 C CA . ALA B 1 170 ? -5.477 7.199 -19.391 1 97.31 170 ALA B CA 1
ATOM 3599 C C . ALA B 1 170 ? -5.078 8.359 -18.484 1 97.31 170 ALA B C 1
ATOM 3601 O O . ALA B 1 170 ? -4.684 8.156 -17.328 1 97.31 170 ALA B O 1
ATOM 3602 N N . ILE B 1 171 ? -5.074 9.516 -19.109 1 97.69 171 ILE B N 1
ATOM 3603 C CA . ILE B 1 171 ? -4.754 10.734 -18.375 1 97.69 171 ILE B CA 1
ATOM 3604 C C . ILE B 1 171 ? -6.039 11.406 -17.891 1 97.69 171 ILE B C 1
ATOM 3606 O O . ILE B 1 171 ? -6.957 11.641 -18.688 1 97.69 171 ILE B O 1
ATOM 3610 N N . PHE B 1 172 ? -6.078 11.688 -16.562 1 98.44 172 PHE B N 1
ATOM 3611 C CA . PHE B 1 172 ? -7.281 12.258 -15.977 1 98.44 172 PHE B CA 1
ATOM 3612 C C . PHE B 1 172 ? -6.961 13.555 -15.242 1 98.44 172 PHE B C 1
ATOM 3614 O O . PHE B 1 172 ? -5.859 13.719 -14.711 1 98.44 172 PHE B O 1
ATOM 3621 N N . ILE B 1 173 ? -7.918 14.406 -15.258 1 98.19 173 ILE B N 1
ATOM 3622 C CA . ILE B 1 173 ? -7.855 15.656 -14.516 1 98.19 173 ILE B CA 1
ATOM 3623 C C . ILE B 1 173 ? -9.25 16.016 -14 1 98.19 173 ILE B C 1
ATOM 3625 O O . ILE B 1 173 ? -10.25 15.484 -14.469 1 98.19 173 ILE B O 1
ATOM 3629 N N . HIS B 1 174 ? -9.305 16.812 -12.906 1 98.12 174 HIS B N 1
ATOM 3630 C CA . HIS B 1 174 ? -10.609 17.25 -12.422 1 98.12 174 HIS B CA 1
ATOM 3631 C C . HIS B 1 174 ? -11.383 17.984 -13.523 1 98.12 174 HIS B C 1
ATOM 3633 O O . HIS B 1 174 ? -10.812 18.797 -14.25 1 98.12 174 HIS B O 1
ATOM 3639 N N . ARG B 1 175 ? -12.625 17.766 -13.594 1 97.88 175 ARG B N 1
ATOM 3640 C CA . ARG B 1 175 ? -13.445 18.25 -14.703 1 97.88 175 ARG B CA 1
ATOM 3641 C C . ARG B 1 175 ? -13.562 19.781 -14.672 1 97.88 175 ARG B C 1
ATOM 3643 O O . ARG B 1 175 ? -13.867 20.391 -15.688 1 97.88 175 ARG B O 1
ATOM 3650 N N . GLN B 1 176 ? -13.336 20.375 -13.57 1 97 176 GLN B N 1
ATOM 3651 C CA . GLN B 1 176 ? -13.469 21.812 -13.438 1 97 176 GLN B CA 1
ATOM 3652 C C . GLN B 1 176 ? -12.203 22.531 -13.922 1 97 176 GLN B C 1
ATOM 3654 O O . GLN B 1 176 ? -12.195 23.75 -14.086 1 97 176 GLN B O 1
ATOM 3659 N N . HIS B 1 177 ? -11.172 21.828 -14.117 1 96.06 177 HIS B N 1
ATOM 3660 C CA . HIS B 1 177 ? -9.945 22.438 -14.602 1 96.06 177 HIS B CA 1
ATOM 3661 C C . HIS B 1 177 ? -10.109 22.938 -16.047 1 96.06 177 HIS B C 1
ATOM 3663 O O . HIS B 1 177 ? -10.805 22.297 -16.844 1 96.06 177 HIS B O 1
ATOM 3669 N N . GLU B 1 178 ? -9.43 23.938 -16.422 1 95.75 178 GLU B N 1
ATOM 3670 C CA . GLU B 1 178 ? -9.547 24.547 -17.75 1 95.75 178 GLU B CA 1
ATOM 3671 C C . GLU B 1 178 ? -9.148 23.578 -18.844 1 95.75 178 GLU B C 1
ATOM 3673 O O . GLU B 1 178 ? -9.773 23.547 -19.906 1 95.75 178 GLU B O 1
ATOM 3678 N N . LEU B 1 179 ? -8.195 22.797 -18.578 1 95.69 179 LEU B N 1
ATOM 3679 C CA . LEU B 1 179 ? -7.695 21.875 -19.578 1 95.69 179 LEU B CA 1
ATOM 3680 C C . LEU B 1 179 ? -8.734 20.812 -19.906 1 95.69 179 LEU B C 1
ATOM 3682 O O . LEU B 1 179 ? -8.672 20.172 -20.953 1 95.69 179 LEU B O 1
ATOM 3686 N N . ALA B 1 180 ? -9.648 20.609 -18.984 1 96.31 180 ALA B N 1
ATOM 3687 C CA . ALA B 1 180 ? -10.672 19.578 -19.156 1 96.31 180 ALA B CA 1
ATOM 3688 C C . ALA B 1 180 ? -11.625 19.953 -20.297 1 96.31 180 ALA B C 1
ATOM 3690 O O . ALA B 1 180 ? -12.352 19.094 -20.797 1 96.31 180 ALA B O 1
ATOM 3691 N N . HIS B 1 181 ? -11.57 21.141 -20.719 1 94.88 181 HIS B N 1
ATOM 3692 C CA . HIS B 1 181 ? -12.539 21.641 -21.688 1 94.88 181 HIS B CA 1
ATOM 3693 C C . HIS B 1 181 ? -11.922 21.75 -23.078 1 94.88 181 HIS B C 1
ATOM 3695 O O . HIS B 1 181 ? -12.602 22.094 -24.047 1 94.88 181 HIS B O 1
ATOM 3701 N N . LEU B 1 182 ? -10.75 21.391 -23.203 1 94.38 182 LEU B N 1
ATOM 3702 C CA . LEU B 1 182 ? -10.07 21.453 -24.5 1 94.38 182 LEU B CA 1
ATOM 3703 C C . LEU B 1 182 ? -10.281 20.172 -25.281 1 94.38 182 LEU B C 1
ATOM 3705 O O . LEU B 1 182 ? -10.305 19.078 -24.719 1 94.38 182 LEU B O 1
ATOM 3709 N N . PRO B 1 183 ? -10.422 20.297 -26.578 1 93.56 183 PRO B N 1
ATOM 3710 C CA . PRO B 1 183 ? -10.594 19.094 -27.406 1 93.56 183 PRO B CA 1
ATOM 3711 C C . PRO B 1 183 ? -9.32 18.266 -27.5 1 93.56 183 PRO B C 1
ATOM 3713 O O . PRO B 1 183 ? -9.391 17.047 -27.75 1 93.56 183 PRO B O 1
ATOM 3716 N N . MET B 1 184 ? -8.188 18.969 -27.453 1 94.81 184 MET B N 1
ATOM 3717 C CA . MET B 1 184 ? -6.879 18.328 -27.453 1 94.81 184 MET B CA 1
ATOM 3718 C C . MET B 1 184 ? -5.914 19.047 -26.516 1 94.81 184 MET B C 1
ATOM 3720 O O . MET B 1 184 ? -5.883 20.281 -26.484 1 94.81 184 MET B O 1
ATOM 3724 N N . VAL B 1 185 ? -5.203 18.25 -25.797 1 95.19 185 VAL B N 1
ATOM 3725 C CA . VAL B 1 185 ? -4.25 18.844 -24.875 1 95.19 185 VAL B CA 1
ATOM 3726 C C . VAL B 1 185 ? -2.836 18.375 -25.219 1 95.19 185 VAL B C 1
ATOM 3728 O O . VAL B 1 185 ? -2.588 17.172 -25.391 1 95.19 185 VAL B O 1
ATOM 3731 N N . GLU B 1 186 ? -1.933 19.297 -25.328 1 92.69 186 GLU B N 1
ATOM 3732 C CA . GLU B 1 186 ? -0.528 18.969 -25.547 1 92.69 186 GLU B CA 1
ATOM 3733 C C . GLU B 1 186 ? 0.168 18.578 -24.25 1 92.69 186 GLU B C 1
ATOM 3735 O O . GLU B 1 186 ? -0.079 19.188 -23.203 1 92.69 186 GLU B O 1
ATOM 3740 N N . MET B 1 187 ? 1.045 17.672 -24.391 1 89.44 187 MET B N 1
ATOM 3741 C CA . MET B 1 187 ? 1.771 17.203 -23.219 1 89.44 187 MET B CA 1
ATOM 3742 C C . MET B 1 187 ? 2.555 18.328 -22.562 1 89.44 187 MET B C 1
ATOM 3744 O O . MET B 1 187 ? 2.613 18.422 -21.344 1 89.44 187 MET B O 1
ATOM 3748 N N . ASP B 1 188 ? 3.09 19.156 -23.359 1 86.12 188 ASP B N 1
ATOM 3749 C CA . ASP B 1 188 ? 3.867 20.281 -22.844 1 86.12 188 ASP B CA 1
ATOM 3750 C C . ASP B 1 188 ? 3.002 21.188 -21.984 1 86.12 188 ASP B C 1
ATOM 3752 O O . ASP B 1 188 ? 3.457 21.703 -20.953 1 86.12 188 ASP B O 1
ATOM 3756 N N . THR B 1 189 ? 1.82 21.453 -22.5 1 88.62 189 THR B N 1
ATOM 3757 C CA . THR B 1 189 ? 0.879 22.266 -21.734 1 88.62 189 THR B CA 1
ATOM 3758 C C . THR B 1 189 ? 0.49 21.562 -20.438 1 88.62 189 THR B C 1
ATOM 3760 O O . THR B 1 189 ? 0.428 22.203 -19.375 1 88.62 189 THR B O 1
ATOM 3763 N N . LEU B 1 190 ? 0.299 20.266 -20.516 1 91.19 190 LEU B N 1
ATOM 3764 C CA . LEU B 1 190 ? -0.089 19.469 -19.359 1 91.19 190 LEU B CA 1
ATOM 3765 C C . LEU B 1 190 ? 0.999 19.484 -18.297 1 91.19 190 LEU B C 1
ATOM 3767 O O . LEU B 1 190 ? 0.699 19.5 -17.094 1 91.19 190 LEU B O 1
ATOM 3771 N N . GLN B 1 191 ? 2.209 19.562 -18.688 1 87.25 191 GLN B N 1
ATOM 3772 C CA . GLN B 1 191 ? 3.354 19.484 -17.781 1 87.25 191 GLN B CA 1
ATOM 3773 C C . GLN B 1 191 ? 3.506 20.766 -16.984 1 87.25 191 GLN B C 1
ATOM 3775 O O . GLN B 1 191 ? 4.262 20.812 -16 1 87.25 191 GLN B O 1
ATOM 3780 N N . THR B 1 192 ? 2.764 21.781 -17.344 1 86.75 192 THR B N 1
ATOM 3781 C CA . THR B 1 192 ? 2.785 23.031 -16.578 1 86.75 192 THR B CA 1
ATOM 3782 C C . THR B 1 192 ? 1.878 22.906 -15.352 1 86.75 192 THR B C 1
ATOM 3784 O O . THR B 1 192 ? 1.959 23.734 -14.438 1 86.75 192 THR B O 1
ATOM 3787 N N . VAL B 1 193 ? 1.049 21.938 -15.414 1 91.25 193 VAL B N 1
ATOM 3788 C CA . VAL B 1 193 ? 0.152 21.625 -14.305 1 91.25 193 VAL B CA 1
ATOM 3789 C C . VAL B 1 193 ? 0.738 20.5 -13.461 1 91.25 193 VAL B C 1
ATOM 3791 O O . VAL B 1 193 ? 1.387 19.594 -13.992 1 91.25 193 VAL B O 1
ATOM 3794 N N . ARG B 1 194 ? 0.528 20.531 -12.125 1 93.56 194 ARG B N 1
ATOM 3795 C CA . ARG B 1 194 ? 1.079 19.516 -11.227 1 93.56 194 ARG B CA 1
ATOM 3796 C C . ARG B 1 194 ? 0.702 18.125 -11.68 1 93.56 194 ARG B C 1
ATOM 3798 O O . ARG B 1 194 ? -0.47 17.828 -11.938 1 93.56 194 ARG B O 1
ATOM 3805 N N . GLN B 1 195 ? 1.685 17.281 -11.727 1 93.25 195 GLN B N 1
ATOM 3806 C CA . GLN B 1 195 ? 1.45 15.875 -12.023 1 93.25 195 GLN B CA 1
ATOM 3807 C C . GLN B 1 195 ? 1.329 15.055 -10.75 1 93.25 195 GLN B C 1
ATOM 3809 O O . GLN B 1 195 ? 2.082 15.266 -9.797 1 93.25 195 GLN B O 1
ATOM 3814 N N . LEU B 1 196 ? 0.346 14.258 -10.719 1 95.44 196 LEU B N 1
ATOM 3815 C CA . LEU B 1 196 ? 0.223 13.219 -9.703 1 95.44 196 LEU B CA 1
ATOM 3816 C C . LEU B 1 196 ? 0.835 11.914 -10.195 1 95.44 196 LEU B C 1
ATOM 3818 O O . LEU B 1 196 ? 0.257 11.227 -11.039 1 95.44 196 LEU B O 1
ATOM 3822 N N . SER B 1 197 ? 1.985 11.578 -9.617 1 92.69 197 SER B N 1
ATOM 3823 C CA . SER B 1 197 ? 2.793 10.516 -10.203 1 92.69 197 SER B CA 1
ATOM 3824 C C . SER B 1 197 ? 2.881 9.312 -9.266 1 92.69 197 SER B C 1
ATOM 3826 O O . SER B 1 197 ? 2.895 9.469 -8.039 1 92.69 197 SER B O 1
ATOM 3828 N N . LEU B 1 198 ? 2.889 8.172 -9.898 1 90.75 198 LEU B N 1
ATOM 3829 C CA . LEU B 1 198 ? 3.096 6.941 -9.148 1 90.75 198 LEU B CA 1
ATOM 3830 C C . LEU B 1 198 ? 4.535 6.84 -8.656 1 90.75 198 LEU B C 1
ATOM 3832 O O . LEU B 1 198 ? 5.477 7.027 -9.438 1 90.75 198 LEU B O 1
ATOM 3836 N N . SER B 1 199 ? 4.691 6.668 -7.402 1 84.56 199 SER B N 1
ATOM 3837 C CA . SER B 1 199 ? 5.996 6.383 -6.809 1 84.56 199 SER B CA 1
ATOM 3838 C C . SER B 1 199 ? 6.051 4.969 -6.246 1 84.56 199 SER B C 1
ATOM 3840 O O . SER B 1 199 ? 5.027 4.285 -6.176 1 84.56 199 SER B O 1
ATOM 3842 N N . THR B 1 200 ? 7.266 4.453 -6.047 1 78.81 200 THR B N 1
ATOM 3843 C CA . THR B 1 200 ? 7.449 3.189 -5.34 1 78.81 200 THR B CA 1
ATOM 3844 C C . THR B 1 200 ? 8.312 3.383 -4.098 1 78.81 200 THR B C 1
ATOM 3846 O O . THR B 1 200 ? 8.906 4.445 -3.906 1 78.81 200 THR B O 1
ATOM 3849 N N . PHE B 1 201 ? 8.188 2.408 -3.213 1 69.5 201 PHE B N 1
ATOM 3850 C CA . PHE B 1 201 ? 9 2.477 -2.008 1 69.5 201 PHE B CA 1
ATOM 3851 C C . PHE B 1 201 ? 10.484 2.402 -2.355 1 69.5 201 PHE B C 1
ATOM 3853 O O . PHE B 1 201 ? 11.312 3.051 -1.712 1 69.5 201 PHE B O 1
ATOM 3860 N N . THR B 1 202 ? 10.773 1.729 -3.428 1 63.06 202 THR B N 1
ATOM 3861 C CA . THR B 1 202 ? 12.148 1.532 -3.863 1 63.06 202 THR B CA 1
ATOM 3862 C C . THR B 1 202 ? 12.664 2.758 -4.617 1 63.06 202 THR B C 1
ATOM 3864 O O . THR B 1 202 ? 13.844 3.088 -4.547 1 63.06 202 THR B O 1
ATOM 3867 N N . ASP B 1 203 ? 11.742 3.371 -5.328 1 64.44 203 ASP B N 1
ATOM 3868 C CA . ASP B 1 203 ? 12.117 4.562 -6.082 1 64.44 203 ASP B CA 1
ATOM 3869 C C . ASP B 1 203 ? 11.117 5.695 -5.859 1 64.44 203 ASP B C 1
ATOM 3871 O O . ASP B 1 203 ? 10.227 5.914 -6.68 1 64.44 203 ASP B O 1
ATOM 3875 N N . PRO B 1 204 ? 11.383 6.453 -4.805 1 62 204 PRO B N 1
ATOM 3876 C CA . PRO B 1 204 ? 10.445 7.539 -4.488 1 62 204 PRO B CA 1
ATOM 3877 C C . PRO B 1 204 ? 10.469 8.656 -5.531 1 62 204 PRO B C 1
ATOM 3879 O O . PRO B 1 204 ? 9.531 9.453 -5.602 1 62 204 PRO B O 1
ATOM 3882 N N . MET B 1 205 ? 11.492 8.766 -6.242 1 56 205 MET B N 1
ATOM 3883 C CA . MET B 1 205 ? 11.633 9.859 -7.203 1 56 205 MET B CA 1
ATOM 3884 C C . MET B 1 205 ? 11.406 9.359 -8.625 1 56 205 MET B C 1
ATOM 3886 O O . MET B 1 205 ? 11.883 9.969 -9.586 1 56 205 MET B O 1
ATOM 3890 N N . ARG B 1 206 ? 10.586 8.352 -8.609 1 58.34 206 ARG B N 1
ATOM 3891 C CA . ARG B 1 206 ? 10.32 7.812 -9.938 1 58.34 206 ARG B CA 1
ATOM 3892 C C . ARG B 1 206 ? 9.555 8.812 -10.797 1 58.34 206 ARG B C 1
ATOM 3894 O O . ARG B 1 206 ? 8.672 9.516 -10.297 1 58.34 206 ARG B O 1
ATOM 3901 N N . ASN B 1 207 ? 9.891 9.008 -12.008 1 56.03 207 ASN B N 1
ATOM 3902 C CA . ASN B 1 207 ? 9.18 9.703 -13.07 1 56.03 207 ASN B CA 1
ATOM 3903 C C . ASN B 1 207 ? 9.188 11.211 -12.852 1 56.03 207 ASN B C 1
ATOM 3905 O O . ASN B 1 207 ? 8.195 11.891 -13.125 1 56.03 207 ASN B O 1
ATOM 3909 N N . LYS B 1 208 ? 10.141 11.781 -12.172 1 55.28 208 LYS B N 1
ATOM 3910 C CA . LYS B 1 208 ? 10.211 13.227 -12 1 55.28 208 LYS B CA 1
ATOM 3911 C C . LYS B 1 208 ? 10.164 13.945 -13.344 1 55.28 208 LYS B C 1
ATOM 3913 O O . LYS B 1 208 ? 10.914 13.602 -14.258 1 55.28 208 LYS B O 1
ATOM 3918 N N . SER B 1 209 ? 8.961 14.453 -13.461 1 56.25 209 SER B N 1
ATOM 3919 C CA . SER B 1 209 ? 8.898 15.398 -14.57 1 56.25 209 SER B CA 1
ATOM 3920 C C . SER B 1 209 ? 9.391 16.781 -14.156 1 56.25 209 SER B C 1
ATOM 3922 O O . SER B 1 209 ? 9.438 17.094 -12.961 1 56.25 209 SER B O 1
ATOM 3924 N N . GLY B 1 210 ? 10.102 17.438 -15 1 60.59 210 GLY B N 1
ATOM 3925 C CA . GLY B 1 210 ? 10.656 18.766 -14.797 1 60.59 210 GLY B CA 1
ATOM 3926 C C . GLY B 1 210 ? 9.695 19.703 -14.109 1 60.59 210 GLY B C 1
ATOM 3927 O O . GLY B 1 210 ? 10.102 20.75 -13.602 1 60.59 210 GLY B O 1
ATOM 3928 N N . GLY B 1 211 ? 8.359 19.375 -13.852 1 68.38 211 GLY B N 1
ATOM 3929 C CA . GLY B 1 211 ? 7.387 20.281 -13.258 1 68.38 211 GLY B CA 1
ATOM 3930 C C . GLY B 1 211 ? 6.992 19.891 -11.844 1 68.38 211 GLY B C 1
ATOM 3931 O O . GLY B 1 211 ? 7.625 19.016 -11.234 1 68.38 211 GLY B O 1
ATOM 3932 N N . PRO B 1 212 ? 6.031 20.703 -11.281 1 81.31 212 PRO B N 1
ATOM 3933 C CA . PRO B 1 212 ? 5.527 20.344 -9.953 1 81.31 212 PRO B CA 1
ATOM 3934 C C . PRO B 1 212 ? 4.938 18.938 -9.891 1 81.31 212 PRO B C 1
ATOM 3936 O O . PRO B 1 212 ? 4.312 18.484 -10.852 1 81.31 212 PRO B O 1
ATOM 3939 N N . MET B 1 213 ? 5.23 18.281 -8.758 1 87.44 213 MET B N 1
ATOM 3940 C CA . MET B 1 213 ? 4.805 16.891 -8.703 1 87.44 213 MET B CA 1
ATOM 3941 C C . MET B 1 213 ? 4.414 16.5 -7.285 1 87.44 213 MET B C 1
ATOM 3943 O O . MET B 1 213 ? 5.066 16.891 -6.32 1 87.44 213 MET B O 1
ATOM 3947 N N . TRP B 1 214 ? 3.32 15.82 -7.16 1 93.25 214 TRP B N 1
ATOM 3948 C CA . TRP B 1 214 ? 2.961 15.016 -5.996 1 93.25 214 TRP B CA 1
ATOM 3949 C C . TRP B 1 214 ? 2.959 13.531 -6.34 1 93.25 214 TRP B C 1
ATOM 3951 O O . TRP B 1 214 ? 2.76 13.156 -7.496 1 93.25 214 TRP B O 1
ATOM 3961 N N . SER B 1 215 ? 3.295 12.766 -5.379 1 92.69 215 SER B N 1
ATOM 3962 C CA . SER B 1 215 ? 3.418 11.352 -5.715 1 92.69 215 SER B CA 1
ATOM 3963 C C . SER B 1 215 ? 2.816 10.469 -4.625 1 92.69 215 SER B C 1
ATOM 3965 O O . SER B 1 215 ? 2.564 10.938 -3.512 1 92.69 215 SER B O 1
ATOM 3967 N N . SER B 1 216 ? 2.5 9.273 -5.012 1 93.44 216 SER B N 1
ATOM 3968 C CA . SER B 1 216 ? 2.035 8.211 -4.121 1 93.44 216 SER B CA 1
ATOM 3969 C C . SER B 1 216 ? 2.271 6.832 -4.727 1 93.44 216 SER B C 1
ATOM 3971 O O . SER B 1 216 ? 2.146 6.656 -5.941 1 93.44 216 SER B O 1
ATOM 3973 N N . PRO B 1 217 ? 2.568 5.883 -3.877 1 89.19 217 PRO B N 1
ATOM 3974 C CA . PRO B 1 217 ? 2.639 4.508 -4.387 1 89.19 217 PRO B CA 1
ATOM 3975 C C . PRO B 1 217 ? 1.266 3.848 -4.488 1 89.19 217 PRO B C 1
ATOM 3977 O O . PRO B 1 217 ? 1.166 2.682 -4.875 1 89.19 217 PRO B O 1
ATOM 3980 N N . SER B 1 218 ? 0.247 4.539 -4.168 1 90.06 218 SER B N 1
ATOM 3981 C CA . SER B 1 218 ? -1.126 4.047 -4.219 1 90.06 218 SER B CA 1
ATOM 3982 C C . SER B 1 218 ? -1.901 4.691 -5.363 1 90.06 218 SER B C 1
ATOM 3984 O O . SER B 1 218 ? -2.158 5.898 -5.34 1 90.06 218 SER B O 1
ATOM 3986 N N . LEU B 1 219 ? -2.324 3.85 -6.242 1 90.62 219 LEU B N 1
ATOM 3987 C CA . LEU B 1 219 ? -3.121 4.363 -7.352 1 90.62 219 LEU B CA 1
ATOM 3988 C C . LEU B 1 219 ? -4.441 4.934 -6.852 1 90.62 219 LEU B C 1
ATOM 3990 O O . LEU B 1 219 ? -4.953 5.906 -7.41 1 90.62 219 LEU B O 1
ATOM 3994 N N . LEU B 1 220 ? -4.938 4.375 -5.855 1 88.19 220 LEU B N 1
ATOM 3995 C CA . LEU B 1 220 ? -6.176 4.895 -5.281 1 88.19 220 LEU B CA 1
ATOM 3996 C C . LEU B 1 220 ? -5.957 6.285 -4.691 1 88.19 220 LEU B C 1
ATOM 3998 O O . LEU B 1 220 ? -6.816 7.16 -4.82 1 88.19 220 LEU B O 1
ATOM 4002 N N . MET B 1 221 ? -4.875 6.418 -4.004 1 90.94 221 MET B N 1
ATOM 4003 C CA . MET B 1 221 ? -4.566 7.734 -3.459 1 90.94 221 MET B CA 1
ATOM 4004 C C . MET B 1 221 ? -4.395 8.758 -4.574 1 90.94 221 MET B C 1
ATOM 4006 O O . MET B 1 221 ? -4.844 9.898 -4.453 1 90.94 221 MET B O 1
ATOM 4010 N N . LEU B 1 222 ? -3.773 8.359 -5.617 1 94.19 222 LEU B N 1
ATOM 4011 C CA . LEU B 1 222 ? -3.621 9.25 -6.758 1 94.19 222 LEU B CA 1
ATOM 4012 C C . LEU B 1 222 ? -4.98 9.633 -7.336 1 94.19 222 LEU B C 1
ATOM 4014 O O . LEU B 1 222 ? -5.199 10.781 -7.719 1 94.19 222 LEU B O 1
ATOM 4018 N N . LEU B 1 223 ? -5.855 8.688 -7.383 1 94.69 223 LEU B N 1
ATOM 4019 C CA . LEU B 1 223 ? -7.223 8.953 -7.82 1 94.69 223 LEU B CA 1
ATOM 4020 C C . LEU B 1 223 ? -7.883 10 -6.926 1 94.69 223 LEU B C 1
ATOM 4022 O O . LEU B 1 223 ? -8.461 10.969 -7.418 1 94.69 223 LEU B O 1
ATOM 4026 N N . GLU B 1 224 ? -7.766 9.828 -5.656 1 91.31 224 GLU B N 1
ATOM 4027 C CA . GLU B 1 224 ? -8.367 10.75 -4.699 1 91.31 224 GLU B CA 1
ATOM 4028 C C . GLU B 1 224 ? -7.797 12.156 -4.848 1 91.31 224 GLU B C 1
ATOM 4030 O O . GLU B 1 224 ? -8.539 13.141 -4.82 1 91.31 224 GLU B O 1
ATOM 4035 N N . MET B 1 225 ? -6.504 12.188 -5 1 94.5 225 MET B N 1
ATOM 4036 C CA . MET B 1 225 ? -5.848 13.484 -5.164 1 94.5 225 MET B CA 1
ATOM 4037 C C . MET B 1 225 ? -6.324 14.18 -6.434 1 94.5 225 MET B C 1
ATOM 4039 O O . MET B 1 225 ? -6.566 15.391 -6.43 1 94.5 225 MET B O 1
ATOM 4043 N N . ALA B 1 226 ? -6.457 13.438 -7.441 1 96.94 226 ALA B N 1
ATOM 4044 C CA . ALA B 1 226 ? -6.953 14 -8.695 1 96.94 226 ALA B CA 1
ATOM 4045 C C . ALA B 1 226 ? -8.375 14.523 -8.539 1 96.94 226 ALA B C 1
ATOM 4047 O O . ALA B 1 226 ? -8.711 15.602 -9.031 1 96.94 226 ALA B O 1
ATOM 4048 N N . GLU B 1 227 ? -9.172 13.758 -7.82 1 95.56 227 GLU B N 1
ATOM 4049 C CA . GLU B 1 227 ? -10.562 14.141 -7.613 1 95.56 227 GLU B CA 1
ATOM 4050 C C . GLU B 1 227 ? -10.672 15.406 -6.77 1 95.56 227 GLU B C 1
ATOM 4052 O O . GLU B 1 227 ? -11.648 16.141 -6.867 1 95.56 227 GLU B O 1
ATOM 4057 N N . GLN B 1 228 ? -9.688 15.594 -6 1 93.56 228 GLN B N 1
ATOM 4058 C CA . GLN B 1 228 ? -9.672 16.797 -5.176 1 93.56 228 GLN B CA 1
ATOM 4059 C C . GLN B 1 228 ? -9.102 17.984 -5.945 1 93.56 228 GLN B C 1
ATOM 4061 O O . GLN B 1 228 ? -9.07 19.109 -5.43 1 93.56 228 GLN B O 1
ATOM 4066 N N . GLY B 1 229 ? -8.578 17.766 -7.09 1 94.88 229 GLY B N 1
ATOM 4067 C CA . GLY B 1 229 ? -8.164 18.828 -7.977 1 94.88 229 GLY B CA 1
ATOM 4068 C C . GLY B 1 229 ? -6.703 19.219 -7.805 1 94.88 229 GLY B C 1
ATOM 4069 O O . GLY B 1 229 ? -6.301 20.328 -8.156 1 94.88 229 GLY B O 1
ATOM 4070 N N . PHE B 1 230 ? -5.883 18.328 -7.309 1 94.94 230 PHE B N 1
ATOM 4071 C CA . PHE B 1 230 ? -4.508 18.703 -6.992 1 94.94 230 PHE B CA 1
ATOM 4072 C C . PHE B 1 230 ? -3.623 18.594 -8.227 1 94.94 230 PHE B C 1
ATOM 4074 O O . PHE B 1 230 ? -2.488 19.078 -8.227 1 94.94 230 PHE B O 1
ATOM 4081 N N . GLY B 1 231 ? -4.117 17.953 -9.25 1 95.69 231 GLY B N 1
ATOM 4082 C CA . GLY B 1 231 ? -3.324 17.781 -10.453 1 95.69 231 GLY B CA 1
ATOM 4083 C C . GLY B 1 231 ? -3.887 16.734 -11.391 1 95.69 231 GLY B C 1
ATOM 4084 O O . GLY B 1 231 ? -5.035 16.312 -11.25 1 95.69 231 GLY B O 1
ATOM 4085 N N . TRP B 1 232 ? -3.086 16.438 -12.414 1 96.75 232 TRP B N 1
ATOM 4086 C CA . TRP B 1 232 ? -3.455 15.383 -13.359 1 96.75 232 TRP B CA 1
ATOM 4087 C C . TRP B 1 232 ? -2.639 14.117 -13.117 1 96.75 232 TRP B C 1
ATOM 4089 O O . TRP B 1 232 ? -1.53 14.18 -12.578 1 96.75 232 TRP B O 1
ATOM 4099 N N . GLY B 1 233 ? -3.252 13.016 -13.422 1 96.19 233 GLY B N 1
ATOM 4100 C CA . GLY B 1 233 ? -2.557 11.75 -13.227 1 96.19 233 GLY B CA 1
ATOM 4101 C C . GLY B 1 233 ? -2.855 10.727 -14.305 1 96.19 233 GLY B C 1
ATOM 4102 O O . GLY B 1 233 ? -3.852 10.852 -15.023 1 96.19 233 GLY B O 1
ATOM 4103 N N . ILE B 1 234 ? -1.93 9.828 -14.484 1 95.12 234 ILE B N 1
ATOM 4104 C CA . ILE B 1 234 ? -2.141 8.648 -15.32 1 95.12 234 ILE B CA 1
ATOM 4105 C C . ILE B 1 234 ? -2.721 7.512 -14.469 1 95.12 234 ILE B C 1
ATOM 4107 O O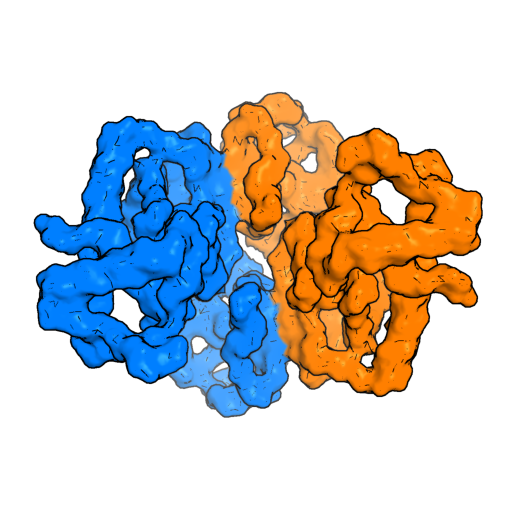 . ILE B 1 234 ? -2.062 7.016 -13.555 1 95.12 234 ILE B O 1
ATOM 4111 N N . LEU B 1 235 ? -3.941 7.121 -14.773 1 96.44 235 LEU B N 1
ATOM 4112 C CA . LEU B 1 235 ? -4.66 6.137 -13.969 1 96.44 235 LEU B CA 1
ATOM 4113 C C . LEU B 1 235 ? -5.277 5.059 -14.852 1 96.44 235 LEU B C 1
ATOM 4115 O O . LEU B 1 235 ? -5.648 5.324 -16 1 96.44 235 LEU B O 1
ATOM 4119 N N . PRO B 1 236 ? -5.387 3.83 -14.273 1 94 236 PRO B N 1
ATOM 4120 C CA . PRO B 1 236 ? -6.188 2.84 -15 1 94 236 PRO B CA 1
ATOM 4121 C C . PRO B 1 236 ? -7.648 3.264 -15.164 1 94 236 PRO B C 1
ATOM 4123 O O . PRO B 1 236 ? -8.281 3.67 -14.188 1 94 236 PRO B O 1
ATOM 4126 N N . ARG B 1 237 ? -8.195 3.051 -16.344 1 93.31 237 ARG B N 1
ATOM 4127 C CA . ARG B 1 237 ? -9.586 3.42 -16.609 1 93.31 237 ARG B CA 1
ATOM 4128 C C . ARG B 1 237 ? -10.531 2.672 -15.664 1 93.31 237 ARG B C 1
ATOM 4130 O O . ARG B 1 237 ? -11.484 3.252 -15.148 1 93.31 237 ARG B O 1
ATOM 4137 N N . TRP B 1 238 ? -10.258 1.421 -15.461 1 89.31 238 TRP B N 1
ATOM 4138 C CA . TRP B 1 238 ? -11.141 0.604 -14.633 1 89.31 238 TRP B CA 1
ATOM 4139 C C . TRP B 1 238 ? -11.227 1.158 -13.219 1 89.31 238 TRP B C 1
ATOM 4141 O O . TRP B 1 238 ? -12.289 1.122 -12.594 1 89.31 238 TRP B O 1
ATOM 4151 N N . LEU B 1 239 ? -10.117 1.611 -12.688 1 91.44 239 LEU B N 1
ATOM 4152 C CA . LEU B 1 239 ? -10.062 2.137 -11.328 1 91.44 239 LEU B CA 1
ATOM 4153 C C . LEU B 1 239 ? -10.945 3.371 -11.188 1 91.44 239 LEU B C 1
ATOM 4155 O O . LEU B 1 239 ? -11.703 3.494 -10.219 1 91.44 239 LEU B O 1
ATOM 4159 N N . VAL B 1 240 ? -10.867 4.227 -12.172 1 93.81 240 VAL B N 1
ATOM 4160 C CA . VAL B 1 240 ? -11.68 5.441 -12.18 1 93.81 240 VAL B CA 1
ATOM 4161 C C . VAL B 1 240 ? -13.156 5.082 -12.289 1 93.81 240 VAL B C 1
ATOM 4163 O O . VAL B 1 240 ? -14 5.684 -11.625 1 93.81 240 VAL B O 1
ATOM 4166 N N . GLU B 1 241 ? -13.438 4.078 -13.07 1 91.06 241 GLU B N 1
ATOM 4167 C CA . GLU B 1 241 ? -14.812 3.648 -13.281 1 91.06 241 GLU B CA 1
ATOM 4168 C C . GLU B 1 241 ? -15.398 3.008 -12.023 1 91.06 241 GLU B C 1
ATOM 4170 O O . GLU B 1 241 ? -16.547 3.264 -11.664 1 91.06 241 GLU B O 1
ATOM 4175 N N . GLN B 1 242 ? -14.57 2.303 -11.383 1 86.81 242 GLN B N 1
ATOM 4176 C CA . GLN B 1 242 ? -15.078 1.489 -10.281 1 86.81 242 GLN B CA 1
ATOM 4177 C C . GLN B 1 242 ? -15.086 2.275 -8.977 1 86.81 242 GLN B C 1
ATOM 4179 O O . GLN B 1 242 ? -15.969 2.09 -8.141 1 86.81 242 GLN B O 1
ATOM 4184 N N . PHE B 1 243 ? -14.117 3.156 -8.789 1 87.94 243 PHE B N 1
ATOM 4185 C CA . PHE B 1 243 ? -13.953 3.768 -7.477 1 87.94 243 PHE B CA 1
ATOM 4186 C C . PHE B 1 243 ? -14.07 5.285 -7.566 1 87.94 243 PHE B C 1
ATOM 4188 O O . PHE B 1 243 ? -14.117 5.973 -6.543 1 87.94 243 PHE B O 1
ATOM 4195 N N . GLY B 1 244 ? -14.141 5.773 -8.781 1 91.5 244 GLY B N 1
ATOM 4196 C CA . GLY B 1 244 ? -14.273 7.211 -8.961 1 91.5 244 GLY B CA 1
ATOM 4197 C C . GLY B 1 244 ? -15.672 7.723 -8.672 1 91.5 244 GLY B C 1
ATOM 4198 O O . GLY B 1 244 ? -16.594 6.934 -8.477 1 91.5 244 GLY B O 1
ATOM 4199 N N . HIS B 1 245 ? -15.805 9.07 -8.633 1 93 245 HIS B N 1
ATOM 4200 C CA . HIS B 1 245 ? -17.062 9.719 -8.297 1 93 245 HIS B CA 1
ATOM 4201 C C . HIS B 1 245 ? -17.531 10.633 -9.422 1 93 245 HIS B C 1
ATOM 4203 O O . HIS B 1 245 ? -18.188 11.648 -9.164 1 93 245 HIS B O 1
ATOM 4209 N N . ASP B 1 246 ? -17.078 10.422 -10.57 1 95.19 246 ASP B N 1
ATOM 4210 C CA . ASP B 1 246 ? -17.516 11.094 -11.789 1 95.19 246 ASP B CA 1
ATOM 4211 C C . ASP B 1 246 ? -17.156 12.578 -11.75 1 95.19 246 ASP B C 1
ATOM 4213 O O . ASP B 1 246 ? -17.953 13.422 -12.18 1 95.19 246 ASP B O 1
ATOM 4217 N N . VAL B 1 247 ? -16.031 12.883 -11.219 1 97.06 247 VAL B N 1
ATOM 4218 C CA . VAL B 1 247 ? -15.609 14.273 -11.18 1 97.06 247 VAL B CA 1
ATOM 4219 C C . VAL B 1 247 ? -14.32 14.445 -11.977 1 97.06 247 VAL B C 1
ATOM 4221 O O . VAL B 1 247 ? -13.75 15.539 -12.023 1 97.06 247 VAL B O 1
ATOM 4224 N N . LEU B 1 248 ? -13.898 13.391 -12.594 1 98 248 LEU B N 1
ATOM 4225 C CA . LEU B 1 248 ? -12.688 13.438 -13.406 1 98 248 LEU B CA 1
ATOM 4226 C C . LEU B 1 248 ? -13.031 13.414 -14.898 1 98 248 LEU B C 1
ATOM 4228 O O . LEU B 1 248 ? -14.062 12.867 -15.289 1 98 248 LEU B O 1
ATOM 4232 N N . GLN B 1 249 ? -12.195 14.062 -15.625 1 97.94 249 GLN B N 1
ATOM 4233 C CA . GLN B 1 249 ? -12.273 14.062 -17.078 1 97.94 249 GLN B CA 1
ATOM 4234 C C . GLN B 1 249 ? -11.031 13.414 -17.703 1 97.94 249 GLN B C 1
ATOM 4236 O O . GLN B 1 249 ? -9.906 13.758 -17.344 1 97.94 249 GLN B O 1
ATOM 4241 N N . GLU B 1 250 ? -11.312 12.484 -18.594 1 97.81 250 GLU B N 1
ATOM 4242 C CA . GLU B 1 250 ? -10.219 11.93 -19.375 1 97.81 250 GLU B CA 1
ATOM 4243 C C . GLU B 1 250 ? -9.742 12.93 -20.438 1 97.81 250 GLU B C 1
ATOM 4245 O O . GLU B 1 250 ? -10.547 13.477 -21.188 1 97.81 250 GLU B O 1
ATOM 4250 N N . LEU B 1 251 ? -8.477 13.156 -20.516 1 97.75 251 LEU B N 1
ATOM 4251 C CA . LEU B 1 251 ? -7.949 14.164 -21.438 1 97.75 251 LEU B CA 1
ATOM 4252 C C . LEU B 1 251 ? -7.523 13.531 -22.75 1 97.75 251 LEU B C 1
ATOM 4254 O O . LEU B 1 251 ? -6.887 12.469 -22.766 1 97.75 251 LEU B O 1
ATOM 4258 N N . PRO B 1 252 ? -7.867 14.172 -23.781 1 97.06 252 PRO B N 1
ATOM 4259 C CA . PRO B 1 252 ? -7.383 13.727 -25.094 1 97.06 252 PRO B CA 1
ATOM 4260 C C . PRO B 1 252 ? -5.945 14.156 -25.375 1 97.06 252 PRO B C 1
ATOM 4262 O O . PRO B 1 252 ? -5.719 15.242 -25.922 1 97.06 252 PRO B O 1
ATOM 4265 N N . VAL B 1 253 ? -5.074 13.422 -25.062 1 95.81 253 VAL B N 1
ATOM 4266 C CA . VAL B 1 253 ? -3.654 13.664 -25.312 1 95.81 253 VAL B CA 1
ATOM 4267 C C . VAL B 1 253 ? -3.123 12.664 -26.328 1 95.81 253 VAL B C 1
ATOM 4269 O O . VAL B 1 253 ? -3.484 11.484 -26.297 1 95.81 253 VAL B O 1
ATOM 4272 N N . ALA B 1 254 ? -2.299 13.133 -27.172 1 94.31 254 ALA B N 1
ATOM 4273 C CA . ALA B 1 254 ? -1.726 12.25 -28.172 1 94.31 254 ALA B CA 1
ATOM 4274 C C . ALA B 1 254 ? -1.006 11.07 -27.531 1 94.31 254 ALA B C 1
ATOM 4276 O O . ALA B 1 254 ? -0.216 11.25 -26.594 1 94.31 254 ALA B O 1
ATOM 4277 N N . GLY B 1 255 ? -1.314 9.891 -28.016 1 94.06 255 GLY B N 1
ATOM 4278 C CA . GLY B 1 255 ? -0.668 8.695 -27.5 1 94.06 255 GLY B CA 1
ATOM 4279 C C . GLY B 1 255 ? -1.438 8.047 -26.359 1 94.06 255 GLY B C 1
ATOM 4280 O O . GLY B 1 255 ? -1.052 6.98 -25.875 1 94.06 255 GLY B O 1
ATOM 4281 N N . TRP B 1 256 ? -2.51 8.734 -26.016 1 94.5 256 TRP B N 1
ATOM 4282 C CA . TRP B 1 256 ? -3.332 8.211 -24.922 1 94.5 256 TRP B CA 1
ATOM 4283 C C . TRP B 1 256 ? -4.773 8.008 -25.375 1 94.5 256 TRP B C 1
ATOM 4285 O O . TRP B 1 256 ? -5.246 8.703 -26.281 1 94.5 256 TRP B O 1
ATOM 4295 N N . PRO B 1 257 ? -5.395 7.047 -24.781 1 95.19 257 PRO B N 1
ATOM 4296 C CA . PRO B 1 257 ? -5.016 6.09 -23.75 1 95.19 257 PRO B CA 1
ATOM 4297 C C . PRO B 1 257 ? -4.008 5.051 -24.234 1 95.19 257 PRO B C 1
ATOM 4299 O O . PRO B 1 257 ? -3.83 4.883 -25.453 1 95.19 257 PRO B O 1
ATOM 4302 N N . GLN B 1 258 ? -3.281 4.43 -23.219 1 94 258 GLN B N 1
ATOM 4303 C CA . GLN B 1 258 ? -2.273 3.422 -23.531 1 94 258 GLN B CA 1
ATOM 4304 C C . GLN B 1 258 ? -2.635 2.074 -22.906 1 94 258 GLN B C 1
ATOM 4306 O O . GLN B 1 258 ? -3.105 2.012 -21.781 1 94 258 GLN B O 1
ATOM 4311 N N . ARG B 1 259 ? -2.402 1.069 -23.688 1 91.88 259 ARG B N 1
ATOM 4312 C CA . ARG B 1 259 ? -2.564 -0.286 -23.172 1 91.88 259 ARG B CA 1
ATOM 4313 C C . ARG B 1 259 ? -1.304 -0.749 -22.453 1 91.88 259 ARG B C 1
ATOM 4315 O O . ARG B 1 259 ? -0.19 -0.536 -22.938 1 91.88 259 ARG B O 1
ATOM 4322 N N . ILE B 1 260 ? -1.575 -1.294 -21.312 1 90.44 260 ILE B N 1
ATOM 4323 C CA . ILE B 1 260 ? -0.459 -1.805 -20.516 1 90.44 260 ILE B CA 1
ATOM 4324 C C . ILE B 1 260 ? -0.56 -3.324 -20.406 1 90.44 260 ILE B C 1
ATOM 4326 O O . ILE B 1 260 ? -1.632 -3.863 -20.125 1 90.44 260 ILE B O 1
ATOM 4330 N N . ASP B 1 261 ? 0.58 -3.941 -20.672 1 92 261 ASP B N 1
ATOM 4331 C CA . ASP B 1 261 ? 0.641 -5.391 -20.5 1 92 261 ASP B CA 1
ATOM 4332 C C . ASP B 1 261 ? 1.024 -5.762 -19.078 1 92 261 ASP B C 1
ATOM 4334 O O . ASP B 1 261 ? 1.66 -4.973 -18.375 1 92 261 ASP B O 1
ATOM 4338 N N . VAL B 1 262 ? 0.56 -6.949 -18.734 1 92.88 262 VAL B N 1
ATOM 4339 C CA . VAL B 1 262 ? 0.773 -7.41 -17.359 1 92.88 262 VAL B CA 1
ATOM 4340 C C . VAL B 1 262 ? 1.471 -8.766 -17.375 1 92.88 262 VAL B C 1
ATOM 4342 O O . VAL B 1 262 ? 1.184 -9.609 -18.234 1 92.88 262 VAL B O 1
ATOM 4345 N N . ASP B 1 263 ? 2.436 -8.914 -16.391 1 94.88 263 ASP B N 1
ATOM 4346 C CA . ASP B 1 263 ? 3.168 -10.164 -16.234 1 94.88 263 ASP B CA 1
ATOM 4347 C C . ASP B 1 263 ? 2.889 -10.797 -14.867 1 94.88 263 ASP B C 1
ATOM 4349 O O . ASP B 1 263 ? 2.566 -10.094 -13.906 1 94.88 263 ASP B O 1
ATOM 4353 N N . VAL B 1 264 ? 2.941 -12.102 -14.859 1 95.75 264 VAL B N 1
ATOM 4354 C CA . VAL B 1 264 ? 3.043 -12.828 -13.594 1 95.75 264 VAL B CA 1
ATOM 4355 C C . VAL B 1 264 ? 4.488 -13.266 -13.359 1 95.75 264 VAL B C 1
ATOM 4357 O O . VAL B 1 264 ? 5.207 -13.586 -14.312 1 95.75 264 VAL B O 1
ATOM 4360 N N . LEU B 1 265 ? 4.945 -13.211 -12.117 1 96.69 265 LEU B N 1
ATOM 4361 C CA . LEU B 1 265 ? 6.324 -13.594 -11.836 1 96.69 265 LEU B CA 1
ATOM 4362 C C . LEU B 1 265 ? 6.426 -14.32 -10.5 1 96.69 265 LEU B C 1
ATOM 4364 O O . LEU B 1 265 ? 5.562 -14.148 -9.633 1 96.69 265 LEU B O 1
ATOM 4368 N N . TRP B 1 266 ? 7.422 -15.102 -10.273 1 95.62 266 TRP B N 1
ATOM 4369 C CA . TRP B 1 266 ? 7.738 -15.812 -9.039 1 95.62 266 TRP B CA 1
ATOM 4370 C C . TRP B 1 266 ? 9.234 -16.078 -8.93 1 95.62 266 TRP B C 1
ATOM 4372 O O . TRP B 1 266 ? 9.961 -15.992 -9.93 1 95.62 266 TRP B O 1
ATOM 4382 N N . SER B 1 267 ? 9.656 -16.359 -7.727 1 92.19 267 SER B N 1
ATOM 4383 C CA . SER B 1 267 ? 11.078 -16.531 -7.453 1 92.19 267 SER B CA 1
ATOM 4384 C C . SER B 1 267 ? 11.578 -17.891 -7.941 1 92.19 267 SER B C 1
ATOM 4386 O O . SER B 1 267 ? 10.906 -18.906 -7.75 1 92.19 267 SER B O 1
ATOM 4388 N N . ASN B 1 268 ? 12.734 -17.828 -8.492 1 81.56 268 ASN B N 1
ATOM 4389 C CA . ASN B 1 268 ? 13.414 -19.078 -8.836 1 81.56 268 ASN B CA 1
ATOM 4390 C C . ASN B 1 268 ? 14.023 -19.734 -7.605 1 81.56 268 ASN B C 1
ATOM 4392 O O . ASN B 1 268 ? 14.133 -20.969 -7.543 1 81.56 268 ASN B O 1
ATOM 4396 N N . LYS B 1 269 ? 14.438 -18.953 -6.75 1 76.56 269 LYS B N 1
ATOM 4397 C CA . LYS B 1 269 ? 15.117 -19.422 -5.547 1 76.56 269 LYS B CA 1
ATOM 4398 C C . LYS B 1 269 ? 14.133 -20.078 -4.582 1 76.56 269 LYS B C 1
ATOM 4400 O O . LYS B 1 269 ? 14.461 -21.078 -3.928 1 76.56 269 LYS B O 1
ATOM 4405 N N . THR B 1 270 ? 13.023 -19.484 -4.477 1 82.25 270 THR B N 1
ATOM 4406 C CA . THR B 1 270 ? 11.969 -19.984 -3.604 1 82.25 270 THR B CA 1
ATOM 4407 C C . THR B 1 270 ? 10.664 -20.141 -4.375 1 82.25 270 THR B C 1
ATOM 4409 O O . THR B 1 270 ? 9.711 -19.391 -4.152 1 82.25 270 THR B O 1
ATOM 4412 N N . PRO B 1 271 ? 10.609 -21.172 -5.168 1 85.44 271 PRO B N 1
ATOM 4413 C CA . PRO B 1 271 ? 9.414 -21.344 -6 1 85.44 271 PRO B CA 1
ATOM 4414 C C . PRO B 1 271 ? 8.156 -21.625 -5.176 1 85.44 271 PRO B C 1
ATOM 4416 O O . PRO B 1 271 ? 8.242 -22.219 -4.098 1 85.44 271 PRO B O 1
ATOM 4419 N N . PRO B 1 272 ? 7.027 -21.172 -5.746 1 91.25 272 PRO B N 1
ATOM 4420 C CA . PRO B 1 272 ? 5.785 -21.453 -5.02 1 91.25 272 PRO B CA 1
ATOM 4421 C C . PRO B 1 272 ? 5.441 -22.938 -4.984 1 91.25 272 PRO B C 1
ATOM 4423 O O . PRO B 1 272 ? 5.863 -23.703 -5.863 1 91.25 272 PRO B O 1
ATOM 4426 N N . GLY B 1 273 ? 4.719 -23.328 -3.959 1 88.12 273 GLY B N 1
ATOM 4427 C CA . GLY B 1 273 ? 4.215 -24.688 -3.846 1 88.12 273 GLY B CA 1
ATOM 4428 C C . GLY B 1 273 ? 3.057 -24.984 -4.781 1 88.12 273 GLY B C 1
ATOM 4429 O O . GLY B 1 273 ? 2.812 -24.219 -5.727 1 88.12 273 GLY B O 1
ATOM 4430 N N . PRO B 1 274 ? 2.371 -26.062 -4.516 1 89.19 274 PRO B N 1
ATOM 4431 C CA . PRO B 1 274 ? 1.282 -26.5 -5.391 1 89.19 274 PRO B CA 1
ATOM 4432 C C . PRO B 1 274 ? 0.186 -25.453 -5.539 1 89.19 274 PRO B C 1
ATOM 4434 O O . PRO B 1 274 ? -0.331 -25.234 -6.637 1 89.19 274 PRO B O 1
ATOM 4437 N N . ALA B 1 275 ? -0.189 -24.812 -4.465 1 93.19 275 ALA B N 1
ATOM 4438 C CA . ALA B 1 275 ? -1.234 -23.797 -4.531 1 93.19 275 ALA B CA 1
ATOM 4439 C C . ALA B 1 275 ? -0.786 -22.594 -5.367 1 93.19 275 ALA B C 1
ATOM 4441 O O . ALA B 1 275 ? -1.553 -22.078 -6.18 1 93.19 275 ALA B O 1
ATOM 4442 N N . GLY B 1 276 ? 0.446 -22.172 -5.117 1 95.75 276 GLY B N 1
ATOM 4443 C CA . GLY B 1 276 ? 0.996 -21.078 -5.906 1 95.75 276 GLY B CA 1
ATOM 4444 C C . GLY B 1 276 ? 1.103 -21.406 -7.383 1 95.75 276 GLY B C 1
ATOM 4445 O O . GLY B 1 276 ? 0.797 -20.562 -8.234 1 95.75 276 GLY B O 1
ATOM 4446 N N . ARG B 1 277 ? 1.467 -22.562 -7.664 1 92.69 277 ARG B N 1
ATOM 4447 C CA . ARG B 1 277 ? 1.579 -23 -9.055 1 92.69 277 ARG B CA 1
ATOM 4448 C C . ARG B 1 277 ? 0.209 -23.062 -9.719 1 92.69 277 ARG B C 1
ATOM 4450 O O . ARG B 1 277 ? 0.06 -22.688 -10.883 1 92.69 277 ARG B O 1
ATOM 4457 N N . TRP B 1 278 ? -0.648 -23.578 -8.984 1 93.94 278 TRP B N 1
ATOM 4458 C CA . TRP B 1 278 ? -2.018 -23.594 -9.484 1 93.94 278 TRP B CA 1
ATOM 4459 C C . TRP B 1 278 ? -2.49 -22.188 -9.836 1 93.94 278 TRP B C 1
ATOM 4461 O O . TRP B 1 278 ? -3.105 -21.969 -10.883 1 93.94 278 TRP B O 1
ATOM 4471 N N . MET B 1 279 ? -2.24 -21.234 -8.977 1 94.44 279 MET B N 1
ATOM 4472 C CA . MET B 1 279 ? -2.604 -19.844 -9.203 1 94.44 279 MET B CA 1
ATOM 4473 C C . MET B 1 279 ? -1.974 -19.312 -10.492 1 94.44 279 MET B C 1
ATOM 4475 O O . MET B 1 279 ? -2.648 -18.688 -11.297 1 94.44 279 MET B O 1
ATOM 4479 N N . ILE B 1 280 ? -0.761 -19.609 -10.641 1 94.38 280 ILE B N 1
ATOM 4480 C CA . ILE B 1 280 ? -0.026 -19.172 -11.82 1 94.38 280 ILE B CA 1
ATOM 4481 C C . ILE B 1 280 ? -0.678 -19.75 -13.078 1 94.38 280 ILE B C 1
ATOM 4483 O O . ILE B 1 280 ? -0.897 -19.031 -14.055 1 94.38 280 ILE B O 1
ATOM 4487 N N . ASP B 1 281 ? -0.973 -20.984 -13.008 1 93.94 281 ASP B N 1
ATOM 4488 C CA . ASP B 1 281 ? -1.604 -21.641 -14.148 1 93.94 281 ASP B CA 1
ATOM 4489 C C . ASP B 1 281 ? -2.951 -21 -14.477 1 93.94 281 ASP B C 1
ATOM 4491 O O . ASP B 1 281 ? -3.277 -20.797 -15.648 1 93.94 281 ASP B O 1
ATOM 4495 N N . GLN B 1 282 ? -3.715 -20.688 -13.445 1 93.56 282 GLN B N 1
ATOM 4496 C CA . GLN B 1 282 ? -5.012 -20.047 -13.656 1 93.56 282 GLN B CA 1
ATOM 4497 C C . GLN B 1 282 ? -4.855 -18.656 -14.273 1 93.56 282 GLN B C 1
ATOM 4499 O O . GLN B 1 282 ? -5.645 -18.266 -15.133 1 93.56 282 GLN B O 1
ATOM 4504 N N . LEU B 1 283 ? -3.879 -17.938 -13.781 1 92.56 283 LEU B N 1
ATOM 4505 C CA . LEU B 1 283 ? -3.617 -16.609 -14.297 1 92.56 283 LEU B CA 1
ATOM 4506 C C . LEU B 1 283 ? -3.246 -16.656 -15.773 1 92.56 283 LEU B C 1
ATOM 4508 O O . LEU B 1 283 ? -3.703 -15.82 -16.562 1 92.56 283 LEU B O 1
ATOM 4512 N N . ARG B 1 284 ? -2.496 -17.609 -16.094 1 91.31 284 ARG B N 1
ATOM 4513 C CA . ARG B 1 284 ? -2.018 -17.734 -17.469 1 91.31 284 ARG B CA 1
ATOM 4514 C C . ARG B 1 284 ? -3.133 -18.203 -18.391 1 91.31 284 ARG B C 1
ATOM 4516 O O . ARG B 1 284 ? -3.115 -17.922 -19.594 1 91.31 284 ARG B O 1
ATOM 4523 N N . ALA B 1 285 ? -4.039 -18.875 -17.875 1 88.44 285 ALA B N 1
ATOM 4524 C CA . ALA B 1 285 ? -5.129 -19.453 -18.656 1 88.44 285 ALA B CA 1
ATOM 4525 C C . ALA B 1 285 ? -6.223 -18.406 -18.906 1 88.44 285 ALA B C 1
ATOM 4527 O O . ALA B 1 285 ? -7.078 -18.594 -19.781 1 88.44 285 ALA B O 1
ATOM 4528 N N . GLN B 1 286 ? -6.148 -17.375 -18.094 1 77.38 286 GLN B N 1
ATOM 4529 C CA . GLN B 1 286 ? -7.195 -16.359 -18.203 1 77.38 286 GLN B CA 1
ATOM 4530 C C . GLN B 1 286 ? -7.094 -15.602 -19.516 1 77.38 286 GLN B C 1
ATOM 4532 O O . GLN B 1 286 ? -5.996 -15.227 -19.938 1 77.38 286 GLN B O 1
ATOM 4537 N N . ASN B 1 287 ? -8.203 -15.609 -20.328 1 65.94 287 ASN B N 1
ATOM 4538 C CA . ASN B 1 287 ? -8.312 -14.922 -21.609 1 65.94 287 ASN B CA 1
ATOM 4539 C C . ASN B 1 287 ? -9.055 -13.594 -21.469 1 65.94 287 ASN B C 1
ATOM 4541 O O . ASN B 1 287 ? -9.953 -13.469 -20.641 1 65.94 287 ASN B O 1
#

Solvent-accessible surface area (backbone atoms only — not comparable to full-atom values): 30486 Å² total; per-residue (Å²): 132,89,65,50,69,65,19,55,48,37,42,52,36,22,62,73,61,39,23,57,60,54,22,9,60,72,68,73,45,51,41,65,58,32,51,48,28,33,50,49,43,24,59,71,67,72,46,62,40,56,40,71,87,47,98,50,52,37,70,28,75,60,22,60,65,44,44,62,54,52,39,48,48,52,45,49,52,37,52,51,50,43,53,49,46,48,63,69,63,65,64,50,66,60,46,31,35,31,34,19,82,62,56,55,65,76,71,47,47,62,54,50,52,52,43,50,68,74,44,66,81,41,34,37,32,48,41,78,37,42,60,68,40,41,52,48,34,27,73,73,60,72,22,34,40,33,36,32,59,66,64,98,72,75,66,74,60,45,41,76,46,78,38,68,52,67,32,47,34,32,44,36,28,22,49,84,43,75,74,55,73,46,86,64,47,53,67,72,64,52,46,74,42,34,35,39,39,67,22,30,90,82,38,68,70,45,81,74,56,99,42,51,42,36,32,19,57,37,70,66,56,44,49,51,42,20,61,72,55,69,25,32,30,78,40,44,51,66,54,50,69,69,59,47,83,84,48,61,28,78,53,47,29,89,81,52,65,37,80,40,53,29,26,38,35,32,20,53,85,60,58,48,40,43,62,50,47,51,49,51,52,53,53,55,66,43,115,128,89,66,50,69,64,21,54,47,37,42,45,38,22,61,72,62,39,24,58,60,54,23,8,60,72,67,72,46,51,43,66,58,33,52,48,29,33,49,48,44,24,60,71,68,71,46,65,41,56,40,70,89,47,98,52,53,37,72,28,77,60,23,60,65,45,45,61,54,53,52,48,49,55,47,48,52,40,52,51,49,42,51,50,44,45,64,66,62,63,64,50,65,61,47,32,35,31,35,20,82,63,56,56,65,75,71,47,48,63,53,50,52,51,43,49,68,76,44,66,79,41,34,38,31,47,43,78,37,42,58,70,40,41,54,50,34,27,72,74,61,72,23,34,40,33,35,31,60,64,64,98,72,75,66,78,60,46,42,76,45,78,38,68,51,68,31,48,34,32,42,34,27,21,50,84,43,75,73,55,72,47,86,61,48,53,66,73,65,51,48,76,42,33,35,40,37,67,24,30,90,82,39,69,70,45,81,73,55,101,43,53,42,35,32,21,58,38,69,64,57,46,50,52,42,21,60,70,55,68,25,31,30,76,39,44,51,65,55,49,69,67,59,47,83,84,48,61,29,76,53,48,29,90,82,50,66,38,80,40,53,30,27,37,36,32,20,56,85,59,56,47,40,41,61,51,46,49,50,51,53,54,53,56,65,42,117

pLDDT: mean 84.49, std 12.65, range [39.16, 98.44]

Foldseek 3Di:
DPQDPLLLQLLQLCAVVQALCRSCVVVVHHSVVSVVSVVVRCVVVVHDQWDPVDPTTDGDPVNVVCLVVSLVVLVVVLVVVQVVLVVVPDADQEAEEEEEVQDDPVLCPVVVVVLCVVCVRHHYHYHYFADVVQLVCQAVPVHFKYKYFDDPDHRSQKDKDWFPDWFKKFKKAFCPDPQLPDQEDEPVNQQQWEEEEAAGPVGRCPPDDPYHYDYYNDLVVSLVCRNVGRGMYIHTPNCCVPPNDPRMHTHHYPPPTDIIIMMMMHGSVDHHGPSNVVSVVSRRPRD/DPQDPLLLQLLLLCAQVQALCRSCVVVVHHSVVSVVSVVVNCVVVVHRQWDPPDPTTDGDPVNVVCVVVSLVVLVVVLVVVQVVLVVVVDADQEAEEEEEVQDDPVLCPVVVVVLCVVCVRHHYHYHYFADVVQLVCQAVPVHFKYKYFDDPDHRSQKDKDWFPDWFKKFKKAFCPDPQLPDQEDEPVNQQQWEEEEAAGPVGRCPPDDPHHYDYYNDLVVSLVCRNVGRGMYIHTPNCCVPPNDPRMHTHHYPPPGDIIIMMMMHGSVDHHGPSNVSSVVSRRPRD

InterPro domains:
  IPR000847 LysR, HTH, N-terminal domain [PF00126] (6-64)
  IPR000847 LysR, HTH, N-terminal domain [PR00039] (20-31)
  IPR000847 LysR, HTH, N-terminal domain [PR00039] (31-41)
  IPR000847 LysR, HTH, N-terminal domain [PR00039] (41-52)
  IPR000847 LysR, HTH, N-terminal domain [PS50931] (1-60)
  IPR005119 LysR, substrate-binding [PF03466] (91-286)
  IPR036388 Winged helix-like DNA-binding domain superfamily [G3DSA:1.10.10.10] (2-83)
  IPR036390 Winged helix DNA-binding domain superfamily [SSF46785] (6-84)

Radius of gyration: 26.43 Å; Cα contacts (8 Å, |Δi|>4): 1073; chains: 2; bounding box: 71×64×68 Å